Protein AF-G1L414-F1 (afdb_monomer)

Nearest PDB structures (foldseek):
  6r7o-assembly2_B  TM=3.721E-01  e=4.208E-01  Homo sapiens
  5qsr-assembly1_A  TM=3.435E-01  e=4.568E-01  Homo sapiens
  6r7o-assembly1_A  TM=3.515E-01  e=1.222E+00  Homo sapiens
  6qnx-assembly1_A  TM=3.495E-01  e=1.629E+00  Homo sapiens
  7w1m-assembly1_D  TM=3.695E-01  e=6.304E+00  Homo sapiens

Structure (mmCIF, N/CA/C/O backbone):
data_AF-G1L414-F1
#
_entry.id   AF-G1L414-F1
#
loop_
_atom_site.group_PDB
_atom_site.id
_atom_site.type_symbol
_atom_site.label_atom_id
_atom_site.label_alt_id
_atom_site.label_comp_id
_atom_site.label_asym_id
_atom_site.label_entity_id
_atom_site.label_seq_id
_atom_site.pdbx_PDB_ins_code
_atom_site.Cartn_x
_atom_site.Cartn_y
_atom_site.Cartn_z
_atom_site.occupancy
_atom_site.B_iso_or_equiv
_atom_site.auth_seq_id
_atom_site.auth_comp_id
_atom_site.auth_asym_id
_atom_site.auth_atom_id
_atom_site.pdbx_PDB_model_num
ATOM 1 N N . ILE A 1 1 ? -8.803 11.811 -27.723 1.00 50.81 1 ILE A N 1
ATOM 2 C CA . ILE A 1 1 ? -8.600 10.400 -28.135 1.00 50.81 1 ILE A CA 1
ATOM 3 C C . ILE A 1 1 ? -9.979 9.762 -28.249 1.00 50.81 1 ILE A C 1
ATOM 5 O O . ILE A 1 1 ? -10.694 9.730 -27.258 1.00 50.81 1 ILE A O 1
ATOM 9 N N . CYS A 1 2 ? -10.406 9.355 -29.447 1.00 51.78 2 CYS A N 1
ATOM 10 C CA . CYS A 1 2 ? -11.691 8.671 -29.627 1.00 51.78 2 CYS A CA 1
ATOM 11 C C . CYS A 1 2 ? -11.585 7.216 -29.149 1.00 51.78 2 CYS A C 1
ATOM 13 O O . CYS A 1 2 ? -10.572 6.559 -29.392 1.00 51.78 2 CYS A O 1
ATOM 15 N N . ARG A 1 3 ? -12.660 6.688 -28.553 1.00 53.44 3 ARG A N 1
ATOM 16 C CA . ARG A 1 3 ? -12.778 5.305 -28.043 1.00 53.44 3 ARG A CA 1
ATOM 17 C C . ARG A 1 3 ? -12.441 4.204 -29.066 1.00 53.44 3 ARG A C 1
ATOM 19 O O . ARG A 1 3 ? -12.216 3.066 -28.693 1.00 53.44 3 ARG A O 1
ATOM 26 N N . HIS A 1 4 ? -12.375 4.529 -30.353 1.00 56.03 4 HIS A N 1
ATOM 27 C CA . HIS A 1 4 ? -12.097 3.573 -31.428 1.00 56.03 4 HIS A CA 1
ATOM 28 C C . HIS A 1 4 ? -10.625 3.578 -31.873 1.00 56.03 4 HIS A C 1
ATOM 30 O O . HIS A 1 4 ? -10.174 2.636 -32.515 1.00 56.03 4 HIS A O 1
ATOM 36 N N . SER A 1 5 ? -9.852 4.604 -31.502 1.00 61.56 5 SER A N 1
ATOM 37 C CA . SER A 1 5 ? -8.450 4.767 -31.917 1.00 61.56 5 SER A CA 1
ATOM 38 C C . SER A 1 5 ? -7.453 4.437 -30.804 1.00 61.56 5 SER A C 1
ATOM 40 O O . SER A 1 5 ? -6.250 4.443 -31.049 1.00 61.56 5 SER A O 1
ATOM 42 N N . TRP A 1 6 ? -7.922 4.141 -29.585 1.00 63.28 6 TRP A N 1
ATOM 43 C CA . TRP A 1 6 ? -7.035 3.974 -28.430 1.00 63.28 6 TRP A CA 1
ATOM 44 C C . TRP A 1 6 ? -6.068 2.798 -28.583 1.00 63.28 6 TRP A C 1
ATOM 46 O O . TRP A 1 6 ? -4.946 2.920 -28.123 1.00 63.28 6 TRP A O 1
ATOM 56 N N . ARG A 1 7 ? -6.449 1.702 -29.260 1.00 66.19 7 ARG A N 1
ATOM 57 C CA . ARG A 1 7 ? -5.567 0.536 -29.478 1.00 66.19 7 ARG A CA 1
ATOM 58 C C . ARG A 1 7 ? -4.371 0.860 -30.371 1.00 66.19 7 ARG A C 1
ATOM 60 O O . ARG A 1 7 ? -3.257 0.451 -30.074 1.00 66.19 7 ARG A O 1
ATOM 67 N N . VAL A 1 8 ? -4.608 1.621 -31.439 1.00 69.75 8 VAL A N 1
ATOM 68 C CA . VAL A 1 8 ? -3.554 2.077 -32.359 1.00 69.75 8 VAL A CA 1
ATOM 69 C C . VAL A 1 8 ? -2.633 3.064 -31.647 1.00 69.75 8 VAL A C 1
ATOM 71 O O . VAL A 1 8 ? -1.415 2.963 -31.748 1.00 69.75 8 VAL A O 1
ATOM 74 N N . VAL A 1 9 ? -3.219 3.973 -30.861 1.00 70.00 9 VAL A N 1
ATOM 75 C CA . VAL A 1 9 ? -2.464 4.887 -29.999 1.00 70.00 9 VAL A CA 1
ATOM 76 C C . VAL A 1 9 ? -1.618 4.092 -29.002 1.00 70.00 9 VAL A C 1
ATOM 78 O O . VAL A 1 9 ? -0.425 4.318 -28.922 1.00 70.00 9 VAL A O 1
ATOM 81 N N . ALA A 1 10 ? -2.188 3.100 -28.321 1.00 67.94 10 ALA A N 1
ATOM 82 C CA . ALA A 1 10 ? -1.494 2.223 -27.382 1.00 67.94 10 ALA A CA 1
ATOM 83 C C . ALA A 1 10 ? -0.287 1.495 -27.998 1.00 67.94 10 ALA A C 1
ATOM 85 O O . ALA A 1 10 ? 0.779 1.484 -27.395 1.00 67.94 10 ALA A O 1
ATOM 86 N N . GLN A 1 11 ? -0.436 0.925 -29.196 1.00 73.19 11 GLN A N 1
ATOM 87 C CA . GLN A 1 11 ? 0.663 0.254 -29.904 1.00 73.19 11 GLN A CA 1
ATOM 88 C C . GLN A 1 11 ? 1.783 1.227 -30.281 1.00 73.19 11 GLN A C 1
ATOM 90 O O . GLN A 1 11 ? 2.959 0.902 -30.142 1.00 73.19 11 GLN A O 1
ATOM 95 N N . HIS A 1 12 ? 1.430 2.435 -30.721 1.00 77.12 12 HIS A N 1
ATOM 96 C CA . HIS A 1 12 ? 2.420 3.470 -31.005 1.00 77.12 12 HIS A CA 1
ATOM 97 C C . HIS A 1 12 ? 3.134 3.941 -29.725 1.00 77.12 12 HIS A C 1
ATOM 99 O O . HIS A 1 12 ? 4.356 4.065 -29.700 1.00 77.12 12 HIS A O 1
ATOM 105 N N . LEU A 1 13 ? 2.391 4.126 -28.630 1.00 74.31 13 LEU A N 1
ATOM 106 C CA . LEU A 1 13 ? 2.955 4.472 -27.324 1.00 74.31 13 LEU A CA 1
ATOM 107 C C . LEU A 1 13 ? 3.889 3.363 -26.808 1.00 74.31 13 LEU A C 1
ATOM 109 O O . LEU A 1 13 ? 4.958 3.668 -26.290 1.00 74.31 13 LEU A O 1
ATOM 113 N N . GLU A 1 14 ? 3.541 2.087 -27.005 1.00 77.94 14 GLU A N 1
ATOM 114 C CA . GLU A 1 14 ? 4.422 0.953 -26.706 1.00 77.94 14 GLU A CA 1
ATOM 115 C C . GLU A 1 14 ? 5.738 1.045 -27.490 1.00 77.94 14 GLU A C 1
ATOM 117 O O . GLU A 1 14 ? 6.805 0.923 -26.890 1.00 77.94 14 GLU A O 1
ATOM 122 N N . THR A 1 15 ? 5.697 1.307 -28.801 1.00 81.69 15 THR A N 1
ATOM 123 C CA . THR A 1 15 ? 6.929 1.421 -29.602 1.00 81.69 15 THR A CA 1
ATOM 124 C C . THR A 1 15 ? 7.836 2.560 -29.144 1.00 81.69 15 THR A C 1
ATOM 126 O O . THR A 1 15 ? 9.049 2.381 -29.098 1.00 81.69 15 THR A O 1
ATOM 129 N N . GLU A 1 16 ? 7.260 3.695 -28.746 1.00 79.75 16 GLU A N 1
ATOM 130 C CA . GLU A 1 16 ? 8.015 4.864 -28.281 1.00 79.75 16 GLU A CA 1
ATOM 131 C C . GLU A 1 16 ? 8.644 4.637 -26.895 1.00 79.75 16 GLU A C 1
ATOM 133 O O . GLU A 1 16 ? 9.783 5.037 -26.644 1.00 79.75 16 GLU A O 1
ATOM 138 N N . VAL A 1 17 ? 7.936 3.948 -25.991 1.00 79.12 17 VAL A N 1
ATOM 139 C CA . VAL A 1 17 ? 8.440 3.637 -24.641 1.00 79.12 17 VAL A CA 1
ATOM 140 C C . VAL A 1 17 ? 9.564 2.596 -24.673 1.00 79.12 17 VAL A C 1
ATOM 142 O O . VAL A 1 17 ? 10.461 2.628 -23.832 1.00 79.12 17 VAL A O 1
ATOM 145 N N . LEU A 1 18 ? 9.546 1.682 -25.644 1.00 82.69 18 LEU A N 1
ATOM 146 C CA . LEU A 1 18 ? 10.491 0.564 -25.736 1.00 82.69 18 LEU A CA 1
ATOM 147 C C . LEU A 1 18 ? 11.771 0.874 -26.525 1.00 82.69 18 LEU A C 1
ATOM 149 O O . LEU A 1 18 ? 12.502 -0.039 -26.904 1.00 82.69 18 LEU A O 1
ATOM 153 N N . THR A 1 19 ? 12.080 2.152 -26.739 1.00 83.00 19 THR A N 1
ATOM 154 C CA . THR A 1 19 ? 13.300 2.600 -27.434 1.00 83.00 19 THR A CA 1
ATOM 155 C C . THR A 1 19 ? 14.572 2.468 -26.587 1.00 83.00 19 THR A C 1
ATOM 157 O O . THR A 1 19 ? 15.674 2.638 -27.103 1.00 83.00 19 THR A O 1
ATOM 160 N N . GLY A 1 20 ? 14.440 2.194 -25.283 1.00 77.94 20 GLY A N 1
ATOM 161 C CA . GLY A 1 20 ? 15.542 2.195 -24.312 1.00 77.94 20 GLY A CA 1
ATOM 162 C C . GLY A 1 20 ? 15.990 3.592 -23.877 1.00 77.94 20 GLY A C 1
ATOM 163 O O . GLY A 1 20 ? 16.733 3.728 -22.905 1.00 77.94 20 GLY A O 1
ATOM 164 N N . VAL A 1 21 ? 15.486 4.636 -24.535 1.00 85.31 21 VAL A N 1
ATOM 165 C CA . VAL A 1 21 ? 15.573 6.022 -24.074 1.00 85.31 21 VAL A CA 1
ATOM 166 C C . VAL A 1 21 ? 14.418 6.279 -23.110 1.00 85.31 21 VAL A C 1
ATOM 168 O O . VAL A 1 21 ? 13.306 5.790 -23.309 1.00 85.31 21 VAL A O 1
ATOM 171 N N . PHE A 1 22 ? 14.670 7.029 -22.036 1.00 86.06 22 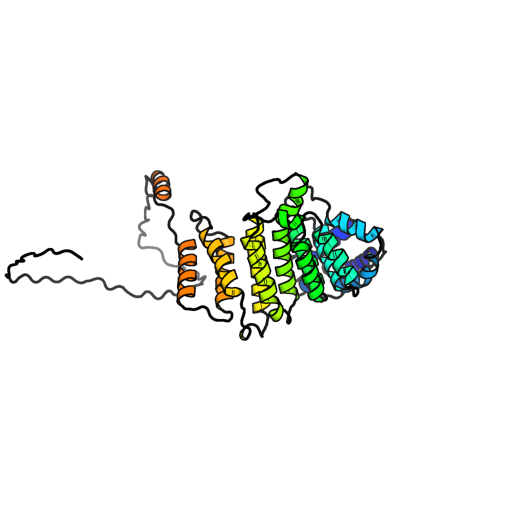PHE A N 1
ATOM 172 C CA . PHE A 1 22 ? 13.612 7.352 -21.085 1.00 86.06 22 PHE A CA 1
ATOM 173 C C . PHE A 1 22 ? 12.510 8.195 -21.765 1.00 86.06 22 PHE A C 1
ATOM 175 O O . PHE A 1 22 ? 12.831 9.199 -22.409 1.00 86.06 22 PHE A O 1
ATOM 182 N N . PRO A 1 23 ? 11.222 7.816 -21.642 1.00 88.00 23 PRO A N 1
ATOM 183 C CA . PRO A 1 23 ? 10.112 8.516 -22.279 1.00 88.00 23 PRO A CA 1
ATOM 184 C C . PRO A 1 23 ? 10.062 10.021 -22.006 1.00 88.00 23 PRO A C 1
ATOM 186 O O . PRO A 1 23 ? 10.169 10.471 -20.864 1.00 88.00 23 PRO A O 1
ATOM 189 N N . HIS A 1 24 ? 9.787 10.812 -23.046 1.00 86.88 24 HIS A N 1
ATOM 190 C CA . HIS A 1 24 ? 9.554 12.244 -22.875 1.00 86.88 24 HIS A CA 1
ATOM 191 C C . HIS A 1 24 ? 8.303 12.504 -22.017 1.00 86.88 24 HIS A C 1
ATOM 193 O O . HIS A 1 24 ? 7.304 11.784 -22.100 1.00 86.88 24 HIS A O 1
ATOM 199 N N . ARG A 1 25 ? 8.310 13.592 -21.235 1.00 85.94 25 ARG A N 1
ATOM 200 C CA . ARG A 1 25 ? 7.214 13.948 -20.314 1.00 85.94 25 ARG A CA 1
ATOM 201 C C . ARG A 1 25 ? 5.840 14.000 -20.989 1.00 85.94 25 ARG A C 1
ATOM 203 O O . ARG A 1 25 ? 4.856 13.606 -20.377 1.00 85.94 25 ARG A O 1
ATOM 210 N N . SER A 1 26 ? 5.758 14.466 -22.236 1.00 85.44 26 SER A N 1
ATOM 211 C CA . SER A 1 26 ? 4.495 14.505 -22.993 1.00 85.44 26 SER A CA 1
ATOM 212 C C . SER A 1 26 ? 3.899 13.112 -23.216 1.00 85.44 26 SER A C 1
ATOM 214 O O . SER A 1 26 ? 2.686 12.954 -23.124 1.00 85.44 26 SER A O 1
ATOM 216 N N . LEU A 1 27 ? 4.741 12.103 -23.457 1.00 84.69 27 LEU A N 1
ATOM 217 C CA . LEU A 1 27 ? 4.321 10.712 -23.615 1.00 84.69 27 LEU A CA 1
ATOM 218 C C . LEU A 1 27 ? 3.750 10.177 -22.301 1.00 84.69 27 LEU A C 1
ATOM 220 O O . LEU A 1 27 ? 2.641 9.650 -22.263 1.00 84.69 27 LEU A O 1
ATOM 224 N N . LEU A 1 28 ? 4.486 10.395 -21.209 1.00 85.31 28 LEU A N 1
ATOM 225 C CA . LEU A 1 28 ? 4.079 10.002 -19.861 1.00 85.31 28 LEU A CA 1
ATOM 226 C C . LEU A 1 28 ? 2.789 10.700 -19.427 1.00 85.31 28 LEU A C 1
ATOM 228 O O . LEU A 1 28 ? 1.949 10.079 -18.787 1.00 85.31 28 LEU A O 1
ATOM 232 N N . TYR A 1 29 ? 2.599 11.964 -19.810 1.00 85.19 29 TYR A N 1
ATOM 233 C CA . TYR A 1 29 ? 1.368 12.707 -19.548 1.00 85.19 29 TYR A CA 1
ATOM 234 C C . TYR A 1 29 ? 0.176 12.073 -20.265 1.00 85.19 29 TYR A C 1
ATOM 236 O O . TYR A 1 29 ? -0.855 11.837 -19.643 1.00 85.19 29 TYR A O 1
ATOM 244 N N . VAL A 1 30 ? 0.314 11.746 -21.557 1.00 82.81 30 VAL A N 1
ATOM 245 C CA . VAL A 1 30 ? -0.745 11.061 -22.317 1.00 82.81 30 VAL A CA 1
ATOM 246 C C . VAL A 1 30 ? -1.079 9.714 -21.680 1.00 82.81 30 VAL A C 1
ATOM 248 O O . VAL A 1 30 ? -2.257 9.423 -21.479 1.00 82.81 30 VAL A O 1
ATOM 251 N N . MET A 1 31 ? -0.064 8.932 -21.301 1.00 80.81 31 MET A N 1
ATOM 252 C CA . MET A 1 31 ? -0.253 7.665 -20.586 1.00 80.81 31 MET A CA 1
ATOM 253 C C . MET A 1 31 ? -0.967 7.874 -19.247 1.00 80.81 31 MET A C 1
ATOM 255 O O . MET A 1 31 ? -1.932 7.178 -18.955 1.00 80.81 31 MET A O 1
ATOM 259 N N . GLY A 1 32 ? -0.572 8.899 -18.495 1.00 81.12 32 GLY A N 1
ATOM 260 C CA . GLY A 1 32 ? -1.216 9.331 -17.261 1.00 81.12 32 GLY A CA 1
ATOM 261 C C . GLY A 1 32 ? -2.694 9.663 -17.413 1.00 81.12 32 GLY A C 1
ATOM 262 O O . GLY A 1 32 ? -3.526 9.197 -16.639 1.00 81.12 32 GLY A O 1
ATOM 263 N N . ILE A 1 33 ? -3.046 10.446 -18.431 1.00 80.31 33 ILE A N 1
ATOM 264 C CA . ILE A 1 33 ? -4.443 10.788 -18.714 1.00 80.31 33 ILE A CA 1
ATOM 265 C C . ILE A 1 33 ? -5.236 9.538 -19.097 1.00 80.31 33 ILE A C 1
ATOM 267 O O . ILE A 1 33 ? -6.383 9.396 -18.679 1.00 80.31 33 ILE A O 1
ATOM 271 N N . LEU A 1 34 ? -4.639 8.621 -19.860 1.00 73.44 34 LEU A N 1
ATOM 272 C CA . LEU A 1 34 ? -5.282 7.357 -20.214 1.00 73.44 34 LEU A CA 1
ATOM 273 C C . LEU A 1 34 ? -5.507 6.466 -18.989 1.00 73.44 34 LEU A C 1
ATOM 275 O O . LEU A 1 34 ? -6.561 5.844 -18.896 1.00 73.44 34 LEU A O 1
ATOM 279 N N . THR A 1 35 ? -4.576 6.443 -18.034 1.00 69.00 35 THR A N 1
ATOM 280 C CA . THR A 1 35 ? -4.738 5.668 -16.798 1.00 69.00 35 THR A CA 1
ATOM 281 C C . THR A 1 35 ? -5.725 6.282 -15.809 1.00 69.00 35 THR A C 1
ATOM 283 O O . THR A 1 35 ? -6.391 5.538 -15.100 1.00 69.00 35 THR A O 1
ATOM 286 N N . SER A 1 36 ? -5.847 7.612 -15.758 1.00 64.50 36 SER A N 1
ATOM 287 C CA . SER A 1 36 ? -6.624 8.307 -14.717 1.00 64.50 36 SER A CA 1
ATOM 288 C C . SER A 1 36 ? -8.048 8.702 -15.131 1.00 64.50 36 SER A C 1
ATOM 290 O O . SER A 1 36 ? -8.837 9.113 -14.282 1.00 64.50 36 SER A O 1
ATOM 292 N N . ASN A 1 37 ? -8.402 8.651 -16.420 1.00 60.03 37 ASN A N 1
ATOM 293 C CA . ASN A 1 37 ? -9.673 9.205 -16.895 1.00 60.03 37 ASN A CA 1
ATOM 294 C C . ASN A 1 37 ? -10.828 8.186 -16.874 1.00 60.03 37 ASN A C 1
ATOM 296 O O . ASN A 1 37 ? -10.968 7.350 -17.770 1.00 60.03 37 ASN A O 1
ATOM 300 N N . GLU A 1 38 ? -11.720 8.340 -15.891 1.00 50.75 38 GLU A N 1
ATOM 301 C CA . GLU A 1 38 ? -12.916 7.507 -15.696 1.00 50.75 38 GLU A CA 1
ATOM 302 C C . GLU A 1 38 ? -13.957 7.623 -16.824 1.00 50.75 38 GLU A C 1
ATOM 304 O O . GLU A 1 38 ? -14.786 6.733 -16.994 1.00 50.75 38 GLU A O 1
ATOM 309 N N . THR A 1 39 ? -13.933 8.707 -17.608 1.00 47.25 39 THR A N 1
ATOM 310 C CA . THR A 1 39 ? -14.964 8.992 -18.626 1.00 47.25 39 THR A CA 1
ATOM 311 C C . THR A 1 39 ? -14.710 8.312 -19.975 1.00 47.25 39 THR A C 1
ATOM 313 O O . THR A 1 39 ? -15.611 8.249 -20.811 1.00 47.25 39 THR A O 1
ATOM 316 N N . ILE A 1 40 ? -13.497 7.792 -20.206 1.00 48.53 40 ILE A N 1
ATOM 317 C CA . ILE A 1 40 ? -13.088 7.208 -21.498 1.00 48.53 40 ILE A CA 1
ATOM 318 C C . ILE A 1 40 ? -13.301 5.683 -21.536 1.00 48.53 40 ILE A C 1
ATOM 320 O O . ILE A 1 40 ? -13.527 5.132 -22.617 1.00 48.53 40 ILE A O 1
ATOM 324 N N . PHE A 1 41 ? -13.283 5.004 -20.382 1.00 45.28 41 PHE A N 1
ATOM 325 C CA . PHE A 1 41 ? -13.314 3.541 -20.280 1.00 45.28 41 PHE A CA 1
ATOM 326 C C . PHE A 1 41 ? -14.504 3.046 -19.439 1.00 45.28 41 PHE A C 1
ATOM 328 O O . PHE A 1 41 ? -14.701 3.478 -18.306 1.00 45.28 41 PHE A O 1
ATOM 335 N N . ASN A 1 42 ? -15.294 2.100 -1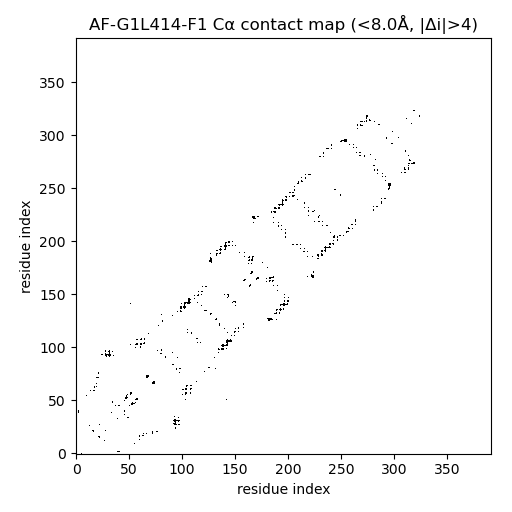9.966 1.00 42.09 42 ASN A N 1
ATOM 336 C CA . ASN A 1 42 ? -16.356 1.439 -19.189 1.00 42.09 42 ASN A CA 1
ATOM 337 C C . ASN A 1 42 ? -15.761 0.611 -18.030 1.00 42.09 42 ASN A C 1
ATOM 339 O O . ASN A 1 42 ? -14.607 0.204 -18.087 1.00 42.09 42 ASN A O 1
ATOM 343 N N . GLN A 1 43 ? -16.557 0.263 -17.011 1.00 39.41 43 GLN A N 1
ATOM 344 C CA . GLN A 1 43 ? -16.121 -0.502 -15.822 1.00 39.41 43 GLN A CA 1
ATOM 345 C C . GLN A 1 43 ? -15.370 -1.822 -16.140 1.00 39.41 43 GLN A C 1
ATOM 347 O O . GLN A 1 43 ? -14.501 -2.217 -15.372 1.00 39.41 43 GLN A O 1
ATOM 352 N N . GLY A 1 44 ? -15.641 -2.463 -17.289 1.00 38.50 44 GLY A N 1
ATOM 353 C CA . GLY A 1 44 ? -14.892 -3.629 -17.797 1.00 38.50 44 GLY A CA 1
ATOM 354 C C . GLY A 1 44 ? -13.634 -3.309 -18.627 1.00 38.50 44 GLY A C 1
ATOM 355 O O . GLY A 1 44 ? -12.759 -4.154 -18.753 1.00 38.50 44 GLY A O 1
ATOM 356 N N . GLU A 1 45 ? -13.507 -2.089 -19.159 1.00 41.03 45 GLU A N 1
ATOM 357 C CA . GLU A 1 45 ? -12.303 -1.562 -19.831 1.00 41.03 45 GLU A CA 1
ATOM 358 C C . GLU A 1 45 ? -11.380 -0.821 -18.842 1.00 41.03 45 GLU A C 1
ATOM 360 O O . GLU A 1 45 ? -10.207 -0.630 -19.126 1.00 41.03 45 GLU A O 1
ATOM 365 N N . ARG A 1 46 ? -11.875 -0.458 -17.650 1.00 39.41 46 ARG A N 1
ATOM 366 C CA . ARG A 1 46 ? -11.099 0.019 -16.485 1.00 39.41 46 ARG A CA 1
ATOM 367 C C . ARG A 1 46 ? -10.059 -1.011 -16.027 1.00 39.41 46 ARG A C 1
ATOM 369 O O . ARG A 1 46 ? -8.934 -0.664 -15.672 1.00 39.41 46 ARG A O 1
ATOM 376 N N . ALA A 1 47 ? -10.404 -2.294 -16.164 1.00 38.53 47 ALA A N 1
ATOM 377 C CA . ALA A 1 47 ? -9.485 -3.411 -15.978 1.00 38.53 47 ALA A CA 1
ATOM 378 C C . ALA A 1 47 ? -8.288 -3.376 -16.953 1.00 38.53 47 ALA A C 1
ATOM 380 O O . ALA A 1 47 ? -7.319 -4.083 -16.732 1.00 38.53 47 ALA A O 1
ATOM 381 N N . CYS A 1 48 ? -8.307 -2.543 -18.005 1.00 41.41 48 CYS A N 1
ATOM 382 C CA . CYS A 1 48 ? -7.216 -2.436 -18.977 1.00 41.41 48 CYS A CA 1
ATOM 383 C C . CYS A 1 48 ? -5.916 -1.835 -18.417 1.00 41.41 48 CYS A C 1
ATOM 385 O O . CYS A 1 48 ? -4.837 -2.075 -18.962 1.00 41.41 48 CYS A O 1
ATOM 387 N N . TRP A 1 49 ? -6.025 -1.018 -17.369 1.00 43.38 49 TRP A N 1
ATOM 388 C CA . TRP A 1 49 ? -4.919 -0.196 -16.875 1.00 43.38 49 TRP A CA 1
ATOM 389 C C . TRP A 1 49 ? -4.667 -0.364 -15.369 1.00 43.38 49 TRP A C 1
ATOM 391 O O . TRP A 1 49 ? -3.520 -0.265 -14.941 1.00 43.38 49 TRP A O 1
ATOM 401 N N . GLU A 1 50 ? -5.701 -0.660 -14.572 1.00 38.59 50 GLU A N 1
ATOM 402 C CA . GLU A 1 50 ? -5.585 -0.860 -13.114 1.00 38.59 50 GLU A CA 1
ATOM 403 C C . GLU A 1 50 ? -5.489 -2.336 -12.693 1.00 38.59 50 GLU A C 1
ATOM 405 O O . GLU A 1 50 ? -5.035 -2.637 -11.581 1.00 38.59 50 GLU A O 1
ATOM 410 N N . ASP A 1 51 ? -5.904 -3.260 -13.567 1.00 47.34 51 ASP A N 1
ATOM 411 C CA . ASP A 1 51 ? -5.702 -4.691 -13.363 1.00 47.34 51 ASP A CA 1
ATOM 412 C C . ASP A 1 51 ? -4.331 -5.079 -13.944 1.00 47.34 51 ASP A C 1
ATOM 414 O O . ASP A 1 51 ? -4.133 -4.981 -15.159 1.00 47.34 51 ASP A O 1
ATOM 418 N N . PRO A 1 52 ? -3.377 -5.570 -13.126 1.00 45.88 52 PRO A N 1
ATOM 419 C CA . PRO A 1 52 ? -2.118 -6.144 -13.614 1.00 45.88 52 PRO A CA 1
ATOM 420 C C . PRO A 1 52 ? -2.310 -7.275 -14.646 1.00 45.88 52 PRO A C 1
ATOM 422 O O . PRO A 1 52 ? -1.341 -7.741 -15.244 1.00 45.88 52 PRO A O 1
ATOM 425 N N . ALA A 1 53 ? -3.546 -7.755 -14.827 1.00 36.47 53 ALA A N 1
ATOM 426 C CA . ALA A 1 53 ? -3.932 -8.789 -15.775 1.00 36.47 53 ALA A CA 1
ATOM 427 C C . ALA A 1 53 ? -4.192 -8.304 -17.216 1.00 36.47 53 ALA A C 1
ATOM 429 O O . ALA A 1 53 ? -4.332 -9.156 -18.096 1.00 36.47 53 ALA A O 1
ATOM 430 N N . HIS A 1 54 ? -4.262 -6.998 -17.510 1.00 52.06 54 HIS A N 1
ATOM 431 C CA . HIS A 1 54 ? -4.464 -6.578 -18.900 1.00 52.06 54 HIS A CA 1
ATOM 432 C C . HIS A 1 54 ? -3.149 -6.538 -19.697 1.00 52.06 54 HIS A C 1
ATOM 434 O O . HIS A 1 54 ? -2.166 -5.935 -19.260 1.00 52.06 54 HIS A O 1
ATOM 440 N N . PRO A 1 55 ? -3.112 -7.150 -20.896 1.00 55.94 55 PRO A N 1
ATOM 441 C CA . PRO A 1 55 ? -1.866 -7.531 -21.551 1.00 55.94 55 PRO A CA 1
ATOM 442 C C . PRO A 1 55 ? -0.958 -6.368 -21.942 1.00 55.94 55 PRO A C 1
ATOM 444 O O . PRO A 1 55 ? 0.245 -6.563 -21.947 1.00 55.94 55 PRO A O 1
ATOM 447 N N . LEU A 1 56 ? -1.474 -5.172 -22.246 1.00 65.56 56 LEU A N 1
ATOM 448 C CA . LEU A 1 56 ? -0.639 -4.115 -22.832 1.00 65.56 56 LEU A CA 1
ATOM 449 C C . LEU A 1 56 ? 0.364 -3.495 -21.842 1.00 65.56 56 LEU A C 1
ATOM 451 O O . LEU A 1 56 ? 1.563 -3.519 -22.104 1.00 65.56 56 LEU A O 1
ATOM 455 N N . CYS A 1 57 ? -0.091 -2.964 -20.701 1.00 68.19 57 CYS A N 1
ATOM 456 C CA . CYS A 1 57 ? 0.815 -2.397 -19.693 1.00 68.19 57 CYS A CA 1
ATOM 457 C C . CYS A 1 57 ? 1.766 -3.448 -19.135 1.00 68.19 57 CYS A C 1
ATOM 459 O O . CYS A 1 57 ? 2.952 -3.178 -18.975 1.00 68.19 57 CYS A O 1
ATOM 461 N N . SER A 1 58 ? 1.255 -4.652 -18.886 1.00 70.00 58 SER A N 1
ATOM 462 C CA . SER A 1 58 ? 2.066 -5.763 -18.404 1.00 70.00 58 SER A CA 1
ATOM 463 C C . SER A 1 58 ? 3.092 -6.202 -19.453 1.00 70.00 58 SER A C 1
ATOM 465 O O . SER A 1 58 ? 4.237 -6.454 -19.101 1.00 70.00 58 SER A O 1
ATOM 467 N N . GLN A 1 59 ? 2.757 -6.206 -20.747 1.00 78.31 59 GLN A N 1
ATOM 468 C CA . GLN A 1 59 ? 3.705 -6.510 -21.826 1.00 78.31 59 GLN A CA 1
ATOM 469 C C . GLN A 1 59 ? 4.762 -5.413 -22.003 1.00 78.31 59 GLN A C 1
ATOM 471 O O . GLN A 1 59 ? 5.944 -5.732 -22.132 1.00 78.31 59 GLN A O 1
ATOM 476 N N . MET A 1 60 ? 4.367 -4.136 -21.968 1.00 83.44 60 MET A N 1
ATOM 477 C CA . MET A 1 60 ? 5.301 -3.003 -21.978 1.00 83.44 60 MET A CA 1
ATOM 478 C C . MET A 1 60 ? 6.257 -3.062 -20.784 1.00 83.44 60 MET A C 1
ATOM 480 O O . MET A 1 60 ? 7.465 -2.886 -20.946 1.00 83.44 60 MET A O 1
ATOM 484 N N . ALA A 1 61 ? 5.721 -3.357 -19.599 1.00 86.62 61 ALA A N 1
ATOM 485 C CA . ALA A 1 61 ? 6.493 -3.493 -18.376 1.00 86.62 61 ALA A CA 1
ATOM 486 C C . ALA A 1 61 ? 7.489 -4.656 -18.461 1.00 86.62 61 ALA A C 1
ATOM 488 O O . ALA A 1 61 ? 8.672 -4.448 -18.210 1.00 86.62 61 ALA A O 1
ATOM 489 N N . VAL A 1 62 ? 7.048 -5.839 -18.909 1.00 88.81 62 VAL A N 1
ATOM 490 C CA . VAL A 1 62 ? 7.911 -7.013 -19.140 1.00 88.81 62 VAL A CA 1
ATOM 491 C C . VAL A 1 62 ? 9.057 -6.677 -20.094 1.00 88.81 62 VAL A C 1
ATOM 493 O O . VAL A 1 62 ? 10.213 -6.959 -19.794 1.00 88.81 62 VAL A O 1
ATOM 496 N N . LYS A 1 63 ? 8.771 -6.017 -21.222 1.00 89.44 63 LYS A N 1
ATOM 497 C CA . LYS A 1 63 ? 9.812 -5.603 -22.179 1.00 89.44 63 LYS A CA 1
ATOM 498 C C . LYS A 1 63 ? 10.727 -4.499 -21.635 1.00 89.44 63 LYS A C 1
ATOM 500 O O . LYS A 1 63 ? 11.836 -4.340 -22.135 1.00 89.44 63 LYS A O 1
ATOM 505 N N . SER A 1 64 ? 10.289 -3.756 -20.620 1.00 90.75 64 SER A N 1
ATOM 506 C CA . SER A 1 64 ? 11.061 -2.676 -19.995 1.00 90.75 64 SER A CA 1
ATOM 507 C C . SER A 1 64 ? 11.913 -3.110 -18.809 1.00 90.75 64 SER A C 1
ATOM 509 O O . SER A 1 64 ? 12.734 -2.321 -18.349 1.00 90.75 64 SER A O 1
ATOM 511 N N . VAL A 1 65 ? 11.787 -4.359 -18.348 1.00 92.25 65 VAL A N 1
ATOM 512 C CA . VAL A 1 65 ? 12.634 -4.936 -17.286 1.00 92.25 65 VAL A CA 1
ATOM 513 C C . VAL A 1 65 ? 14.120 -4.752 -17.603 1.00 92.25 65 VAL A C 1
ATOM 515 O O . VAL A 1 65 ? 14.892 -4.317 -16.752 1.00 92.25 65 VAL A O 1
ATOM 518 N N . GLN A 1 66 ? 14.515 -4.962 -18.863 1.00 90.62 66 GLN A N 1
ATOM 519 C CA . GLN A 1 66 ? 15.901 -4.792 -19.316 1.00 90.62 66 GLN A CA 1
ATOM 520 C C . GLN A 1 66 ? 16.469 -3.377 -19.079 1.00 90.62 66 GLN A C 1
ATOM 522 O O . GLN A 1 66 ? 17.684 -3.211 -18.970 1.00 90.62 66 GLN A O 1
ATOM 527 N N . PHE A 1 67 ? 15.613 -2.355 -18.963 1.00 89.81 67 PHE A N 1
ATOM 528 C CA . PHE A 1 67 ? 16.037 -0.971 -18.753 1.00 89.81 67 PHE A CA 1
ATOM 529 C C . PHE A 1 67 ? 16.297 -0.635 -17.279 1.00 89.81 67 PHE A C 1
ATOM 531 O O . PHE A 1 67 ? 16.995 0.342 -17.011 1.00 89.81 67 PHE A O 1
ATOM 538 N N . LEU A 1 68 ? 15.828 -1.450 -16.322 1.00 87.31 68 LEU A N 1
ATOM 539 C CA . LEU A 1 68 ? 16.058 -1.219 -14.888 1.00 87.31 68 LEU A CA 1
ATOM 540 C C . LEU A 1 68 ? 17.549 -1.149 -14.541 1.00 87.31 68 LEU A C 1
ATOM 542 O O . LEU A 1 68 ? 17.969 -0.282 -13.781 1.00 87.31 68 LEU A O 1
ATOM 546 N N . ASN A 1 69 ? 18.354 -2.017 -15.155 1.00 86.12 69 ASN A N 1
ATOM 547 C CA . ASN A 1 69 ? 19.799 -2.073 -14.922 1.00 86.12 69 ASN A CA 1
ATOM 548 C C . ASN A 1 69 ? 20.587 -1.071 -15.788 1.00 86.12 69 ASN A C 1
ATOM 550 O O . ASN A 1 69 ? 21.813 -1.006 -15.702 1.00 86.12 69 ASN A O 1
ATOM 554 N N . THR A 1 70 ? 19.908 -0.289 -16.634 1.00 87.88 70 THR A N 1
ATOM 555 C CA . THR A 1 70 ? 20.548 0.770 -17.420 1.00 87.88 70 THR A CA 1
ATOM 556 C C . THR A 1 70 ? 20.685 2.018 -16.550 1.00 87.88 70 THR A C 1
ATOM 558 O O . THR A 1 70 ? 19.688 2.624 -16.152 1.00 87.88 70 THR A O 1
ATOM 561 N N . ASP A 1 71 ? 21.927 2.417 -16.260 1.00 81.75 71 ASP A N 1
ATOM 562 C CA . ASP A 1 71 ? 22.242 3.500 -15.312 1.00 81.75 71 ASP A CA 1
ATOM 563 C C . ASP A 1 71 ? 21.530 4.819 -15.658 1.00 81.75 71 ASP A C 1
ATOM 565 O O . ASP A 1 71 ? 20.949 5.465 -14.792 1.00 81.75 71 ASP A O 1
ATOM 569 N N . VAL A 1 72 ? 21.489 5.186 -16.941 1.00 89.25 72 VAL A N 1
ATOM 570 C CA . VAL A 1 72 ? 20.811 6.412 -17.394 1.00 89.25 72 VAL A CA 1
ATOM 571 C C . VAL A 1 72 ? 19.294 6.315 -17.206 1.00 89.25 72 VAL A C 1
ATOM 573 O O . VAL A 1 72 ? 18.687 7.208 -16.626 1.00 89.25 72 VAL A O 1
ATOM 576 N N . TRP A 1 73 ? 18.672 5.222 -17.656 1.00 89.81 73 TRP A N 1
ATOM 577 C CA . TRP A 1 73 ? 17.213 5.080 -17.637 1.00 89.81 73 TRP A CA 1
ATOM 578 C C . TRP A 1 73 ? 16.657 5.036 -16.207 1.00 89.81 73 TRP A C 1
ATOM 580 O O . TRP A 1 73 ? 15.686 5.720 -15.889 1.00 89.81 73 TRP A O 1
ATOM 590 N N . SER A 1 74 ? 17.306 4.273 -15.325 1.00 87.69 74 SER A N 1
ATOM 591 C CA . SER A 1 74 ? 16.920 4.157 -13.914 1.00 87.69 74 SER A CA 1
ATOM 592 C C . SER A 1 74 ? 17.043 5.481 -13.151 1.00 87.69 74 SER A C 1
ATOM 594 O O . SER A 1 74 ? 16.157 5.816 -12.359 1.00 87.69 74 SER A O 1
ATOM 596 N N . LYS A 1 75 ? 18.095 6.264 -13.420 1.00 90.50 75 LYS A N 1
ATOM 597 C CA . LYS A 1 75 ? 18.274 7.607 -12.851 1.00 90.50 75 LYS A CA 1
ATOM 598 C C . LYS A 1 75 ? 17.200 8.578 -13.328 1.00 90.50 75 LYS A C 1
ATOM 600 O O . LYS A 1 75 ? 16.632 9.282 -12.497 1.00 90.50 75 LYS A O 1
ATOM 605 N N . GLU A 1 76 ? 16.885 8.587 -14.622 1.00 91.56 76 GLU A N 1
ATOM 606 C CA . GLU A 1 76 ? 15.824 9.436 -15.182 1.00 91.56 76 GLU A CA 1
ATOM 607 C C . GLU A 1 76 ? 14.443 9.073 -14.621 1.00 91.56 76 GLU A C 1
ATOM 609 O O . GLU A 1 76 ? 13.675 9.960 -14.244 1.00 91.56 76 GLU A O 1
ATOM 614 N N . LEU A 1 77 ? 14.150 7.777 -14.463 1.00 91.56 77 LEU A N 1
ATOM 615 C CA . LEU A 1 77 ? 12.926 7.316 -13.805 1.00 91.56 77 LEU A CA 1
ATOM 616 C C . LEU A 1 77 ? 12.822 7.859 -12.377 1.00 91.56 77 LEU A C 1
ATOM 618 O O . LEU A 1 77 ? 11.797 8.434 -12.001 1.00 91.56 77 LEU A O 1
ATOM 622 N N . LEU A 1 78 ? 13.875 7.685 -11.575 1.00 91.06 78 LEU A N 1
ATOM 623 C CA . LEU A 1 78 ? 13.880 8.146 -10.190 1.00 91.06 78 LEU A CA 1
ATOM 624 C C . LEU A 1 78 ? 13.779 9.674 -10.111 1.00 91.06 78 LEU A C 1
ATOM 626 O O . LEU A 1 78 ? 13.040 10.201 -9.280 1.00 91.06 78 LEU A O 1
ATOM 630 N N . LEU A 1 79 ? 14.464 10.396 -10.998 1.00 91.19 79 LEU A N 1
ATOM 631 C CA . LEU A 1 79 ? 14.391 11.852 -11.090 1.00 91.19 79 LEU A CA 1
ATOM 632 C C . LEU A 1 79 ? 12.972 12.321 -11.438 1.00 91.19 79 LEU A C 1
ATOM 634 O O . LEU A 1 79 ? 12.452 13.239 -10.803 1.00 91.19 79 LEU A O 1
ATOM 638 N N . ALA A 1 80 ? 12.304 11.658 -12.383 1.00 90.75 80 ALA A N 1
ATOM 639 C CA . ALA A 1 80 ? 10.923 11.961 -12.744 1.00 90.75 80 ALA A CA 1
ATOM 640 C C . ALA A 1 80 ? 9.939 11.689 -11.590 1.00 90.75 80 ALA A C 1
ATOM 642 O O . ALA A 1 80 ? 9.009 12.469 -11.379 1.00 90.75 80 ALA A O 1
ATOM 643 N N . LEU A 1 81 ? 10.161 10.626 -10.808 1.00 89.88 81 LEU A N 1
ATOM 644 C CA . LEU A 1 81 ? 9.342 10.273 -9.641 1.00 89.88 81 LEU A CA 1
ATOM 645 C C . LEU A 1 81 ? 9.573 11.186 -8.428 1.00 89.88 81 LEU A C 1
ATOM 647 O O . LEU A 1 81 ? 8.655 11.390 -7.634 1.00 89.88 81 LEU A O 1
ATOM 651 N N . THR A 1 82 ? 10.779 11.730 -8.266 1.00 87.81 82 THR A N 1
ATOM 652 C CA . THR A 1 82 ? 11.163 12.536 -7.092 1.00 87.81 82 THR A CA 1
ATOM 653 C C . THR A 1 82 ? 11.033 14.034 -7.302 1.00 87.81 82 THR A C 1
ATOM 655 O O . THR A 1 82 ? 11.070 14.789 -6.329 1.00 87.81 82 THR A O 1
ATOM 658 N N . LYS A 1 83 ? 10.838 14.478 -8.548 1.00 85.12 83 LYS A N 1
ATOM 659 C CA . LYS A 1 83 ? 10.648 15.890 -8.865 1.00 85.12 83 LYS A CA 1
ATOM 660 C C . LYS A 1 83 ? 9.481 16.465 -8.039 1.00 85.12 83 LYS A C 1
ATOM 662 O O . LYS A 1 83 ? 8.365 15.932 -8.117 1.00 85.12 83 LYS A O 1
ATOM 667 N N . PRO A 1 84 ? 9.722 17.518 -7.232 1.00 72.62 84 PRO A N 1
ATOM 668 C CA . PRO A 1 84 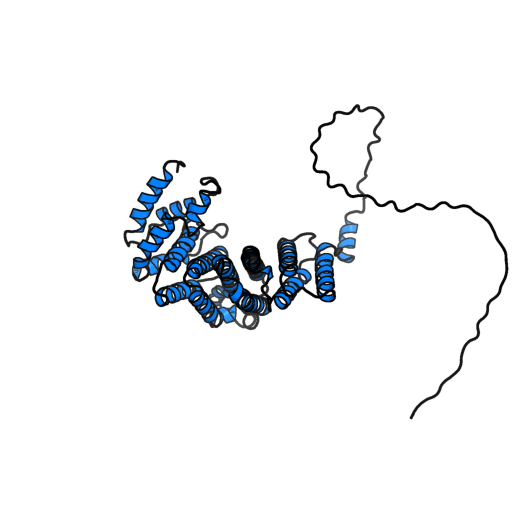? 8.674 18.141 -6.441 1.00 72.62 84 PRO A CA 1
ATOM 669 C C . PRO A 1 84 ? 7.675 18.837 -7.365 1.00 72.62 84 PRO A C 1
ATOM 671 O O . PRO A 1 84 ? 8.052 19.497 -8.338 1.00 72.62 84 PRO A O 1
ATOM 674 N N . ASP A 1 85 ? 6.396 18.675 -7.051 1.00 69.31 85 ASP A N 1
ATOM 675 C CA . ASP A 1 85 ? 5.312 19.296 -7.798 1.00 69.31 85 ASP A CA 1
ATOM 676 C C . ASP A 1 85 ? 5.224 20.780 -7.398 1.00 69.31 85 ASP A C 1
ATOM 678 O O . ASP A 1 85 ? 5.226 21.112 -6.214 1.00 69.31 85 ASP A O 1
ATOM 682 N N . GLN A 1 86 ? 5.182 21.694 -8.375 1.00 61.31 86 GLN A N 1
ATOM 683 C CA . GLN A 1 86 ? 5.151 23.144 -8.104 1.00 61.31 86 GLN A CA 1
ATOM 684 C C . GLN A 1 86 ? 3.816 23.609 -7.494 1.00 61.31 86 GLN A C 1
ATOM 686 O O . GLN A 1 86 ? 3.749 24.687 -6.909 1.00 61.31 86 GLN A O 1
ATOM 691 N N . THR A 1 87 ? 2.754 22.809 -7.626 1.00 58.38 87 THR A N 1
ATOM 692 C CA . THR A 1 87 ? 1.400 23.124 -7.156 1.00 58.38 87 THR A CA 1
ATOM 693 C C . THR A 1 87 ? 0.858 22.001 -6.277 1.00 58.38 87 THR A C 1
ATOM 695 O O . THR A 1 87 ? 0.736 20.863 -6.717 1.00 58.38 87 THR A O 1
ATOM 698 N N . HIS A 1 88 ? 0.481 22.340 -5.043 1.00 53.22 88 HIS A N 1
ATOM 699 C CA . HIS A 1 88 ? 0.074 21.418 -3.973 1.00 53.22 88 HIS A CA 1
ATOM 700 C C . HIS A 1 88 ? -1.208 20.601 -4.230 1.00 53.22 88 HIS A C 1
ATOM 702 O O . HIS A 1 88 ? -1.547 19.752 -3.406 1.00 53.22 88 HIS A O 1
ATOM 708 N N . GLN A 1 89 ? -1.954 20.879 -5.303 1.00 55.50 89 GLN A N 1
ATOM 709 C CA . GLN A 1 89 ? -3.367 20.501 -5.384 1.00 55.50 89 GLN A CA 1
ATOM 710 C C . GLN A 1 89 ? -3.642 19.178 -6.109 1.00 55.50 89 GLN A C 1
ATOM 712 O O . GLN A 1 89 ? -4.538 18.455 -5.684 1.00 55.50 89 GLN A O 1
ATOM 717 N N . GLU A 1 90 ? -2.864 18.804 -7.130 1.00 63.12 90 GLU A N 1
ATOM 718 C CA . GLU A 1 90 ? -3.081 17.562 -7.885 1.00 63.12 90 GLU A CA 1
ATOM 719 C C . GLU A 1 90 ? -1.753 16.955 -8.343 1.00 63.12 90 GLU A C 1
ATOM 721 O O . GLU A 1 90 ? -0.850 17.662 -8.793 1.00 63.12 90 GLU A O 1
ATOM 726 N N . GLN A 1 91 ? -1.627 15.629 -8.219 1.00 69.31 91 GLN A N 1
ATOM 727 C CA . GLN A 1 91 ? -0.481 14.924 -8.782 1.00 69.31 91 GLN A CA 1
ATOM 728 C C . GLN A 1 91 ? -0.564 14.998 -10.306 1.00 69.31 91 GLN A C 1
ATOM 730 O O . GLN A 1 91 ? -1.621 14.680 -10.859 1.00 69.31 91 GLN A O 1
ATOM 735 N N . PRO A 1 92 ? 0.536 15.333 -10.997 1.00 80.50 92 PRO A N 1
ATOM 736 C CA . PRO A 1 92 ? 0.548 15.286 -12.443 1.00 80.50 92 PRO A CA 1
ATOM 737 C C . PRO A 1 92 ? 0.206 13.865 -12.918 1.00 80.50 92 PRO A C 1
ATOM 739 O O . PRO A 1 92 ? 0.752 12.897 -12.367 1.00 80.50 92 PRO A O 1
ATOM 742 N N . PRO A 1 93 ? -0.664 13.702 -13.927 1.00 81.12 93 PRO A N 1
ATOM 743 C CA . PRO A 1 93 ? -1.064 12.386 -14.420 1.00 81.12 93 PRO A CA 1
ATOM 744 C C . PRO A 1 93 ? 0.149 11.544 -14.846 1.00 81.12 93 PRO A C 1
ATOM 746 O O . PRO A 1 93 ? 0.154 10.332 -14.633 1.00 81.12 93 PRO A O 1
ATOM 749 N N . GLU A 1 94 ? 1.220 12.170 -15.351 1.00 85.25 94 GLU A N 1
ATOM 750 C CA . GLU A 1 94 ? 2.472 11.484 -15.682 1.00 85.25 94 GLU A CA 1
ATOM 751 C C . GLU A 1 94 ? 3.092 10.754 -14.486 1.00 85.25 94 GLU A C 1
ATOM 753 O O . GLU A 1 94 ? 3.579 9.635 -14.623 1.00 85.25 94 GLU A O 1
ATOM 758 N N . LYS A 1 95 ? 3.050 11.356 -13.296 1.00 87.75 95 LYS A N 1
ATOM 759 C CA . LYS A 1 95 ? 3.693 10.819 -12.095 1.00 87.75 95 LYS A CA 1
ATOM 760 C C . LYS A 1 95 ? 2.881 9.656 -11.528 1.00 87.75 95 LYS A C 1
ATOM 762 O O . LYS A 1 95 ? 3.463 8.670 -11.087 1.00 87.75 95 LYS A O 1
ATOM 767 N N . ALA A 1 96 ? 1.550 9.743 -11.592 1.00 85.56 96 ALA A N 1
ATOM 768 C CA . ALA A 1 96 ? 0.662 8.639 -11.229 1.00 85.56 96 ALA A CA 1
ATOM 769 C C . ALA A 1 96 ? 0.915 7.409 -12.117 1.00 85.56 96 ALA A C 1
ATOM 771 O O . ALA A 1 96 ? 1.118 6.307 -11.602 1.00 85.56 96 ALA A O 1
ATOM 772 N N . PHE A 1 97 ? 1.003 7.612 -13.438 1.00 87.56 97 PHE A N 1
ATOM 773 C CA . PHE A 1 97 ? 1.359 6.547 -14.374 1.00 87.56 97 PHE A CA 1
ATOM 774 C C . PHE A 1 97 ? 2.740 5.960 -14.087 1.00 87.56 97 PHE A C 1
ATOM 776 O O . PHE A 1 97 ? 2.876 4.742 -14.058 1.00 87.56 97 PHE A O 1
ATOM 783 N N . LEU A 1 98 ? 3.755 6.792 -13.832 1.00 91.56 98 LEU A N 1
ATOM 784 C CA . LEU A 1 98 ? 5.113 6.310 -13.570 1.00 91.56 98 LEU A CA 1
ATOM 785 C C . LEU A 1 98 ? 5.191 5.361 -12.367 1.00 91.56 98 LEU A C 1
ATOM 787 O O . LEU A 1 98 ? 5.901 4.363 -12.448 1.00 91.56 98 LEU A O 1
ATOM 791 N N . PHE A 1 99 ? 4.459 5.620 -11.279 1.00 93.12 99 PHE A N 1
ATOM 792 C CA . PHE A 1 99 ? 4.416 4.697 -10.137 1.00 93.12 99 PHE A CA 1
ATOM 793 C C . PHE A 1 99 ? 3.780 3.350 -10.504 1.00 93.12 99 PHE A C 1
ATOM 795 O O . PHE A 1 99 ? 4.318 2.294 -10.171 1.00 93.12 99 PHE A O 1
ATOM 802 N N . ILE A 1 100 ? 2.663 3.367 -11.238 1.00 90.56 100 ILE A N 1
ATOM 803 C CA . ILE A 1 100 ? 2.023 2.137 -11.729 1.00 90.56 100 ILE A CA 1
ATOM 804 C C . ILE A 1 100 ? 2.990 1.376 -12.636 1.00 90.56 100 ILE A C 1
ATOM 806 O O . ILE A 1 100 ? 3.236 0.189 -12.435 1.00 90.56 100 ILE A O 1
ATOM 810 N N . TYR A 1 101 ? 3.567 2.075 -13.609 1.00 90.12 101 TYR A N 1
ATOM 811 C CA . TYR A 1 101 ? 4.461 1.500 -14.598 1.00 90.12 101 TYR A CA 1
ATOM 812 C C . TYR A 1 101 ? 5.697 0.883 -13.950 1.00 90.12 101 TYR A C 1
ATOM 814 O O . TYR A 1 101 ? 6.020 -0.272 -14.213 1.00 90.12 101 TYR A O 1
ATOM 822 N N . TYR A 1 102 ? 6.333 1.607 -13.029 1.00 94.75 102 TYR A N 1
ATOM 823 C CA . TYR A 1 102 ? 7.474 1.099 -12.283 1.00 94.75 102 TYR A CA 1
ATOM 824 C C . TYR A 1 102 ? 7.106 -0.138 -11.459 1.00 94.75 102 TYR A C 1
ATOM 826 O O . TYR A 1 102 ? 7.830 -1.129 -11.488 1.00 94.75 102 TYR A O 1
ATOM 834 N N . GLY A 1 103 ? 5.946 -0.129 -10.796 1.00 95.31 103 GLY A N 1
ATOM 835 C CA . GLY A 1 103 ? 5.456 -1.277 -10.034 1.00 95.31 103 GLY A CA 1
ATOM 836 C C . GLY A 1 103 ? 5.225 -2.513 -10.899 1.00 95.31 103 GLY A C 1
ATOM 837 O O . GLY A 1 103 ? 5.582 -3.614 -10.490 1.00 95.31 103 GLY A O 1
ATOM 838 N N . LEU A 1 104 ? 4.692 -2.337 -12.111 1.00 92.38 104 LEU A N 1
ATOM 839 C CA . LEU A 1 104 ? 4.511 -3.423 -13.076 1.00 92.38 104 LEU A CA 1
ATOM 840 C C . LEU A 1 104 ? 5.847 -3.956 -13.610 1.00 92.38 104 LEU A C 1
ATOM 842 O O . LEU A 1 104 ? 5.981 -5.165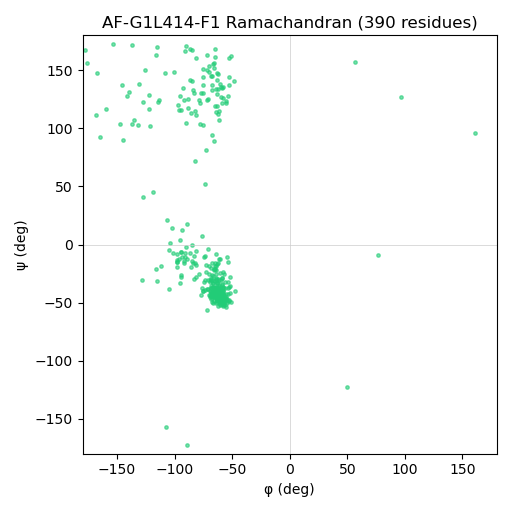 -13.782 1.00 92.38 104 LEU A O 1
ATOM 846 N N . ILE A 1 105 ? 6.844 -3.093 -13.841 1.00 94.25 105 ILE A N 1
ATOM 847 C CA . ILE A 1 105 ? 8.186 -3.544 -14.248 1.00 94.25 105 ILE A CA 1
ATOM 848 C C . ILE A 1 105 ? 8.822 -4.356 -13.114 1.00 94.25 105 ILE A C 1
ATOM 850 O O . ILE A 1 105 ? 9.334 -5.445 -13.354 1.00 94.25 105 ILE A O 1
ATOM 854 N N . LEU A 1 106 ? 8.732 -3.878 -11.869 1.00 96.81 106 LEU A N 1
ATOM 855 C CA . LEU A 1 106 ? 9.248 -4.601 -10.701 1.00 96.81 106 LEU A CA 1
ATOM 856 C C . LEU A 1 106 ? 8.505 -5.906 -10.430 1.00 96.81 106 LEU A C 1
ATOM 858 O O . LEU A 1 106 ? 9.104 -6.849 -9.935 1.00 96.81 106 LEU A O 1
ATOM 862 N N . GLN A 1 107 ? 7.213 -5.969 -10.746 1.00 95.31 107 GLN A N 1
ATOM 863 C CA . GLN A 1 107 ? 6.457 -7.214 -10.722 1.00 95.31 107 GLN A CA 1
ATOM 864 C C . GLN A 1 107 ? 6.952 -8.183 -11.805 1.00 95.31 107 GLN A C 1
ATOM 866 O O . GLN A 1 107 ? 6.939 -9.390 -11.588 1.00 95.31 107 GLN A O 1
ATOM 871 N N . ALA A 1 108 ? 7.333 -7.688 -12.985 1.00 94.50 108 ALA A N 1
ATOM 872 C CA . ALA A 1 108 ? 7.778 -8.503 -14.112 1.00 94.50 108 ALA A CA 1
ATOM 873 C C . ALA A 1 108 ? 9.233 -8.996 -13.990 1.00 94.50 108 ALA A C 1
ATOM 875 O O . ALA A 1 108 ? 9.554 -10.037 -14.556 1.00 94.50 108 ALA A O 1
ATOM 876 N N . GLU A 1 109 ? 10.083 -8.287 -13.250 1.00 95.88 109 GLU A N 1
ATOM 877 C CA . GLU A 1 109 ? 11.481 -8.653 -12.997 1.00 95.88 109 GLU A CA 1
ATOM 878 C C . GLU A 1 109 ? 11.607 -10.006 -12.273 1.00 95.88 109 GLU A C 1
ATOM 880 O O . GLU A 1 109 ? 10.872 -10.300 -11.337 1.00 95.88 109 GLU A O 1
ATOM 885 N N . ASP A 1 110 ? 12.559 -10.839 -12.689 1.00 94.62 110 ASP A N 1
ATOM 886 C CA . ASP A 1 110 ? 12.795 -12.153 -12.076 1.00 94.62 110 ASP A CA 1
ATOM 887 C C . ASP A 1 110 ? 13.889 -12.091 -11.002 1.00 94.62 110 ASP A C 1
ATOM 889 O O . ASP A 1 110 ? 13.881 -12.862 -10.036 1.00 94.62 110 ASP A O 1
ATOM 893 N N . ASN A 1 111 ? 14.836 -11.158 -11.133 1.00 96.38 111 ASN A N 1
ATOM 894 C CA . ASN A 1 111 ? 15.927 -11.001 -10.187 1.00 96.38 111 ASN A CA 1
ATOM 895 C C . ASN A 1 111 ? 15.466 -10.277 -8.914 1.00 96.38 111 ASN A C 1
ATOM 897 O O . ASN A 1 111 ? 15.361 -9.049 -8.850 1.00 96.38 111 ASN A O 1
ATOM 901 N N . SER A 1 112 ? 15.290 -11.047 -7.842 1.00 95.50 112 SER A N 1
ATOM 902 C CA . SER A 1 112 ? 14.903 -10.523 -6.532 1.00 95.50 112 SER A CA 1
ATOM 903 C C . SER A 1 112 ? 15.876 -9.487 -5.960 1.00 95.50 112 SER A C 1
ATOM 905 O O . SER A 1 112 ? 15.449 -8.597 -5.224 1.00 95.50 112 SER A O 1
ATOM 907 N N . ILE A 1 113 ? 17.169 -9.550 -6.291 1.00 96.56 113 ILE A N 1
ATOM 908 C CA . ILE A 1 113 ? 18.161 -8.560 -5.846 1.00 96.56 113 ILE A CA 1
ATOM 909 C C . ILE A 1 113 ? 17.883 -7.211 -6.512 1.00 96.56 113 ILE A C 1
ATOM 911 O O . ILE A 1 113 ? 17.879 -6.184 -5.828 1.00 96.56 113 ILE A O 1
ATOM 915 N N . THR A 1 114 ? 17.592 -7.213 -7.814 1.00 96.31 114 THR A N 1
ATOM 916 C CA . THR A 1 114 ? 17.199 -6.016 -8.568 1.00 96.31 114 THR A CA 1
ATOM 917 C C . THR A 1 114 ? 15.916 -5.426 -7.989 1.00 96.31 114 THR A C 1
ATOM 919 O O . THR A 1 114 ? 15.922 -4.264 -7.584 1.00 96.31 114 THR A O 1
ATOM 922 N N . VAL A 1 115 ? 14.864 -6.236 -7.803 1.00 97.69 115 VAL A N 1
ATOM 923 C CA . VAL A 1 115 ? 13.597 -5.782 -7.194 1.00 97.69 115 VAL A CA 1
ATOM 924 C C . VAL A 1 115 ? 13.833 -5.128 -5.831 1.00 97.69 115 VAL A C 1
ATOM 926 O O . VAL A 1 115 ? 13.373 -4.014 -5.580 1.00 97.69 115 VAL A O 1
ATOM 929 N N . ARG A 1 116 ? 14.602 -5.778 -4.947 1.00 97.81 116 ARG A N 1
ATOM 930 C CA . ARG A 1 116 ? 14.904 -5.243 -3.609 1.00 97.81 116 ARG A CA 1
ATOM 931 C C . ARG A 1 116 ? 15.697 -3.942 -3.656 1.00 97.81 116 ARG A C 1
ATOM 933 O O . ARG A 1 116 ? 15.468 -3.071 -2.821 1.00 97.81 116 ARG A O 1
ATOM 940 N N . THR A 1 117 ? 16.630 -3.823 -4.596 1.00 96.81 117 THR A N 1
ATOM 941 C CA . THR A 1 117 ? 17.463 -2.625 -4.765 1.00 96.81 117 THR A CA 1
ATOM 942 C C . THR A 1 117 ? 16.598 -1.450 -5.200 1.00 96.81 117 THR A C 1
ATOM 944 O O . THR A 1 117 ? 16.581 -0.425 -4.529 1.00 96.81 117 THR A O 1
ATOM 947 N N . HIS A 1 118 ? 15.788 -1.646 -6.237 1.00 97.00 118 HIS A N 1
ATOM 948 C CA . HIS A 1 118 ? 14.880 -0.638 -6.773 1.00 97.00 118 HIS A CA 1
ATOM 949 C C . HIS A 1 118 ? 13.802 -0.187 -5.777 1.00 97.00 118 HIS A C 1
ATOM 951 O O . HIS A 1 118 ? 13.542 1.013 -5.658 1.00 97.00 118 HIS A O 1
ATOM 957 N N . LEU A 1 119 ? 13.209 -1.117 -5.017 1.00 97.69 119 LEU A N 1
ATOM 958 C CA . LEU A 1 119 ? 12.261 -0.778 -3.951 1.00 97.69 119 LEU A CA 1
ATOM 959 C C . LEU A 1 119 ? 12.925 -0.003 -2.813 1.00 97.69 119 LEU A C 1
ATOM 961 O O . LEU A 1 119 ? 12.337 0.951 -2.311 1.00 97.69 119 LEU A O 1
ATOM 965 N N . ARG A 1 120 ? 14.150 -0.377 -2.417 1.00 96.69 120 ARG A N 1
ATOM 966 C CA . ARG A 1 120 ? 14.899 0.365 -1.395 1.00 96.69 120 ARG A CA 1
ATOM 967 C C . ARG A 1 120 ? 15.200 1.783 -1.868 1.00 96.69 120 ARG A C 1
ATOM 969 O O . ARG A 1 120 ? 14.867 2.720 -1.162 1.00 96.69 120 ARG A O 1
ATOM 976 N N . THR A 1 121 ? 15.728 1.941 -3.081 1.00 95.56 121 THR A N 1
ATOM 977 C CA . THR A 1 121 ? 16.002 3.260 -3.668 1.00 95.56 121 THR A CA 1
ATOM 978 C C . THR A 1 121 ? 14.744 4.123 -3.759 1.00 95.56 121 THR A C 1
ATOM 980 O O . THR A 1 121 ? 14.818 5.327 -3.544 1.00 95.56 121 THR A O 1
ATOM 983 N N . LEU A 1 122 ? 13.583 3.525 -4.044 1.00 96.56 122 LEU A N 1
ATOM 984 C CA . LEU A 1 122 ? 12.309 4.240 -4.067 1.00 96.56 122 LEU A CA 1
ATOM 985 C C . LEU A 1 122 ? 11.846 4.672 -2.667 1.00 96.56 122 LEU A C 1
ATOM 987 O O . LEU A 1 122 ? 11.366 5.793 -2.498 1.00 96.56 122 LEU A O 1
ATOM 991 N N . LEU A 1 123 ? 11.971 3.791 -1.673 1.00 95.69 123 LEU A N 1
ATOM 992 C CA . LEU A 1 123 ? 11.668 4.106 -0.275 1.00 95.69 123 LEU A CA 1
ATOM 993 C C . LEU A 1 123 ? 12.639 5.137 0.300 1.00 95.69 123 LEU A C 1
ATOM 995 O O . LEU A 1 123 ? 12.244 5.897 1.169 1.00 95.69 123 LEU A O 1
ATOM 999 N N . ASP A 1 124 ? 13.863 5.217 -0.221 1.00 93.44 124 ASP A N 1
ATOM 1000 C CA . ASP A 1 124 ? 14.846 6.222 0.181 1.00 93.44 124 ASP A CA 1
ATOM 1001 C C . ASP A 1 124 ? 14.555 7.628 -0.405 1.00 93.44 124 ASP A C 1
ATOM 1003 O O . ASP A 1 124 ? 15.360 8.552 -0.272 1.00 93.44 124 ASP A O 1
ATOM 1007 N N . THR A 1 125 ? 13.406 7.820 -1.061 1.00 92.38 125 THR A N 1
ATOM 1008 C CA . THR A 1 125 ? 12.969 9.128 -1.565 1.00 92.38 125 THR A CA 1
ATOM 1009 C C . THR A 1 125 ? 12.119 9.893 -0.548 1.00 92.38 125 THR A C 1
ATOM 1011 O O . THR A 1 125 ? 11.626 9.348 0.433 1.00 92.38 125 THR A O 1
ATOM 1014 N N . SER A 1 126 ? 11.910 11.191 -0.787 1.00 89.81 126 SER A N 1
ATOM 1015 C CA . SER A 1 126 ? 11.119 12.045 0.105 1.00 89.81 126 SER A CA 1
ATOM 1016 C C . SER A 1 126 ? 9.677 11.553 0.294 1.00 89.81 126 SER A C 1
ATOM 1018 O O . SER A 1 126 ? 8.950 11.297 -0.667 1.00 89.81 126 SER A O 1
ATOM 1020 N N . HIS A 1 127 ? 9.216 11.539 1.547 1.00 91.50 127 HIS A N 1
ATOM 1021 C CA . HIS A 1 127 ? 7.845 11.186 1.918 1.00 91.50 127 HIS A CA 1
ATOM 1022 C C . HIS A 1 127 ? 6.975 12.408 2.228 1.00 91.50 127 HIS A C 1
ATOM 1024 O O . HIS A 1 127 ? 5.902 12.258 2.807 1.00 91.50 127 HIS A O 1
ATOM 1030 N N . GLN A 1 128 ? 7.398 13.626 1.881 1.00 87.56 128 GLN A N 1
ATOM 1031 C CA . GLN A 1 128 ? 6.655 14.849 2.234 1.00 87.56 128 GLN A CA 1
ATOM 1032 C C . GLN A 1 128 ? 5.301 14.946 1.531 1.00 87.56 128 GLN A C 1
ATOM 1034 O O . GLN A 1 128 ? 4.307 15.373 2.124 1.00 87.56 128 GLN A O 1
ATOM 1039 N N . TRP A 1 129 ? 5.246 14.495 0.281 1.00 87.62 129 TRP A N 1
ATOM 1040 C CA . TRP A 1 129 ? 4.103 14.716 -0.593 1.00 87.62 129 TRP A CA 1
ATOM 1041 C C . TRP A 1 129 ? 3.089 13.566 -0.509 1.00 87.62 129 TRP A C 1
ATOM 1043 O O . TRP A 1 129 ? 3.463 12.422 -0.775 1.00 87.62 129 TRP A O 1
ATOM 1053 N N . PRO A 1 130 ? 1.800 13.828 -0.205 1.00 89.12 130 PRO A N 1
ATOM 1054 C CA . PRO A 1 130 ? 0.785 12.779 -0.049 1.00 89.12 130 PRO A CA 1
ATOM 1055 C C . PRO A 1 130 ? 0.694 11.822 -1.235 1.00 89.12 130 PRO A C 1
ATOM 1057 O O . PRO A 1 130 ? 0.771 10.608 -1.071 1.00 89.12 130 PRO A O 1
ATOM 1060 N N . LYS A 1 131 ? 0.633 12.378 -2.443 1.00 88.12 131 LYS A N 1
ATOM 1061 C CA . LYS A 1 131 ? 0.499 11.608 -3.679 1.00 88.12 131 LYS A CA 1
ATOM 1062 C C . LYS A 1 131 ? 1.747 10.795 -4.029 1.00 88.12 131 LYS A C 1
ATOM 1064 O O . LYS A 1 131 ? 1.644 9.699 -4.568 1.00 88.12 131 LYS A O 1
ATOM 1069 N N . GLN A 1 132 ? 2.927 11.280 -3.644 1.00 91.81 132 GLN A N 1
ATOM 1070 C CA . GLN A 1 132 ? 4.162 10.503 -3.742 1.00 91.81 132 GLN A CA 1
ATOM 1071 C C . GLN A 1 132 ? 4.144 9.314 -2.779 1.00 91.81 132 GLN A C 1
ATOM 1073 O O . GLN A 1 132 ? 4.478 8.211 -3.194 1.00 91.81 132 GLN A O 1
ATOM 1078 N N . ARG A 1 133 ? 3.687 9.493 -1.530 1.00 93.81 133 ARG A N 1
ATOM 1079 C CA . ARG A 1 133 ? 3.539 8.377 -0.578 1.00 93.81 133 ARG A CA 1
ATOM 1080 C C . ARG A 1 133 ? 2.583 7.303 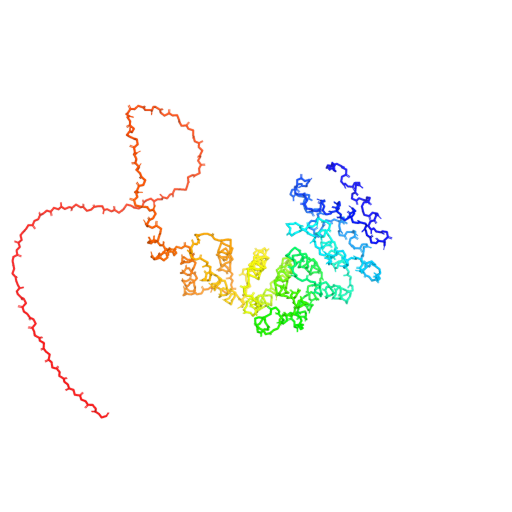-1.097 1.00 93.81 133 ARG A C 1
ATOM 1082 O O . ARG A 1 133 ? 2.910 6.121 -1.046 1.00 93.81 133 ARG A O 1
ATOM 1089 N N . GLU A 1 134 ? 1.428 7.715 -1.621 1.00 93.25 134 GLU A N 1
ATOM 1090 C CA . GLU A 1 134 ? 0.451 6.813 -2.249 1.00 93.25 134 GLU A CA 1
ATOM 1091 C C . GLU A 1 134 ? 1.066 6.058 -3.438 1.00 93.25 134 GLU A C 1
ATOM 1093 O O . GLU A 1 134 ? 0.914 4.841 -3.543 1.00 93.25 134 GLU A O 1
ATOM 1098 N N . GLY A 1 135 ? 1.818 6.757 -4.293 1.00 93.50 135 GLY A N 1
ATOM 1099 C CA . GLY A 1 135 ? 2.514 6.171 -5.438 1.00 93.50 135 GLY A CA 1
ATOM 1100 C C . GLY A 1 135 ? 3.614 5.172 -5.063 1.00 93.50 135 GLY A C 1
ATOM 1101 O O . GLY A 1 135 ? 3.685 4.084 -5.643 1.00 93.50 135 GLY A O 1
ATOM 1102 N N . ILE A 1 136 ? 4.437 5.488 -4.056 1.00 97.25 136 ILE A N 1
ATOM 1103 C CA . ILE A 1 136 ? 5.460 4.577 -3.514 1.00 97.25 136 ILE A CA 1
ATOM 1104 C C . ILE A 1 136 ? 4.795 3.308 -2.972 1.00 97.25 136 ILE A C 1
ATOM 1106 O O . ILE A 1 136 ? 5.215 2.194 -3.296 1.00 97.25 136 ILE A O 1
ATOM 1110 N N . ALA A 1 137 ? 3.724 3.465 -2.192 1.00 97.94 137 ALA A N 1
ATOM 1111 C CA . ALA A 1 137 ? 2.978 2.338 -1.651 1.00 97.94 137 ALA A CA 1
ATOM 1112 C C . ALA A 1 137 ? 2.365 1.474 -2.763 1.00 97.94 137 ALA A C 1
ATOM 1114 O O . ALA A 1 137 ? 2.457 0.247 -2.708 1.00 97.94 137 ALA A O 1
ATOM 1115 N N . LEU A 1 138 ? 1.775 2.093 -3.791 1.00 95.50 138 LEU A N 1
ATOM 1116 C CA . LEU A 1 138 ? 1.195 1.387 -4.936 1.00 95.50 138 LEU A CA 1
ATOM 1117 C C . LEU A 1 138 ? 2.251 0.582 -5.702 1.00 95.50 138 LEU A C 1
ATOM 1119 O O . LEU A 1 138 ? 2.040 -0.599 -5.972 1.00 95.50 138 LEU A O 1
ATOM 1123 N N . THR A 1 139 ? 3.400 1.196 -5.984 1.00 97.00 139 THR A N 1
ATOM 1124 C CA . THR A 1 139 ? 4.554 0.544 -6.628 1.00 97.00 139 THR A CA 1
ATOM 1125 C C . THR A 1 139 ? 5.004 -0.679 -5.831 1.00 97.00 139 THR A C 1
ATOM 1127 O O . THR A 1 139 ? 5.179 -1.766 -6.382 1.00 97.00 139 THR A O 1
ATOM 1130 N N . THR A 1 140 ? 5.117 -0.514 -4.510 1.00 98.06 140 THR A N 1
ATOM 1131 C CA . THR A 1 140 ? 5.498 -1.579 -3.574 1.00 98.06 140 THR A CA 1
ATOM 1132 C C . THR A 1 140 ? 4.486 -2.728 -3.581 1.00 98.06 140 THR A C 1
ATOM 1134 O O . THR A 1 140 ? 4.871 -3.895 -3.628 1.00 98.06 140 THR A O 1
ATOM 1137 N N . GLY A 1 141 ? 3.186 -2.420 -3.594 1.00 96.06 141 GLY A N 1
ATOM 1138 C CA . GLY A 1 141 ? 2.134 -3.433 -3.687 1.00 96.06 141 GLY A CA 1
ATOM 1139 C C . GLY A 1 141 ? 2.119 -4.186 -5.013 1.00 96.06 141 GLY A C 1
ATOM 1140 O O . GLY A 1 141 ? 1.921 -5.397 -5.016 1.00 96.06 141 GLY A O 1
ATOM 1141 N N . LEU A 1 142 ? 2.330 -3.501 -6.140 1.00 95.31 142 LEU A N 1
ATOM 1142 C CA . LEU A 1 142 ? 2.397 -4.148 -7.455 1.00 95.31 142 LEU A CA 1
ATOM 1143 C C . LEU A 1 142 ? 3.559 -5.149 -7.519 1.00 95.31 142 LEU A C 1
ATOM 1145 O O . LEU A 1 142 ? 3.345 -6.303 -7.889 1.00 95.31 142 LEU A O 1
ATOM 1149 N N . ALA A 1 143 ? 4.743 -4.769 -7.031 1.00 97.06 143 ALA A N 1
ATOM 1150 C CA . ALA A 1 143 ? 5.874 -5.691 -6.908 1.00 97.06 143 ALA A CA 1
ATOM 1151 C C . ALA A 1 143 ? 5.546 -6.910 -6.014 1.00 97.06 143 ALA A C 1
ATOM 1153 O O . ALA A 1 143 ? 5.967 -8.035 -6.298 1.00 97.06 143 ALA A O 1
ATOM 1154 N N . ALA A 1 144 ? 4.735 -6.722 -4.966 1.00 96.56 144 ALA A N 1
ATOM 1155 C CA . ALA A 1 144 ? 4.357 -7.788 -4.037 1.00 96.56 144 ALA A CA 1
ATOM 1156 C C . ALA A 1 144 ? 3.521 -8.906 -4.676 1.00 96.56 144 ALA A C 1
ATOM 1158 O O . ALA A 1 144 ? 3.470 -10.002 -4.122 1.00 96.56 144 ALA A O 1
ATOM 1159 N N . VAL A 1 145 ? 2.905 -8.672 -5.843 1.00 93.94 145 VAL A N 1
ATOM 1160 C CA . VAL A 1 145 ? 2.131 -9.701 -6.560 1.00 93.94 145 VAL A CA 1
ATOM 1161 C C . VAL A 1 145 ? 2.991 -10.928 -6.888 1.00 93.94 145 VAL A C 1
ATOM 1163 O O . VAL A 1 145 ? 2.487 -12.047 -6.828 1.00 93.94 145 VAL A O 1
ATOM 1166 N N . ARG A 1 146 ? 4.275 -10.735 -7.231 1.00 94.19 146 ARG A N 1
ATOM 1167 C CA . ARG A 1 146 ? 5.228 -11.827 -7.522 1.00 94.19 146 ARG A CA 1
ATOM 1168 C C . ARG A 1 146 ? 6.342 -11.969 -6.485 1.00 94.19 146 ARG A C 1
ATOM 1170 O O . ARG A 1 146 ? 6.951 -13.031 -6.405 1.00 94.19 146 ARG A O 1
ATOM 1177 N N . HIS A 1 147 ? 6.587 -10.942 -5.670 1.00 96.31 147 HIS A N 1
ATOM 1178 C CA . HIS A 1 147 ? 7.745 -10.884 -4.770 1.00 96.31 147 HIS A CA 1
ATOM 1179 C C . HIS A 1 147 ? 7.367 -10.580 -3.315 1.00 96.31 147 HIS A C 1
ATOM 1181 O O . HIS A 1 147 ? 8.054 -9.806 -2.649 1.00 96.31 147 HIS A O 1
ATOM 1187 N N . LEU A 1 148 ? 6.279 -11.173 -2.817 1.00 95.69 148 LEU A N 1
ATOM 1188 C CA . LEU A 1 148 ? 5.707 -10.880 -1.497 1.00 95.69 148 LEU A CA 1
ATOM 1189 C C . LEU A 1 148 ? 6.742 -10.943 -0.355 1.00 95.69 148 LEU A C 1
ATOM 1191 O O . LEU A 1 148 ? 6.891 -9.970 0.384 1.00 95.69 148 LEU A O 1
ATOM 1195 N N . ASP A 1 149 ? 7.529 -12.021 -0.272 1.00 96.94 149 ASP A N 1
ATOM 1196 C CA . ASP A 1 149 ? 8.572 -12.193 0.753 1.00 96.94 149 ASP A CA 1
ATOM 1197 C C . ASP A 1 149 ? 9.666 -11.119 0.679 1.00 96.94 149 ASP A C 1
ATOM 1199 O O . ASP A 1 149 ? 10.156 -10.616 1.694 1.00 96.94 149 ASP A O 1
ATOM 1203 N N . HIS A 1 150 ? 10.066 -10.746 -0.538 1.00 97.94 150 HIS A N 1
ATOM 1204 C CA . HIS A 1 150 ? 11.108 -9.746 -0.754 1.00 97.94 150 HIS A CA 1
ATOM 1205 C C . HIS A 1 150 ? 10.614 -8.335 -0.447 1.00 97.94 150 HIS A C 1
ATOM 1207 O O . HIS A 1 150 ? 11.359 -7.558 0.149 1.00 97.94 150 HIS A O 1
ATOM 1213 N N . VAL A 1 151 ? 9.367 -8.020 -0.807 1.00 98.00 151 VAL A N 1
ATOM 1214 C CA . VAL A 1 151 ? 8.719 -6.753 -0.454 1.00 98.00 151 VAL A CA 1
ATOM 1215 C C . VAL A 1 151 ? 8.600 -6.625 1.060 1.00 98.00 151 VAL A C 1
ATOM 1217 O O . VAL A 1 151 ? 9.018 -5.608 1.612 1.00 98.00 151 VAL A O 1
ATOM 1220 N N . TRP A 1 152 ? 8.129 -7.673 1.742 1.00 97.38 152 TRP A N 1
ATOM 1221 C CA . TRP A 1 152 ? 8.097 -7.718 3.203 1.00 97.38 152 TRP A CA 1
ATOM 1222 C C . TRP A 1 152 ? 9.478 -7.451 3.810 1.00 97.38 152 TRP A C 1
ATOM 1224 O O . TRP A 1 152 ? 9.628 -6.568 4.652 1.00 97.38 152 TRP A O 1
ATOM 1234 N N . ALA A 1 153 ? 10.513 -8.154 3.340 1.00 97.62 153 ALA A N 1
ATOM 1235 C CA . ALA A 1 153 ? 11.874 -7.985 3.843 1.00 97.62 153 ALA A CA 1
ATOM 1236 C C . ALA A 1 153 ? 12.430 -6.566 3.617 1.00 97.62 153 ALA A C 1
ATOM 1238 O O . ALA A 1 153 ? 13.184 -6.059 4.449 1.00 97.62 153 ALA A O 1
ATOM 1239 N N . VAL A 1 154 ? 12.082 -5.920 2.499 1.00 98.06 154 VAL A N 1
ATOM 1240 C CA . VAL A 1 154 ? 12.475 -4.532 2.219 1.00 98.06 154 VAL A CA 1
ATOM 1241 C C . VAL A 1 154 ? 11.761 -3.563 3.159 1.00 98.06 154 VAL A C 1
ATOM 1243 O O . VAL A 1 154 ? 12.432 -2.709 3.736 1.00 98.06 154 VAL A O 1
ATOM 1246 N N . LEU A 1 155 ? 10.451 -3.719 3.372 1.00 97.62 155 LEU A N 1
ATOM 1247 C CA . LEU A 1 155 ? 9.688 -2.891 4.313 1.00 97.62 155 LEU A CA 1
ATOM 1248 C C . LEU A 1 155 ? 10.183 -3.061 5.754 1.00 97.62 155 LEU A C 1
ATOM 1250 O O . LEU A 1 155 ? 10.358 -2.072 6.461 1.00 97.62 155 LEU A O 1
ATOM 1254 N N . GLU A 1 156 ? 10.501 -4.289 6.162 1.00 95.69 156 GLU A N 1
ATOM 1255 C CA . GLU A 1 156 ? 11.115 -4.592 7.458 1.00 95.69 156 GLU A CA 1
ATOM 1256 C C . GLU A 1 156 ? 12.463 -3.896 7.643 1.00 95.69 156 GLU A C 1
ATOM 1258 O O . GLU A 1 156 ? 12.742 -3.309 8.691 1.00 95.69 156 GLU A O 1
ATOM 1263 N N . GLN A 1 157 ? 13.324 -3.971 6.628 1.00 95.50 157 GLN A N 1
ATOM 1264 C CA . GLN A 1 157 ? 14.648 -3.366 6.676 1.00 95.50 157 GLN A CA 1
ATOM 1265 C C . GLN A 1 157 ? 14.556 -1.839 6.692 1.00 95.50 157 GLN A C 1
ATOM 1267 O O . GLN A 1 157 ? 15.214 -1.195 7.511 1.00 95.50 157 GLN A O 1
ATOM 1272 N N . PHE A 1 158 ? 13.729 -1.267 5.818 1.00 94.62 158 PHE A N 1
ATOM 1273 C CA . PHE A 1 158 ? 13.485 0.168 5.766 1.00 94.62 158 PHE A CA 1
ATOM 1274 C C . PHE A 1 158 ? 12.895 0.664 7.087 1.00 94.62 158 PHE A C 1
ATOM 1276 O O . PHE A 1 158 ? 13.378 1.639 7.652 1.00 94.62 158 PHE A O 1
ATOM 1283 N N . GLY A 1 159 ? 11.954 -0.079 7.666 1.00 91.25 159 GLY A N 1
ATOM 1284 C CA . GLY A 1 159 ? 11.345 0.217 8.955 1.00 91.25 159 GLY A CA 1
ATOM 1285 C C . GLY A 1 159 ? 12.317 0.329 10.134 1.00 91.25 159 GLY A C 1
ATOM 1286 O O . GLY A 1 159 ? 12.024 1.016 11.112 1.00 91.25 159 GLY A O 1
ATOM 1287 N N . ARG A 1 160 ? 13.483 -0.323 10.040 1.00 89.44 160 ARG A N 1
ATOM 1288 C CA . ARG A 1 160 ? 14.560 -0.297 11.048 1.00 89.44 160 ARG A CA 1
ATOM 1289 C C . ARG A 1 160 ? 15.640 0.751 10.761 1.00 89.44 160 ARG A C 1
ATOM 1291 O O . ARG A 1 160 ? 16.543 0.924 11.586 1.00 89.44 160 ARG A O 1
ATOM 1298 N N . SER A 1 161 ? 15.570 1.419 9.611 1.00 88.62 161 SER A N 1
ATOM 1299 C CA . SER A 1 161 ? 16.544 2.421 9.181 1.00 88.62 161 SER A CA 1
ATOM 1300 C C . SER A 1 161 ? 16.537 3.656 10.088 1.00 88.62 161 SER A C 1
ATOM 1302 O O . SER A 1 161 ? 15.555 3.954 10.774 1.00 88.62 161 SER A O 1
ATOM 1304 N N . THR A 1 162 ? 17.656 4.381 10.120 1.00 77.94 162 THR A N 1
ATOM 1305 C CA . THR A 1 162 ? 17.774 5.620 10.900 1.00 77.94 162 THR A CA 1
ATOM 1306 C C . THR A 1 162 ? 16.770 6.698 10.481 1.00 77.94 162 THR A C 1
ATOM 1308 O O . THR A 1 162 ? 16.188 7.283 11.395 1.00 77.94 162 THR A O 1
ATOM 1311 N N . PRO A 1 163 ? 16.459 6.915 9.185 1.00 74.56 163 PRO A N 1
ATOM 1312 C CA . PRO A 1 163 ? 15.479 7.924 8.802 1.00 74.56 163 PRO A CA 1
ATOM 1313 C C . PRO A 1 163 ? 14.060 7.613 9.280 1.00 74.56 163 PRO A C 1
ATOM 1315 O O . PRO A 1 163 ? 13.351 8.495 9.759 1.00 74.56 163 PRO A O 1
ATOM 1318 N N . VAL A 1 164 ? 13.647 6.342 9.246 1.00 78.75 164 VAL A N 1
ATOM 1319 C CA . VAL A 1 164 ? 12.313 5.953 9.730 1.00 78.75 164 VAL A CA 1
ATOM 1320 C C . VAL A 1 164 ? 12.188 6.151 11.238 1.00 78.75 164 VAL A C 1
ATOM 1322 O O . VAL A 1 164 ? 11.128 6.560 11.711 1.00 78.75 164 VAL A O 1
ATOM 1325 N N . LYS A 1 165 ? 13.265 5.964 12.010 1.00 80.06 165 LYS A N 1
ATOM 1326 C CA . LYS A 1 165 ? 13.241 6.261 13.452 1.00 80.06 165 LYS A CA 1
ATOM 1327 C C . LYS A 1 165 ? 12.882 7.723 13.741 1.00 80.06 165 LYS A C 1
ATOM 1329 O O . LYS A 1 165 ? 12.254 7.973 14.764 1.00 80.06 165 LYS A O 1
ATOM 1334 N N . TRP A 1 166 ? 13.191 8.667 12.848 1.00 71.44 166 TRP A N 1
ATOM 1335 C CA . TRP A 1 166 ? 12.814 10.079 13.008 1.00 71.44 166 TRP A CA 1
ATOM 1336 C C . TRP A 1 166 ? 11.313 10.338 12.863 1.00 71.44 166 TRP A C 1
ATOM 1338 O O . TRP A 1 166 ? 10.797 11.275 13.466 1.00 71.44 166 TRP A O 1
ATOM 1348 N N . SER A 1 167 ? 10.589 9.481 12.138 1.00 73.25 167 SER A N 1
ATOM 1349 C CA . SER A 1 167 ? 9.119 9.533 12.082 1.00 73.25 167 SER A CA 1
ATOM 1350 C C . SER A 1 167 ? 8.434 9.024 13.360 1.00 73.25 167 SER A C 1
ATOM 1352 O O . SER A 1 167 ? 7.224 9.208 13.536 1.00 73.25 167 SER A O 1
ATOM 1354 N N . LEU A 1 168 ? 9.202 8.418 14.277 1.00 78.94 168 LEU A N 1
ATOM 1355 C CA . LEU A 1 168 ? 8.717 7.918 15.560 1.00 78.94 168 LEU A CA 1
ATOM 1356 C C . LEU A 1 168 ? 8.738 9.011 16.644 1.00 78.94 168 LEU A C 1
ATOM 1358 O O . LEU A 1 168 ? 9.676 9.802 16.763 1.00 78.94 168 LEU A O 1
ATOM 1362 N N . HIS A 1 169 ? 7.713 9.020 17.496 1.00 64.06 169 HIS A N 1
ATOM 1363 C CA . HIS A 1 169 ? 7.484 9.986 18.574 1.00 64.06 169 HIS A CA 1
ATOM 1364 C C . HIS A 1 169 ? 8.692 10.129 19.516 1.00 64.06 169 HIS A C 1
ATOM 1366 O O . HIS A 1 169 ? 8.957 11.217 20.025 1.00 64.06 169 HIS A O 1
ATOM 1372 N N . SER A 1 170 ? 9.462 9.056 19.729 1.00 54.78 170 SER A N 1
ATOM 1373 C CA . SER A 1 170 ? 10.650 9.077 20.597 1.00 54.78 170 SER A CA 1
ATOM 1374 C C . SER A 1 170 ? 11.775 9.998 20.094 1.00 54.78 170 SER A C 1
ATOM 1376 O O . SER A 1 170 ? 12.647 10.351 20.886 1.00 54.78 170 SER A O 1
ATOM 1378 N N . PHE A 1 171 ? 11.773 10.382 18.812 1.00 52.62 171 PHE A N 1
ATOM 1379 C CA . PHE A 1 171 ? 12.827 11.194 18.185 1.00 52.62 171 PHE A CA 1
ATOM 1380 C C . PHE A 1 171 ? 12.335 12.562 17.696 1.00 52.62 171 PHE A C 1
ATOM 1382 O O . PHE A 1 171 ? 13.128 13.495 17.592 1.00 52.62 171 PHE A O 1
ATOM 1389 N N . CYS A 1 172 ? 11.025 12.714 17.480 1.00 51.75 172 CYS A N 1
ATOM 1390 C CA . CYS A 1 172 ? 10.418 13.920 16.914 1.00 51.75 172 CYS A CA 1
ATOM 1391 C C . CYS A 1 172 ? 10.547 15.181 17.802 1.00 51.75 172 CYS A C 1
ATOM 1393 O O . CYS A 1 172 ? 10.349 16.291 17.316 1.00 51.75 172 CYS A O 1
ATOM 1395 N N . LEU A 1 173 ? 10.872 15.033 19.095 1.00 49.56 173 LEU A N 1
ATOM 1396 C CA . LEU A 1 173 ? 10.884 16.137 20.065 1.00 49.56 173 LEU A CA 1
ATOM 1397 C C . LEU A 1 173 ? 12.243 16.828 20.259 1.00 49.56 173 LEU A C 1
ATOM 1399 O O . LEU A 1 173 ? 12.266 17.857 20.930 1.00 49.56 173 LEU A O 1
ATOM 1403 N N . LYS A 1 174 ? 13.367 16.295 19.745 1.00 51.03 174 LYS A N 1
ATOM 1404 C CA . LYS A 1 174 ? 14.694 16.850 20.097 1.00 51.03 174 LYS A CA 1
ATOM 1405 C C . LYS A 1 174 ? 15.526 17.486 18.991 1.00 51.03 174 LYS A C 1
ATOM 1407 O O . LYS A 1 174 ? 16.209 18.441 19.324 1.00 51.03 174 LYS A O 1
ATOM 1412 N N . VAL A 1 175 ? 15.469 17.078 17.728 1.00 50.75 175 VAL A N 1
ATOM 1413 C CA . VAL A 1 175 ? 16.123 17.808 16.622 1.00 50.75 175 VAL A CA 1
ATOM 1414 C C . VAL A 1 175 ? 15.440 17.362 15.336 1.00 50.75 175 VAL A C 1
ATOM 1416 O O . VAL A 1 175 ? 15.510 16.184 15.004 1.00 50.75 175 VAL A O 1
ATOM 1419 N N . LEU A 1 176 ? 14.773 18.268 14.625 1.00 54.56 176 LEU A N 1
ATOM 1420 C CA . LEU A 1 176 ? 14.418 18.040 13.228 1.00 54.56 176 LEU A CA 1
ATOM 1421 C C . LEU A 1 176 ? 15.054 19.176 12.434 1.00 54.56 176 LEU A C 1
ATOM 1423 O O . LEU A 1 176 ? 14.574 20.309 12.480 1.00 54.56 176 LEU A O 1
ATOM 1427 N N . ASN A 1 177 ? 16.171 18.892 11.768 1.00 58.56 177 ASN A N 1
ATOM 1428 C CA . ASN A 1 177 ? 16.734 19.829 10.805 1.00 58.56 177 ASN A CA 1
ATOM 1429 C C . ASN A 1 177 ? 15.837 19.854 9.553 1.00 58.56 177 ASN A C 1
ATOM 1431 O O . ASN A 1 177 ? 15.030 18.950 9.333 1.00 58.56 177 ASN A O 1
ATOM 1435 N N . SER A 1 178 ? 15.979 20.879 8.705 1.00 56.31 178 SER A N 1
ATOM 1436 C CA . SER A 1 178 ? 15.201 21.011 7.456 1.00 56.31 178 SER A CA 1
ATOM 1437 C C . SER A 1 178 ? 15.256 19.745 6.577 1.00 56.31 178 SER A C 1
ATOM 1439 O O . SER A 1 178 ? 14.252 19.342 5.991 1.00 56.31 178 SER A O 1
ATOM 1441 N N . GLU A 1 179 ? 16.407 19.063 6.549 1.00 56.22 179 GLU A N 1
ATOM 1442 C CA . GLU A 1 179 ? 16.624 17.828 5.782 1.00 56.22 179 GLU A CA 1
ATOM 1443 C C . GLU A 1 179 ? 15.909 16.598 6.370 1.00 56.22 179 GLU A C 1
ATOM 1445 O O . GLU A 1 179 ? 15.566 15.675 5.631 1.00 56.22 179 GLU A O 1
ATOM 1450 N N . ASP A 1 180 ? 15.602 16.588 7.669 1.00 66.88 180 ASP A N 1
ATOM 1451 C CA . ASP A 1 180 ? 14.955 15.454 8.340 1.00 66.88 180 ASP A CA 1
ATOM 1452 C C . ASP A 1 180 ? 13.431 15.452 8.127 1.00 66.88 180 ASP A C 1
ATOM 1454 O O . ASP A 1 180 ? 12.763 14.421 8.259 1.00 66.88 180 ASP A O 1
ATOM 1458 N N . LEU A 1 181 ? 12.862 16.595 7.719 1.00 74.56 181 LEU A N 1
ATOM 1459 C CA . LEU A 1 181 ? 11.431 16.749 7.447 1.00 74.56 181 LEU A CA 1
ATOM 1460 C C . LEU A 1 181 ? 10.955 15.813 6.327 1.00 74.56 181 LEU A C 1
ATOM 1462 O O . LEU A 1 181 ? 9.781 15.446 6.279 1.00 74.56 181 LEU A O 1
ATOM 1466 N N . GLN A 1 182 ? 11.860 15.389 5.435 1.00 77.00 182 GLN A N 1
ATOM 1467 C CA . GLN A 1 182 ? 11.529 14.455 4.358 1.00 77.00 182 GLN A CA 1
ATOM 1468 C C . GLN A 1 182 ? 11.093 13.072 4.848 1.00 77.00 182 GLN A C 1
ATOM 1470 O O . GLN A 1 182 ? 10.308 12.400 4.179 1.00 77.00 182 GLN A O 1
ATOM 1475 N N . TRP A 1 183 ? 11.534 12.695 6.047 1.00 83.44 183 TRP A N 1
ATOM 1476 C CA . TRP A 1 183 ? 11.277 11.391 6.646 1.00 83.44 183 TRP A CA 1
ATOM 1477 C C . TRP A 1 183 ? 10.119 11.403 7.631 1.00 83.44 183 TRP A C 1
ATOM 1479 O O . TRP A 1 183 ? 9.665 10.337 8.033 1.00 83.44 183 TRP A O 1
ATOM 1489 N N . LYS A 1 184 ? 9.586 12.583 7.978 1.00 85.81 184 LYS A N 1
ATOM 1490 C CA . LYS A 1 184 ? 8.493 12.750 8.948 1.00 85.81 184 LYS A CA 1
ATOM 1491 C C . LYS A 1 184 ? 7.319 11.793 8.701 1.00 85.81 184 LYS A C 1
ATOM 1493 O O . LYS A 1 184 ? 6.770 11.243 9.650 1.00 85.81 184 LYS A O 1
ATOM 1498 N N . TRP A 1 185 ? 6.967 11.567 7.434 1.00 91.19 185 TRP A N 1
ATOM 1499 C CA . TRP A 1 185 ? 5.840 10.720 7.019 1.00 91.19 185 TRP A CA 1
ATOM 1500 C C . TRP A 1 185 ? 6.262 9.374 6.413 1.00 91.19 185 TRP A C 1
ATOM 1502 O O . TRP A 1 185 ? 5.485 8.732 5.696 1.00 91.19 185 TRP A O 1
ATOM 1512 N N . ALA A 1 186 ? 7.484 8.918 6.697 1.00 93.38 186 ALA A N 1
ATOM 1513 C CA . ALA A 1 186 ? 7.945 7.600 6.276 1.00 93.38 186 ALA A CA 1
ATOM 1514 C C . ALA A 1 186 ? 7.052 6.491 6.864 1.00 93.38 186 ALA A C 1
ATOM 1516 O O . ALA A 1 186 ? 6.570 5.647 6.109 1.00 93.38 186 ALA A O 1
ATOM 1517 N N . SER A 1 187 ? 6.699 6.555 8.158 1.00 94.00 187 SER A N 1
ATOM 1518 C CA . SER A 1 187 ? 5.718 5.642 8.779 1.00 94.00 187 SER A CA 1
ATOM 1519 C C . SER A 1 187 ? 4.376 5.597 8.047 1.00 94.00 187 SER A C 1
ATOM 1521 O O . SER A 1 187 ? 3.829 4.518 7.828 1.00 94.00 187 SER A O 1
ATOM 1523 N N . SER A 1 188 ? 3.849 6.748 7.619 1.00 95.25 188 SER A N 1
ATOM 1524 C CA . SER A 1 188 ? 2.603 6.823 6.845 1.00 95.25 188 SER A CA 1
ATOM 1525 C C . SER A 1 188 ? 2.721 6.070 5.515 1.00 95.25 188 SER A C 1
ATOM 1527 O O . SER A 1 188 ? 1.810 5.346 5.123 1.00 95.25 188 SER A O 1
ATOM 1529 N N . THR A 1 189 ? 3.873 6.178 4.850 1.00 97.06 189 THR A N 1
ATOM 1530 C CA . THR A 1 189 ? 4.158 5.453 3.600 1.00 97.06 189 THR A CA 1
ATOM 1531 C C . THR A 1 189 ? 4.293 3.950 3.832 1.00 97.06 189 THR A C 1
ATOM 1533 O O . THR A 1 189 ? 3.768 3.160 3.048 1.00 97.06 189 THR A O 1
ATOM 1536 N N . ILE A 1 190 ? 4.950 3.540 4.921 1.00 97.00 190 ILE A N 1
ATOM 1537 C CA . ILE A 1 190 ? 5.091 2.128 5.303 1.00 97.00 190 ILE A CA 1
ATOM 1538 C C . ILE A 1 190 ? 3.717 1.504 5.576 1.00 97.00 190 ILE A C 1
ATOM 1540 O O . ILE A 1 190 ? 3.424 0.428 5.059 1.00 97.00 190 ILE A O 1
ATOM 1544 N N . LEU A 1 191 ? 2.848 2.198 6.320 1.00 97.62 191 LEU A N 1
ATOM 1545 C CA . LEU A 1 191 ? 1.472 1.759 6.572 1.00 97.62 191 LEU A CA 1
ATOM 1546 C C . LEU A 1 191 ? 0.709 1.523 5.264 1.00 97.62 191 LEU A C 1
ATOM 1548 O O . LEU A 1 191 ? 0.178 0.433 5.052 1.00 97.62 191 LEU A O 1
ATOM 1552 N N . LEU A 1 192 ? 0.713 2.507 4.358 1.00 98.06 192 LEU A N 1
ATOM 1553 C CA . LEU A 1 192 ? 0.076 2.372 3.045 1.00 98.06 192 LEU A CA 1
ATOM 1554 C C . LEU A 1 192 ? 0.672 1.211 2.237 1.00 98.06 192 LEU A C 1
ATOM 1556 O O . LEU A 1 192 ? -0.069 0.478 1.585 1.00 98.06 192 LEU A O 1
ATOM 1560 N N . SER A 1 193 ? 1.990 1.009 2.306 1.00 98.38 193 SER A N 1
ATOM 1561 C CA . SER A 1 193 ? 2.684 -0.075 1.599 1.00 98.38 193 SER A CA 1
ATOM 1562 C C . SER A 1 193 ? 2.249 -1.450 2.105 1.00 98.38 193 SER A C 1
ATOM 1564 O O . SER A 1 193 ? 1.993 -2.339 1.296 1.00 98.38 193 SER A O 1
ATOM 1566 N N . TYR A 1 194 ? 2.069 -1.618 3.418 1.00 98.50 194 TYR A N 1
ATOM 1567 C CA . TYR A 1 194 ? 1.493 -2.840 3.980 1.00 98.50 194 TYR A CA 1
ATOM 1568 C C . TYR A 1 194 ? 0.040 -3.065 3.541 1.00 98.50 194 TYR A C 1
ATOM 1570 O O . TYR A 1 194 ? -0.332 -4.194 3.223 1.00 98.50 194 TYR A O 1
ATOM 1578 N N . GLY A 1 195 ? -0.772 -2.005 3.461 1.00 97.69 195 GLY A N 1
ATOM 1579 C CA . GLY A 1 195 ? -2.131 -2.089 2.914 1.00 97.69 195 GLY A CA 1
ATOM 1580 C C . GLY A 1 195 ? -2.146 -2.529 1.444 1.00 97.69 195 GLY A C 1
ATOM 1581 O O . GLY A 1 195 ? -2.902 -3.423 1.062 1.00 97.69 195 GLY A O 1
ATOM 1582 N N . GLN A 1 196 ? -1.267 -1.953 0.620 1.00 97.25 196 GLN A N 1
ATOM 1583 C CA . GLN A 1 196 ? -1.100 -2.321 -0.790 1.00 97.25 196 GLN A CA 1
ATOM 1584 C C . GLN A 1 196 ? -0.613 -3.764 -0.953 1.00 97.25 196 GLN A C 1
ATOM 1586 O O . GLN A 1 196 ? -1.173 -4.518 -1.748 1.00 97.25 196 GLN A O 1
ATOM 1591 N N . MET A 1 197 ? 0.360 -4.185 -0.145 1.00 96.38 197 MET A N 1
ATOM 1592 C CA . MET A 1 197 ? 0.831 -5.567 -0.093 1.00 96.38 197 MET A CA 1
ATOM 1593 C C . MET A 1 197 ? -0.317 -6.535 0.246 1.00 96.38 197 MET A C 1
ATOM 1595 O O . MET A 1 197 ? -0.479 -7.555 -0.425 1.00 96.38 197 MET A O 1
ATOM 1599 N N . ALA A 1 198 ? -1.175 -6.180 1.210 1.00 96.00 198 ALA A N 1
ATOM 1600 C CA . ALA A 1 198 ? -2.320 -6.999 1.598 1.00 96.00 198 ALA A CA 1
ATOM 1601 C C . ALA A 1 198 ? -3.327 -7.204 0.456 1.00 96.00 198 ALA A C 1
ATOM 1603 O O . ALA A 1 198 ? -3.762 -8.324 0.191 1.00 96.00 198 ALA A O 1
ATOM 1604 N N . VAL A 1 199 ? -3.672 -6.131 -0.263 1.00 93.88 199 VAL A N 1
ATOM 1605 C CA . VAL A 1 199 ? -4.598 -6.191 -1.408 1.00 93.88 199 VAL A CA 1
ATOM 1606 C C . VAL A 1 199 ? -4.046 -7.057 -2.540 1.00 93.88 199 VAL A C 1
ATOM 1608 O O . VAL A 1 199 ? -4.810 -7.723 -3.240 1.00 93.88 199 VAL A O 1
ATOM 1611 N N . ARG A 1 200 ? -2.724 -7.064 -2.726 1.00 93.38 200 ARG A N 1
ATOM 1612 C CA . ARG A 1 200 ? -2.053 -7.721 -3.853 1.00 93.38 200 ARG A CA 1
ATOM 1613 C C . ARG A 1 200 ? -1.631 -9.166 -3.572 1.00 93.38 200 ARG A C 1
ATOM 1615 O O . ARG A 1 200 ? -1.419 -9.908 -4.527 1.00 93.38 200 ARG A O 1
ATOM 1622 N N . ALA A 1 201 ? -1.634 -9.600 -2.309 1.00 90.25 201 ALA A N 1
ATOM 1623 C CA . ALA A 1 201 ? -1.403 -10.995 -1.916 1.00 90.25 201 ALA A CA 1
ATOM 1624 C C . ALA A 1 201 ? -2.524 -11.969 -2.354 1.00 90.25 201 ALA A C 1
ATOM 1626 O O . ALA A 1 201 ? -2.318 -13.184 -2.375 1.00 90.25 201 ALA A O 1
ATOM 1627 N N . LYS A 1 202 ? -3.708 -11.457 -2.735 1.00 86.12 202 LYS A N 1
ATOM 1628 C CA . LYS A 1 202 ? -4.859 -12.237 -3.239 1.00 86.12 202 LYS A CA 1
ATOM 1629 C C . LYS A 1 202 ? -5.196 -13.435 -2.326 1.00 86.12 202 LYS A C 1
ATOM 1631 O O . LYS A 1 202 ? -5.462 -13.252 -1.140 1.00 86.12 202 LYS A O 1
ATOM 1636 N N . ALA A 1 203 ? -5.195 -14.659 -2.861 1.00 86.19 203 ALA A N 1
ATOM 1637 C CA . ALA A 1 203 ? -5.538 -15.879 -2.128 1.00 86.19 203 ALA A CA 1
ATOM 1638 C C . ALA A 1 203 ? -4.537 -16.218 -1.006 1.00 86.19 203 ALA A C 1
ATOM 1640 O O . ALA A 1 203 ? -4.892 -16.917 -0.060 1.00 86.19 203 ALA A O 1
ATOM 1641 N N . HIS A 1 204 ? -3.315 -15.686 -1.071 1.00 90.56 204 HIS A N 1
ATOM 1642 C CA . HIS A 1 204 ? -2.228 -15.998 -0.143 1.00 90.56 204 HIS A CA 1
ATOM 1643 C C . HIS A 1 204 ? -2.131 -15.021 1.035 1.00 90.56 204 HIS A C 1
ATOM 1645 O O . HIS A 1 204 ? -1.128 -15.028 1.735 1.00 90.56 204 HIS A O 1
ATOM 1651 N N . ILE A 1 205 ? -3.139 -14.171 1.271 1.00 94.31 205 ILE A N 1
ATOM 1652 C CA . ILE A 1 205 ? -3.080 -13.136 2.315 1.00 94.31 205 ILE A CA 1
ATOM 1653 C C . ILE A 1 205 ? -3.088 -13.691 3.747 1.00 94.31 205 ILE A C 1
ATOM 1655 O O . ILE A 1 205 ? -2.409 -13.134 4.601 1.00 94.31 205 ILE A O 1
ATOM 1659 N N . LEU A 1 206 ? -3.820 -14.775 4.032 1.00 94.25 206 LEU A N 1
ATOM 1660 C CA . LEU A 1 206 ? -4.093 -15.204 5.416 1.00 94.25 206 LEU A CA 1
ATOM 1661 C C . LEU A 1 206 ? -2.830 -15.393 6.284 1.00 94.25 206 LEU A C 1
ATOM 1663 O O . LEU A 1 206 ? -2.794 -14.801 7.363 1.00 94.25 206 LEU A O 1
ATOM 1667 N N . PRO A 1 207 ? -1.761 -16.078 5.822 1.00 94.25 207 PRO A N 1
ATOM 1668 C CA . PRO A 1 207 ? -0.530 -16.239 6.606 1.00 94.25 207 PRO A CA 1
ATOM 1669 C C . PRO A 1 207 ? 0.207 -14.926 6.916 1.00 94.25 207 PRO A C 1
ATOM 1671 O O . PRO A 1 207 ? 1.070 -14.888 7.789 1.00 94.25 207 PRO A O 1
ATOM 1674 N N . TRP A 1 208 ? -0.106 -13.845 6.198 1.00 95.50 208 TRP A N 1
ATOM 1675 C CA . TRP A 1 208 ? 0.543 -12.544 6.347 1.00 95.50 208 TRP A CA 1
ATOM 1676 C C . TRP A 1 208 ? -0.240 -11.571 7.219 1.00 95.50 208 TRP A C 1
ATOM 1678 O O . TRP A 1 208 ? 0.331 -10.564 7.630 1.00 95.50 208 TRP A O 1
ATOM 1688 N N . VAL A 1 209 ? -1.519 -11.836 7.505 1.00 95.69 209 VAL A N 1
ATOM 1689 C CA . VAL A 1 209 ? -2.401 -10.868 8.176 1.00 95.69 209 VAL A CA 1
ATOM 1690 C C . VAL A 1 209 ? -1.845 -10.446 9.530 1.00 95.69 209 VAL A C 1
ATOM 1692 O O . VAL A 1 209 ? -1.686 -9.252 9.757 1.00 95.69 209 VAL A O 1
ATOM 1695 N N . ASP A 1 210 ? -1.491 -11.393 10.399 1.00 96.00 210 ASP A N 1
ATOM 1696 C CA . ASP A 1 210 ? -0.982 -11.063 11.736 1.00 96.00 210 ASP A CA 1
ATOM 1697 C C . ASP A 1 210 ? 0.383 -10.366 11.680 1.00 96.00 210 ASP A C 1
ATOM 1699 O O . ASP A 1 210 ? 0.623 -9.402 12.407 1.00 96.00 210 ASP A O 1
ATOM 1703 N N . ASN A 1 211 ? 1.256 -10.764 10.752 1.00 96.25 211 ASN A N 1
ATOM 1704 C CA . ASN A 1 211 ? 2.529 -10.078 10.536 1.00 96.25 211 ASN A CA 1
ATOM 1705 C C . ASN A 1 211 ? 2.295 -8.616 10.127 1.00 96.25 211 ASN A C 1
ATOM 1707 O O . ASN A 1 211 ? 2.845 -7.699 10.739 1.00 96.25 211 ASN A O 1
ATOM 1711 N N . ILE A 1 212 ? 1.422 -8.386 9.146 1.00 97.25 212 ILE A N 1
ATOM 1712 C CA . ILE A 1 212 ? 1.048 -7.050 8.680 1.00 97.25 212 ILE A CA 1
ATOM 1713 C C . ILE A 1 212 ? 0.418 -6.230 9.813 1.00 97.25 212 ILE A C 1
ATOM 1715 O O . ILE A 1 212 ? 0.837 -5.096 10.049 1.00 97.25 212 ILE A O 1
ATOM 1719 N N . LEU A 1 213 ? -0.551 -6.799 10.535 1.00 96.81 213 LEU A N 1
ATOM 1720 C CA . LEU A 1 213 ? -1.238 -6.137 11.643 1.00 96.81 213 LEU A CA 1
ATOM 1721 C C . LEU A 1 213 ? -0.270 -5.731 12.746 1.00 96.81 213 LEU A C 1
ATOM 1723 O O . LEU A 1 213 ? -0.310 -4.581 13.177 1.00 96.81 213 LEU A O 1
ATOM 1727 N N . SER A 1 214 ? 0.648 -6.617 13.136 1.00 96.88 214 SER A N 1
ATOM 1728 C CA . SER A 1 214 ? 1.646 -6.313 14.165 1.00 96.88 214 SER A CA 1
ATOM 1729 C C . SER A 1 214 ? 2.476 -5.075 13.801 1.00 96.88 214 SER A C 1
ATOM 1731 O O . SER A 1 214 ? 2.768 -4.229 14.649 1.00 96.88 214 SER A O 1
ATOM 1733 N N . ARG A 1 215 ? 2.803 -4.903 12.511 1.00 96.56 215 ARG A N 1
ATOM 1734 C CA . ARG A 1 215 ? 3.512 -3.720 12.014 1.00 96.56 215 ARG A CA 1
ATOM 1735 C C . ARG A 1 215 ? 2.625 -2.494 11.930 1.00 96.56 215 ARG A C 1
ATOM 1737 O O . ARG A 1 215 ? 3.074 -1.417 12.314 1.00 96.56 215 ARG A O 1
ATOM 1744 N N . MET A 1 216 ? 1.378 -2.638 11.492 1.00 97.12 216 MET A N 1
ATOM 1745 C CA . MET A 1 216 ? 0.428 -1.525 11.485 1.00 97.12 216 MET A CA 1
ATOM 1746 C C . MET A 1 216 ? 0.199 -0.965 12.895 1.00 97.12 216 MET A C 1
ATOM 1748 O O . MET A 1 216 ? 0.294 0.246 13.090 1.00 97.12 216 MET A O 1
ATOM 1752 N N . VAL A 1 217 ? -0.015 -1.842 13.879 1.00 96.25 217 VAL A N 1
ATOM 1753 C CA . VAL A 1 217 ? -0.164 -1.502 15.303 1.00 96.25 217 VAL A CA 1
ATOM 1754 C C . VAL A 1 217 ? 1.103 -0.833 15.841 1.00 96.25 217 VAL A C 1
ATOM 1756 O O . VAL A 1 217 ? 1.026 0.225 16.467 1.00 96.25 217 VAL A O 1
ATOM 1759 N N . PHE A 1 218 ? 2.286 -1.381 15.538 1.00 94.62 218 PHE A N 1
ATOM 1760 C CA . PHE A 1 218 ? 3.563 -0.776 15.925 1.00 94.62 218 PHE A CA 1
ATOM 1761 C C . PHE A 1 218 ? 3.692 0.671 15.422 1.00 94.62 218 PHE A C 1
ATOM 1763 O O . PHE A 1 218 ? 3.922 1.589 16.211 1.00 94.62 218 PHE A O 1
ATOM 1770 N N . TYR A 1 219 ? 3.511 0.910 14.120 1.00 93.50 219 TYR A N 1
ATOM 1771 C CA . TYR A 1 219 ? 3.654 2.262 13.575 1.00 93.50 219 TYR A CA 1
ATOM 1772 C C . TYR A 1 219 ? 2.578 3.214 14.089 1.00 93.50 219 TYR A C 1
ATOM 1774 O O . TYR A 1 219 ? 2.880 4.386 14.306 1.00 93.50 219 TYR A O 1
ATOM 1782 N N . PHE A 1 220 ? 1.364 2.729 14.340 1.00 92.31 220 PHE A N 1
ATOM 1783 C CA . PHE A 1 220 ? 0.309 3.532 14.943 1.00 92.31 220 PHE A CA 1
ATOM 1784 C C . PHE A 1 220 ? 0.674 4.011 16.356 1.00 92.31 220 PHE A C 1
ATOM 1786 O O . PHE A 1 220 ? 0.523 5.194 16.659 1.00 92.31 220 PHE A O 1
ATOM 1793 N N . HIS A 1 221 ? 1.199 3.135 17.215 1.00 89.44 221 HIS A N 1
ATOM 1794 C CA . HIS A 1 221 ? 1.552 3.510 18.587 1.00 89.44 221 HIS A CA 1
ATOM 1795 C C . HIS A 1 221 ? 2.774 4.420 18.678 1.00 89.44 221 HIS A C 1
ATOM 1797 O O . HIS A 1 221 ? 2.802 5.321 19.515 1.00 89.44 221 HIS A O 1
ATOM 1803 N N . TYR A 1 222 ? 3.785 4.182 17.841 1.00 87.56 222 TYR A N 1
ATOM 1804 C CA . TYR A 1 222 ? 5.086 4.824 18.007 1.00 87.56 222 TYR A CA 1
ATOM 1805 C C . TYR A 1 222 ? 5.344 6.004 17.072 1.00 87.56 222 TYR A C 1
ATOM 1807 O O . TYR A 1 222 ? 6.355 6.671 17.261 1.00 87.56 222 TYR A O 1
ATOM 1815 N N . SER A 1 223 ? 4.487 6.295 16.091 1.00 85.62 223 SER A N 1
ATOM 1816 C CA . SER A 1 223 ? 4.696 7.417 15.157 1.00 85.62 223 SER A CA 1
ATOM 1817 C C . SER A 1 223 ? 4.073 8.730 15.636 1.00 85.62 223 SER A C 1
ATOM 1819 O O . SER A 1 223 ? 3.334 8.772 16.619 1.00 85.62 223 SER A O 1
ATOM 1821 N N . SER A 1 224 ? 4.380 9.831 14.944 1.00 75.75 224 SER A N 1
ATOM 1822 C CA . SER A 1 224 ? 3.729 11.120 15.200 1.00 75.75 224 SER A CA 1
ATOM 1823 C C . SER A 1 224 ? 2.233 11.053 14.851 1.00 75.75 224 SER A C 1
ATOM 1825 O O . SER A 1 224 ? 1.858 10.780 13.717 1.00 75.75 224 SER A O 1
ATOM 1827 N N . TRP A 1 225 ? 1.364 11.275 15.843 1.00 80.19 225 TRP A N 1
ATOM 1828 C CA . TRP A 1 225 ? -0.104 11.216 15.726 1.00 80.19 225 TRP A CA 1
ATOM 1829 C C . TRP A 1 225 ? -0.700 12.420 14.973 1.00 80.19 225 TRP A C 1
ATOM 1831 O O . TRP A 1 225 ? -1.596 13.106 15.465 1.00 80.19 225 TRP A O 1
ATOM 1841 N N . ASP A 1 226 ? -0.193 12.705 13.778 1.00 87.94 226 ASP A N 1
ATOM 1842 C CA . ASP A 1 226 ? -0.768 13.713 12.897 1.00 87.94 226 ASP A CA 1
ATOM 1843 C C . ASP A 1 226 ? -1.885 13.137 12.013 1.00 87.94 226 ASP A C 1
ATOM 1845 O O . ASP A 1 226 ? -2.103 11.925 11.933 1.00 87.94 226 ASP A O 1
ATOM 1849 N N . GLU A 1 227 ? -2.629 14.021 11.348 1.00 89.56 227 GLU A N 1
ATOM 1850 C CA . GLU A 1 227 ? -3.762 13.613 10.512 1.00 89.56 227 GLU A CA 1
ATOM 1851 C C . GLU A 1 227 ? -3.325 12.727 9.335 1.00 89.56 227 GLU A C 1
ATOM 1853 O O . GLU A 1 227 ? -4.044 11.819 8.925 1.00 89.56 227 GLU A O 1
ATOM 1858 N N . THR A 1 228 ? -2.100 12.918 8.836 1.00 91.69 228 THR A N 1
ATOM 1859 C CA . THR A 1 228 ? -1.558 12.105 7.744 1.00 91.69 228 THR A CA 1
ATOM 1860 C C . THR A 1 228 ? -1.356 10.655 8.176 1.00 91.69 228 THR A C 1
ATOM 1862 O O . THR A 1 228 ? -1.724 9.739 7.433 1.00 91.69 228 THR A O 1
ATOM 1865 N N . LEU A 1 229 ? -0.782 10.421 9.360 1.00 92.38 229 LEU A N 1
ATOM 1866 C CA . LEU A 1 229 ? -0.625 9.078 9.908 1.00 92.38 229 LEU A CA 1
ATOM 1867 C C . LEU A 1 229 ? -1.987 8.416 10.138 1.00 92.38 229 LEU A C 1
ATOM 1869 O O . LEU A 1 229 ? -2.163 7.275 9.713 1.00 92.38 229 LEU A O 1
ATOM 1873 N N . LYS A 1 230 ? -2.953 9.124 10.743 1.00 93.25 230 LYS A N 1
ATOM 1874 C CA . LYS A 1 230 ? -4.303 8.586 10.995 1.00 93.25 230 LYS A CA 1
ATOM 1875 C C . LYS A 1 230 ? -4.986 8.127 9.708 1.00 93.25 230 LYS A C 1
ATOM 1877 O O . LYS A 1 230 ? -5.432 6.984 9.631 1.00 93.25 230 LYS A O 1
ATOM 1882 N N . GLN A 1 231 ? -5.011 8.979 8.681 1.00 94.69 231 GLN A N 1
ATOM 1883 C CA . GLN A 1 231 ? -5.622 8.640 7.392 1.00 94.69 231 GLN A CA 1
ATOM 1884 C C . GLN A 1 231 ? -4.894 7.482 6.700 1.00 94.69 231 GLN A C 1
ATOM 1886 O O . GLN A 1 231 ? -5.534 6.581 6.154 1.00 94.69 231 GLN A O 1
ATOM 1891 N N . SER A 1 232 ? -3.559 7.458 6.764 1.00 96.06 232 SER A N 1
ATOM 1892 C CA . SER A 1 232 ? -2.755 6.373 6.186 1.00 96.06 232 SER A CA 1
ATOM 1893 C C . SER A 1 232 ? -3.006 5.039 6.891 1.00 96.06 232 SER A C 1
ATOM 1895 O O . SER A 1 232 ? -3.146 4.013 6.231 1.00 96.06 232 SER A O 1
ATOM 1897 N N . PHE A 1 233 ? -3.121 5.058 8.221 1.00 97.25 233 PHE A N 1
ATOM 1898 C CA . PHE A 1 233 ? -3.466 3.893 9.032 1.00 97.25 233 PHE A CA 1
ATOM 1899 C C . PHE A 1 233 ? -4.859 3.360 8.687 1.00 97.25 233 PHE A C 1
ATOM 1901 O O . PHE A 1 233 ? -4.990 2.190 8.337 1.00 97.25 233 PHE A O 1
ATOM 1908 N N . LEU A 1 234 ? -5.890 4.214 8.706 1.00 97.00 234 LEU A N 1
ATOM 1909 C CA . LEU A 1 234 ? -7.261 3.805 8.384 1.00 97.00 234 LEU A CA 1
ATOM 1910 C C . LEU A 1 234 ? -7.381 3.265 6.959 1.00 97.00 234 LEU A C 1
ATOM 1912 O O . LEU A 1 234 ? -8.005 2.226 6.748 1.00 97.00 234 LEU A O 1
ATOM 1916 N N . THR A 1 235 ? -6.739 3.923 5.991 1.00 96.81 235 THR A N 1
ATOM 1917 C CA . THR A 1 235 ? -6.705 3.464 4.596 1.00 96.81 235 THR A CA 1
ATOM 1918 C C . THR A 1 235 ? -6.050 2.089 4.491 1.00 96.81 235 THR A C 1
ATOM 1920 O O . THR A 1 235 ? -6.617 1.179 3.889 1.00 96.81 235 THR A O 1
ATOM 1923 N N . ALA A 1 236 ? -4.892 1.895 5.123 1.00 98.12 236 ALA A N 1
ATOM 1924 C CA . ALA A 1 236 ? -4.183 0.622 5.095 1.00 98.12 236 ALA A CA 1
ATOM 1925 C C . ALA A 1 236 ? -4.975 -0.516 5.765 1.00 98.12 236 ALA A C 1
ATOM 1927 O O . ALA A 1 236 ? -5.028 -1.630 5.241 1.00 98.12 236 ALA A O 1
ATOM 1928 N N . VAL A 1 237 ? -5.645 -0.232 6.884 1.00 97.94 237 VAL A N 1
ATOM 1929 C CA . VAL A 1 237 ? -6.494 -1.203 7.584 1.00 97.94 237 VAL A CA 1
ATOM 1930 C C . VAL A 1 237 ? -7.742 -1.542 6.764 1.00 97.94 237 VAL A C 1
ATOM 1932 O O . VAL A 1 237 ? -8.097 -2.715 6.662 1.00 97.94 237 VAL A O 1
ATOM 1935 N N . LEU A 1 238 ? -8.380 -0.562 6.114 1.00 96.31 238 LEU A N 1
ATOM 1936 C CA . LEU A 1 238 ? -9.490 -0.809 5.182 1.00 96.31 238 LEU A CA 1
ATOM 1937 C C . LEU A 1 238 ? -9.068 -1.726 4.032 1.00 96.31 238 LEU A C 1
ATOM 1939 O O . LEU A 1 238 ? -9.787 -2.662 3.686 1.00 96.31 238 LEU A O 1
ATOM 1943 N N . MET A 1 239 ? -7.889 -1.481 3.462 1.00 96.62 239 MET A N 1
ATOM 1944 C CA . MET A 1 239 ? -7.317 -2.313 2.406 1.00 96.62 239 MET A CA 1
ATOM 1945 C C . MET A 1 239 ? -7.097 -3.758 2.866 1.00 96.62 239 MET A C 1
ATOM 1947 O O . MET A 1 239 ? -7.478 -4.691 2.156 1.00 96.62 239 MET A O 1
ATOM 1951 N N . LEU A 1 240 ? -6.544 -3.944 4.067 1.00 96.62 240 LEU A N 1
ATOM 1952 C CA . LEU A 1 240 ? -6.330 -5.256 4.672 1.00 96.62 240 LEU A CA 1
ATOM 1953 C C . LEU A 1 240 ? -7.653 -5.980 4.960 1.00 96.62 240 LEU A C 1
ATOM 1955 O O . LEU A 1 240 ? -7.833 -7.117 4.534 1.00 96.62 240 LEU A O 1
ATOM 1959 N N . VAL A 1 241 ? -8.607 -5.321 5.621 1.00 95.12 241 VAL A N 1
ATOM 1960 C CA . VAL A 1 241 ? -9.937 -5.882 5.922 1.00 95.12 241 VAL A CA 1
ATOM 1961 C C . VAL A 1 241 ? -10.671 -6.257 4.634 1.00 95.12 241 VAL A C 1
ATOM 1963 O O . VAL A 1 241 ? -11.285 -7.322 4.554 1.00 95.12 241 VAL A O 1
ATOM 1966 N N . GLY A 1 242 ? -10.569 -5.424 3.595 1.00 93.38 242 GLY A N 1
ATOM 1967 C CA . GLY A 1 242 ? -11.102 -5.724 2.269 1.00 93.38 242 GLY A CA 1
ATOM 1968 C C . GLY A 1 242 ? -10.413 -6.921 1.606 1.00 93.38 242 GLY A C 1
ATOM 1969 O O . GLY A 1 242 ? -11.073 -7.711 0.934 1.00 93.38 242 GLY A O 1
ATOM 1970 N N . ALA A 1 243 ? -9.101 -7.096 1.792 1.00 93.44 243 ALA A N 1
ATOM 1971 C CA . ALA A 1 243 ? -8.372 -8.271 1.313 1.00 93.44 243 ALA A CA 1
ATOM 1972 C C . ALA A 1 243 ? -8.807 -9.556 2.036 1.00 93.44 243 ALA A C 1
ATOM 1974 O O . ALA A 1 243 ? -9.080 -10.553 1.371 1.00 93.44 243 ALA A O 1
ATOM 1975 N N . ILE A 1 244 ? -8.960 -9.508 3.363 1.00 94.06 244 ILE A N 1
ATOM 1976 C CA . ILE A 1 244 ? -9.448 -10.629 4.182 1.00 94.06 244 ILE A CA 1
ATOM 1977 C C . ILE A 1 244 ? -10.874 -11.013 3.771 1.00 94.06 244 ILE A C 1
ATOM 1979 O O . ILE A 1 244 ? -11.150 -12.182 3.534 1.00 94.06 244 ILE A O 1
ATOM 1983 N N . SER A 1 245 ? -11.765 -10.030 3.614 1.00 90.88 245 SER A N 1
ATOM 1984 C CA . SER A 1 245 ? -13.184 -10.265 3.296 1.00 90.88 245 SER A CA 1
ATOM 1985 C C . SER A 1 245 ? -13.411 -10.919 1.928 1.00 90.88 245 SER A C 1
ATOM 1987 O O . SER A 1 245 ? -14.460 -11.512 1.701 1.00 90.88 245 SER A O 1
ATOM 1989 N N . ARG A 1 246 ? -12.448 -10.802 1.004 1.00 89.88 246 ARG A N 1
ATOM 1990 C CA . ARG A 1 246 ? -12.482 -11.452 -0.317 1.00 89.88 246 ARG A CA 1
ATOM 1991 C C . ARG A 1 246 ? -11.916 -12.876 -0.304 1.00 89.88 246 ARG A C 1
ATOM 1993 O O . ARG A 1 246 ? -11.974 -13.543 -1.330 1.00 89.88 246 ARG A O 1
ATOM 2000 N N . ASN A 1 247 ? -11.335 -13.326 0.808 1.00 90.06 247 ASN A N 1
ATOM 2001 C CA . ASN A 1 247 ? -10.710 -14.637 0.915 1.00 90.06 247 ASN A CA 1
ATOM 2002 C C . ASN A 1 247 ? -11.681 -15.650 1.540 1.00 90.06 247 ASN A C 1
ATOM 2004 O O . ASN A 1 247 ? -12.107 -15.488 2.681 1.00 90.06 247 ASN A O 1
ATOM 2008 N N . GLU A 1 248 ? -11.995 -16.719 0.809 1.00 84.50 248 GLU A N 1
ATOM 2009 C CA . GLU A 1 248 ? -12.955 -17.749 1.235 1.00 84.50 248 GLU A CA 1
ATOM 2010 C C . GLU A 1 248 ? -12.545 -18.453 2.545 1.00 84.50 248 GLU A C 1
ATOM 2012 O O . GLU A 1 248 ? -13.400 -18.825 3.348 1.00 84.50 248 GLU A O 1
ATOM 2017 N N . GLY A 1 249 ? -11.237 -18.577 2.809 1.00 85.69 249 GLY A N 1
ATOM 2018 C CA . GLY A 1 249 ? -10.694 -19.212 4.015 1.00 85.69 249 GLY A CA 1
ATOM 2019 C C . GLY A 1 249 ? -10.664 -18.313 5.256 1.00 85.69 249 GLY A C 1
ATOM 2020 O O . GLY A 1 249 ? -10.342 -18.786 6.348 1.00 85.69 249 GLY A O 1
ATOM 2021 N N . ALA A 1 250 ? -11.004 -17.025 5.127 1.00 86.31 250 ALA A N 1
ATOM 2022 C CA . ALA A 1 250 ? -10.918 -16.068 6.231 1.00 86.31 250 ALA A CA 1
ATOM 2023 C C . ALA A 1 250 ? -11.824 -16.432 7.415 1.00 86.31 250 ALA A C 1
ATOM 2025 O O . ALA A 1 250 ? -11.487 -16.147 8.560 1.00 86.31 250 ALA A O 1
ATOM 2026 N N . HIS A 1 251 ? -12.959 -17.090 7.163 1.00 83.69 251 HIS A N 1
ATOM 2027 C CA . HIS A 1 251 ? -13.894 -17.476 8.221 1.00 83.69 251 HIS A CA 1
ATOM 2028 C C . HIS A 1 251 ? -13.343 -18.565 9.145 1.00 83.69 251 HIS A C 1
ATOM 2030 O O . HIS A 1 251 ? -13.739 -18.627 10.307 1.00 83.69 251 HIS A O 1
ATOM 2036 N N . SER A 1 252 ? -12.458 -19.435 8.656 1.00 87.19 252 SER A N 1
ATOM 2037 C CA . SER A 1 252 ? -11.822 -20.497 9.450 1.00 87.19 252 SER A CA 1
ATOM 2038 C C . SER A 1 252 ? -10.504 -20.077 10.097 1.00 87.19 252 SER A C 1
ATOM 2040 O O . SER A 1 252 ? -9.987 -20.820 10.922 1.00 87.19 252 SER A O 1
ATOM 2042 N N . TYR A 1 253 ? -9.953 -18.924 9.717 1.00 91.06 253 TYR A N 1
ATOM 2043 C CA . TYR A 1 253 ? -8.663 -18.462 10.211 1.00 91.06 253 TYR A CA 1
ATOM 2044 C C . TYR A 1 253 ? -8.817 -17.745 11.556 1.00 91.06 253 TYR A C 1
ATOM 2046 O O . TYR A 1 253 ? -9.687 -16.888 11.707 1.00 91.06 253 TYR A O 1
ATOM 2054 N N . GLU A 1 254 ? -7.968 -18.082 12.524 1.00 92.25 254 GLU A N 1
ATOM 2055 C CA . GLU A 1 254 ? -7.898 -17.390 13.812 1.00 92.25 254 GLU A CA 1
ATOM 2056 C C . GLU A 1 254 ? -6.795 -16.336 13.763 1.00 92.25 254 GLU A C 1
ATOM 2058 O O . GLU A 1 254 ? -5.620 -16.657 13.597 1.00 92.25 254 GLU A O 1
ATOM 2063 N N . PHE A 1 255 ? -7.182 -15.070 13.880 1.00 93.81 255 PHE A N 1
ATOM 2064 C CA . PHE A 1 255 ? -6.258 -13.945 13.840 1.00 93.81 255 PHE A CA 1
ATOM 2065 C C . PHE A 1 255 ? -5.863 -13.534 15.258 1.00 93.81 255 PHE A C 1
ATOM 2067 O O . PHE A 1 255 ? -6.724 -13.272 16.100 1.00 93.81 255 PHE A O 1
ATOM 2074 N N . SER A 1 256 ? -4.562 -13.434 15.513 1.00 93.75 256 SER A N 1
ATOM 2075 C CA . SER A 1 256 ? -4.032 -13.098 16.837 1.00 93.75 256 SER A CA 1
ATOM 2076 C C . SER A 1 256 ? -4.002 -11.595 17.120 1.00 93.75 256 SER A C 1
ATOM 2078 O O . SER A 1 256 ? -4.165 -11.210 18.269 1.00 93.75 256 SER A O 1
ATOM 2080 N N . GLN A 1 257 ? -3.849 -10.748 16.094 1.00 93.88 257 GLN A N 1
ATOM 2081 C CA . GLN A 1 257 ? -3.614 -9.302 16.256 1.00 93.88 257 GLN A CA 1
ATOM 2082 C C . GLN A 1 257 ? -4.880 -8.424 16.179 1.00 93.88 257 GLN A C 1
ATOM 2084 O O . GLN A 1 257 ? -4.801 -7.190 16.162 1.00 93.88 257 GLN A O 1
ATOM 2089 N N . ILE A 1 258 ? -6.072 -9.024 16.060 1.00 93.25 258 ILE A N 1
ATOM 2090 C CA . ILE A 1 258 ? -7.327 -8.262 15.916 1.00 93.25 258 ILE A CA 1
ATOM 2091 C C . ILE A 1 258 ? -7.627 -7.441 17.170 1.00 93.25 258 ILE A C 1
ATOM 2093 O O . ILE A 1 258 ? -8.096 -6.306 17.060 1.00 93.25 258 ILE A O 1
ATOM 2097 N N . SER A 1 259 ? -7.368 -7.995 18.353 1.00 92.81 259 SER A N 1
ATOM 2098 C CA . SER A 1 259 ? -7.671 -7.346 19.631 1.00 92.81 259 SER A CA 1
ATOM 2099 C C . SER A 1 259 ? -6.877 -6.052 19.813 1.00 92.81 259 SER A C 1
ATOM 2101 O O . SER A 1 259 ? -7.442 -5.035 20.220 1.00 92.81 259 SER A O 1
ATOM 2103 N N . GLU A 1 260 ? -5.600 -6.071 19.446 1.00 95.25 260 GLU A N 1
ATOM 2104 C CA . GLU A 1 260 ? -4.674 -4.942 19.481 1.00 95.25 260 GLU A CA 1
ATOM 2105 C C . GLU A 1 260 ? -5.043 -3.884 18.437 1.00 95.25 260 GLU A C 1
ATOM 2107 O O . GLU A 1 260 ? -5.018 -2.683 18.718 1.00 95.25 260 GLU A O 1
ATOM 2112 N N . LEU A 1 261 ? -5.460 -4.308 17.238 1.00 96.31 261 LEU A N 1
ATOM 2113 C CA . LEU A 1 261 ? -5.979 -3.379 16.237 1.00 96.31 261 LEU A CA 1
ATOM 2114 C C . LEU A 1 261 ? -7.261 -2.685 16.727 1.00 96.31 261 LEU A C 1
ATOM 2116 O O . LEU A 1 261 ? -7.422 -1.479 16.530 1.00 96.31 261 LEU A O 1
ATOM 2120 N N . LEU A 1 262 ? -8.169 -3.414 17.379 1.00 96.12 262 LEU A N 1
ATOM 2121 C CA . LEU A 1 262 ? -9.390 -2.832 17.937 1.00 96.12 262 LEU A CA 1
ATOM 2122 C C . LEU A 1 262 ? -9.088 -1.783 19.011 1.00 96.12 262 LEU A C 1
ATOM 2124 O O . LEU A 1 262 ? -9.737 -0.740 19.003 1.00 96.12 262 LEU A O 1
ATOM 2128 N N . GLU A 1 263 ? -8.079 -1.996 19.861 1.00 95.19 263 GLU A N 1
ATOM 2129 C CA . GLU A 1 263 ? -7.618 -0.959 20.797 1.00 95.19 263 GLU A CA 1
ATOM 2130 C C . GLU A 1 263 ? -7.184 0.306 20.059 1.00 95.19 263 GLU A C 1
ATOM 2132 O O . GLU A 1 263 ? -7.631 1.405 20.385 1.00 95.19 263 GLU A O 1
ATOM 2137 N N . CYS A 1 264 ? -6.366 0.166 19.011 1.00 95.44 264 CYS A N 1
ATOM 2138 C CA . CYS A 1 264 ? -5.910 1.308 18.216 1.00 95.44 264 CYS A CA 1
ATOM 2139 C C . CYS A 1 264 ? -7.091 2.130 17.669 1.00 95.44 264 CYS A C 1
ATOM 2141 O O . CYS A 1 264 ? -7.112 3.360 17.771 1.00 95.44 264 CYS A O 1
ATOM 2143 N N . LEU A 1 265 ? -8.099 1.444 17.125 1.00 96.12 265 LEU A N 1
ATOM 2144 C CA . LEU A 1 265 ? -9.308 2.052 16.564 1.00 96.12 265 LEU A CA 1
ATOM 2145 C C . LEU A 1 265 ? -10.190 2.698 17.645 1.00 96.12 265 LEU A C 1
ATOM 2147 O O . LEU A 1 265 ? -10.750 3.772 17.425 1.00 96.12 265 LEU A O 1
ATOM 2151 N N . MET A 1 266 ? -10.288 2.096 18.830 1.00 95.12 266 MET A N 1
ATOM 2152 C CA . MET A 1 266 ? -11.006 2.691 19.958 1.00 95.12 266 MET A CA 1
ATOM 2153 C C . MET A 1 266 ? -10.333 3.977 20.440 1.00 95.12 266 MET A C 1
ATOM 2155 O O . MET A 1 266 ? -11.027 4.967 20.675 1.00 95.12 266 MET A O 1
ATOM 2159 N N . VAL A 1 267 ? -8.998 4.010 20.519 1.00 93.50 267 VAL A N 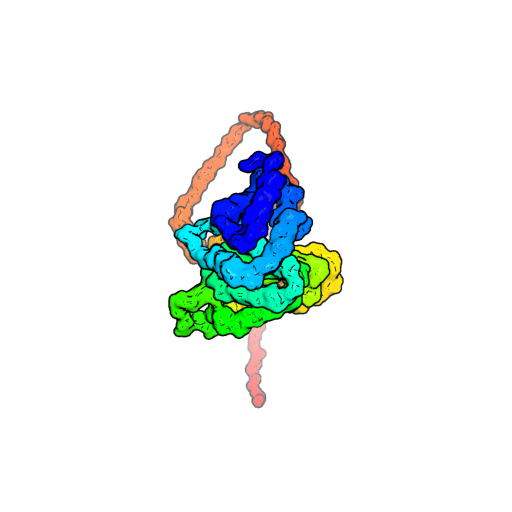1
ATOM 2160 C CA . VAL A 1 267 ? -8.270 5.239 20.872 1.00 93.50 267 VAL A CA 1
ATOM 2161 C C . VAL A 1 267 ? -8.478 6.322 19.807 1.00 93.50 267 VAL A C 1
ATOM 2163 O O . VAL A 1 267 ? -8.618 7.491 20.166 1.00 93.50 267 VAL A O 1
ATOM 2166 N N . LEU A 1 268 ? -8.553 5.969 18.515 1.00 92.50 268 LEU A N 1
ATOM 2167 C CA . LEU A 1 268 ? -8.928 6.933 17.471 1.00 92.50 268 LEU A CA 1
ATOM 2168 C C . LEU A 1 268 ? -10.300 7.548 17.753 1.00 92.50 268 LEU A C 1
ATOM 2170 O O . LEU A 1 268 ? -10.393 8.767 17.837 1.00 92.50 268 LEU A O 1
ATOM 2174 N N . LEU A 1 269 ? -11.334 6.729 17.978 1.00 92.06 269 LEU A N 1
ATOM 2175 C CA . LEU A 1 269 ? -12.688 7.222 18.264 1.00 92.06 269 LEU A CA 1
ATOM 2176 C C . LEU A 1 269 ? -12.758 8.106 19.510 1.00 92.06 269 LEU A C 1
ATOM 2178 O O . LEU A 1 269 ? -13.481 9.098 19.512 1.00 92.06 269 LEU A O 1
ATOM 2182 N N . GLN A 1 270 ? -12.017 7.762 20.561 1.00 90.88 270 GLN A N 1
ATOM 2183 C CA . GLN A 1 270 ? -11.998 8.534 21.805 1.00 90.88 270 GLN A CA 1
ATOM 2184 C C . GLN A 1 270 ? -11.329 9.903 21.647 1.00 90.88 270 GLN A C 1
ATOM 2186 O O . GLN A 1 270 ? -11.697 10.838 22.354 1.00 90.88 270 GLN A O 1
ATOM 2191 N N . LYS A 1 271 ? -10.348 10.025 20.744 1.00 88.19 271 LYS A N 1
ATOM 2192 C CA . LYS A 1 271 ? -9.651 11.291 20.472 1.00 88.19 271 LYS A CA 1
ATOM 2193 C C . LYS A 1 271 ? -10.300 12.126 19.366 1.00 88.19 271 LYS A C 1
ATOM 2195 O O . LYS A 1 271 ? -9.796 13.209 19.072 1.00 88.19 271 LYS A O 1
ATOM 2200 N N . GLU A 1 272 ? -11.367 11.641 18.735 1.00 85.81 272 GLU A N 1
ATOM 2201 C CA . GLU A 1 272 ? -12.086 12.416 17.727 1.00 85.81 272 GLU A CA 1
ATOM 2202 C C . GLU A 1 272 ? -12.808 13.624 18.355 1.00 85.81 272 GLU A C 1
ATOM 2204 O O . GLU A 1 272 ? -13.323 13.523 19.473 1.00 85.81 272 GLU A O 1
ATOM 2209 N N . PRO A 1 273 ? -12.886 14.758 17.633 1.00 82.44 273 PRO A N 1
ATOM 2210 C CA . PRO A 1 273 ? -13.574 15.960 18.096 1.00 82.44 273 PRO A CA 1
ATOM 2211 C C . PRO A 1 273 ? -15.048 15.680 18.415 1.00 82.44 273 PRO A C 1
ATOM 2213 O O . PRO A 1 273 ? -15.790 15.169 17.573 1.00 82.44 273 PRO A O 1
ATOM 2216 N N . GLN A 1 274 ? -15.480 16.026 19.630 1.00 75.56 274 GLN A N 1
ATOM 2217 C CA . GLN A 1 274 ? -16.872 15.862 20.080 1.00 75.56 274 GLN A CA 1
ATOM 2218 C C . GLN A 1 274 ? -17.783 17.006 19.610 1.00 75.56 274 GLN A C 1
ATOM 2220 O O . GLN A 1 274 ? -19.001 16.877 19.614 1.00 75.56 274 GLN A O 1
ATOM 2225 N N . ASP A 1 275 ? -17.195 18.118 19.178 1.00 71.50 275 ASP A N 1
ATOM 2226 C CA . ASP A 1 275 ? -17.871 19.306 18.656 1.00 71.50 275 ASP A CA 1
ATOM 2227 C C . ASP A 1 275 ? -18.468 19.096 17.255 1.00 71.50 275 ASP A C 1
ATOM 2229 O O . ASP A 1 275 ? -19.363 19.834 16.847 1.00 71.50 275 ASP A O 1
ATOM 2233 N N . THR A 1 276 ? -18.024 18.065 16.529 1.00 74.56 276 THR A N 1
ATOM 2234 C CA . THR A 1 276 ? -18.533 17.735 15.194 1.00 74.56 276 THR A CA 1
ATOM 2235 C C . THR A 1 276 ? -19.274 16.398 15.203 1.00 74.56 276 THR A C 1
ATOM 2237 O O . THR A 1 276 ? -18.699 15.357 15.526 1.00 74.56 276 THR A O 1
ATOM 2240 N N . LEU A 1 277 ? -20.539 16.397 14.759 1.00 68.00 277 LEU A N 1
ATOM 2241 C CA . LEU A 1 277 ? -21.407 15.205 14.740 1.00 68.00 277 LEU A CA 1
ATOM 2242 C C . LEU A 1 277 ? -20.912 14.087 13.804 1.00 68.00 277 LEU A C 1
ATOM 2244 O O . LEU A 1 277 ? -21.137 12.908 14.075 1.00 68.00 277 LEU A O 1
ATOM 2248 N N . CYS A 1 278 ? -20.202 14.423 12.723 1.00 72.88 278 CYS A N 1
ATOM 2249 C CA . CYS A 1 278 ? -19.681 13.448 11.763 1.00 72.88 278 CYS A CA 1
ATOM 2250 C C . CYS A 1 278 ? -18.284 13.832 11.258 1.00 72.88 278 CYS A C 1
ATOM 2252 O O . CYS A 1 278 ? -18.093 14.934 10.750 1.00 72.88 278 CYS A O 1
ATOM 2254 N N . THR A 1 279 ? -17.331 12.902 11.342 1.00 86.38 279 THR A N 1
ATOM 2255 C CA . THR A 1 279 ? -16.014 13.004 10.698 1.00 86.38 279 THR A CA 1
ATOM 2256 C C . THR A 1 279 ? -15.767 11.766 9.834 1.00 86.38 279 THR A C 1
ATOM 2258 O O . THR A 1 279 ? -16.246 10.670 10.147 1.00 86.38 279 THR A O 1
ATOM 2261 N N . SER A 1 280 ? -14.996 11.916 8.749 1.00 88.62 280 SER A N 1
ATOM 2262 C CA . SER A 1 280 ? -14.601 10.780 7.896 1.00 88.62 280 SER A CA 1
ATOM 2263 C C . SER A 1 280 ? -13.871 9.708 8.709 1.00 88.62 280 SER A C 1
ATOM 2265 O O . SER A 1 280 ? -14.187 8.524 8.606 1.00 88.62 280 SER A O 1
ATOM 2267 N N . THR A 1 281 ? -12.958 10.131 9.588 1.00 90.06 281 THR A N 1
ATOM 2268 C CA . THR A 1 281 ? -12.201 9.263 10.497 1.00 90.06 281 THR A CA 1
ATOM 2269 C C . THR A 1 281 ? -13.133 8.420 11.365 1.00 90.06 281 THR A C 1
ATOM 2271 O O . THR A 1 281 ? -12.966 7.201 11.432 1.00 90.06 281 THR A O 1
ATOM 2274 N N . ARG A 1 282 ? -14.170 9.020 11.970 1.00 91.06 282 ARG A N 1
ATOM 2275 C CA . ARG A 1 282 ? -15.167 8.298 12.776 1.00 91.06 282 ARG A CA 1
ATOM 2276 C C . ARG A 1 282 ? -15.929 7.270 11.948 1.00 91.06 282 ARG A C 1
ATOM 2278 O O . ARG A 1 282 ? -16.023 6.111 12.352 1.00 91.06 282 ARG A O 1
ATOM 2285 N N . GLN A 1 283 ? -16.430 7.667 10.779 1.00 91.94 283 GLN A N 1
ATOM 2286 C CA . GLN A 1 283 ? -17.174 6.773 9.890 1.00 91.94 283 GLN A CA 1
ATOM 2287 C C . GLN A 1 283 ? -16.323 5.574 9.449 1.00 91.94 283 GLN A C 1
ATOM 2289 O O . GLN A 1 283 ? -16.767 4.429 9.553 1.00 91.94 283 GLN A O 1
ATOM 2294 N N . GLN A 1 284 ? -15.094 5.825 8.990 1.00 94.19 284 GLN A N 1
ATOM 2295 C CA . GLN A 1 284 ? -14.157 4.779 8.578 1.00 94.19 284 GLN A CA 1
ATOM 2296 C C . GLN A 1 284 ? -13.823 3.848 9.743 1.00 94.19 284 GLN A C 1
ATOM 2298 O O . GLN A 1 284 ? -13.871 2.632 9.585 1.00 94.19 284 GLN A O 1
ATOM 2303 N N . THR A 1 285 ? -13.553 4.402 10.924 1.00 95.81 285 THR A N 1
ATOM 2304 C CA . THR A 1 285 ? -13.188 3.617 12.107 1.00 95.81 285 THR A CA 1
ATOM 2305 C C . THR A 1 285 ? -14.322 2.687 12.540 1.00 95.81 285 THR A C 1
ATOM 2307 O O . THR A 1 285 ? -14.095 1.490 12.707 1.00 95.81 285 THR A O 1
ATOM 2310 N N . ILE A 1 286 ? -15.561 3.187 12.637 1.00 95.25 286 ILE A N 1
ATOM 2311 C CA . ILE A 1 286 ? -16.736 2.361 12.972 1.00 95.25 286 ILE A CA 1
ATOM 2312 C C . ILE A 1 286 ? -16.963 1.277 11.908 1.00 95.25 286 ILE A C 1
ATOM 2314 O O . ILE A 1 286 ? -17.259 0.127 12.244 1.00 95.25 286 ILE A O 1
ATOM 2318 N N . HIS A 1 287 ? -16.788 1.612 10.626 1.00 95.25 287 HIS A N 1
ATOM 2319 C CA . HIS A 1 287 ? -16.907 0.643 9.538 1.00 95.25 287 HIS A CA 1
ATOM 2320 C C . HIS A 1 287 ? -15.864 -0.482 9.645 1.00 95.25 287 HIS A C 1
ATOM 2322 O O . HIS A 1 287 ? -16.207 -1.659 9.516 1.00 95.25 287 HIS A O 1
ATOM 2328 N N . ILE A 1 288 ? -14.603 -0.140 9.922 1.00 96.69 288 ILE A N 1
ATOM 2329 C CA . ILE A 1 288 ? -13.526 -1.113 10.138 1.00 96.69 288 ILE A CA 1
ATOM 2330 C C . ILE A 1 288 ? -13.857 -2.009 11.334 1.00 96.69 288 ILE A C 1
ATOM 2332 O O . ILE A 1 288 ? -13.860 -3.229 11.184 1.00 96.69 288 ILE A O 1
ATOM 2336 N N . ILE A 1 289 ? -14.182 -1.419 12.491 1.00 96.50 289 ILE A N 1
ATOM 2337 C CA . ILE A 1 289 ? -14.538 -2.151 13.716 1.00 96.50 289 ILE A CA 1
ATOM 2338 C C . ILE A 1 289 ? -15.655 -3.157 13.429 1.00 96.50 289 ILE A C 1
ATOM 2340 O O . ILE A 1 289 ? -15.537 -4.331 13.771 1.00 96.50 289 ILE A O 1
ATOM 2344 N N . SER A 1 290 ? -16.720 -2.727 12.744 1.00 95.38 290 SER A N 1
ATOM 2345 C CA . SER A 1 290 ? -17.840 -3.605 12.396 1.00 95.38 290 SER A CA 1
ATOM 2346 C C . SER A 1 290 ? -17.412 -4.818 11.565 1.00 95.38 290 SER A C 1
ATOM 2348 O O . SER A 1 290 ? -17.944 -5.910 11.768 1.00 95.38 290 SER A O 1
ATOM 2350 N N . ASN A 1 291 ? -16.458 -4.658 10.645 1.00 93.94 291 ASN A N 1
ATOM 2351 C CA . ASN A 1 291 ? -15.944 -5.772 9.851 1.00 93.94 291 ASN A CA 1
ATOM 2352 C C . ASN A 1 291 ? -15.002 -6.681 10.648 1.00 93.94 291 ASN A C 1
ATOM 2354 O O . ASN A 1 291 ? -15.114 -7.898 10.529 1.00 93.94 291 ASN A O 1
ATOM 2358 N N . LEU A 1 292 ? -14.133 -6.120 11.493 1.00 93.81 292 LEU A N 1
ATOM 2359 C CA . LEU A 1 292 ? -13.238 -6.898 12.357 1.00 93.81 292 LEU A CA 1
ATOM 2360 C C . LEU A 1 292 ? -14.012 -7.770 13.351 1.00 93.81 292 LEU A C 1
ATOM 2362 O O . LEU A 1 292 ? -13.653 -8.923 13.558 1.00 93.81 292 LEU A O 1
ATOM 2366 N N . CYS A 1 293 ? -15.131 -7.276 13.888 1.00 92.44 293 CYS A N 1
ATOM 2367 C CA . CYS A 1 293 ? -16.006 -8.039 14.784 1.00 92.44 293 CYS A CA 1
ATOM 2368 C C . CYS A 1 293 ? -16.625 -9.302 14.146 1.00 92.44 293 CYS A C 1
ATOM 2370 O O . CYS A 1 293 ? -17.208 -10.112 14.868 1.00 92.44 293 CYS A O 1
ATOM 2372 N N . LYS A 1 294 ? -16.544 -9.468 12.816 1.00 90.94 294 LYS A N 1
ATOM 2373 C CA . LYS A 1 294 ? -17.021 -10.661 12.088 1.00 90.94 294 LYS A CA 1
ATOM 2374 C C . LYS A 1 294 ? -15.947 -11.747 11.954 1.00 90.94 294 LYS A C 1
ATOM 2376 O O . LYS A 1 294 ? -16.268 -12.855 11.524 1.00 90.94 294 LYS A O 1
ATOM 2381 N N . LEU A 1 295 ? -14.690 -11.423 12.251 1.00 91.56 295 LEU A N 1
ATOM 2382 C CA . LEU A 1 295 ? -13.550 -12.329 12.126 1.00 91.56 295 LEU A CA 1
ATOM 2383 C C . LEU A 1 295 ? -13.399 -13.204 13.382 1.00 91.56 295 LEU A C 1
ATOM 2385 O O . LEU A 1 295 ? -14.047 -12.963 14.402 1.00 91.56 295 LEU A O 1
ATOM 2389 N N . ARG A 1 296 ? -12.562 -14.245 13.295 1.00 89.81 296 ARG A N 1
ATOM 2390 C CA . ARG A 1 296 ? -12.245 -15.133 14.421 1.00 89.81 296 ARG A CA 1
ATOM 2391 C C . ARG A 1 296 ? -10.885 -14.785 15.048 1.00 89.81 296 ARG A C 1
ATOM 2393 O O . ARG A 1 296 ? -9.989 -14.379 14.313 1.00 89.81 296 ARG A O 1
ATOM 2400 N N . PRO A 1 297 ? -10.706 -14.982 16.367 1.00 91.00 297 PRO A N 1
ATOM 2401 C CA . PRO A 1 297 ? -11.686 -15.501 17.325 1.00 91.00 297 PRO A CA 1
ATOM 2402 C C . PRO A 1 297 ? -12.810 -14.490 17.628 1.00 91.00 297 PRO A C 1
ATOM 2404 O O . PRO A 1 297 ? -12.597 -13.280 17.540 1.00 91.00 297 PRO A O 1
ATOM 2407 N N . PRO A 1 298 ? -14.032 -14.960 17.950 1.00 89.44 298 PRO A N 1
ATOM 2408 C CA . PRO A 1 298 ? -15.125 -14.061 18.285 1.00 89.44 298 PRO A CA 1
ATOM 2409 C C . PRO A 1 298 ? -14.793 -13.293 19.565 1.00 89.44 298 PRO A C 1
ATOM 2411 O O . PRO A 1 298 ? -14.399 -13.883 20.567 1.00 89.44 298 PRO A O 1
ATOM 2414 N N . LEU A 1 299 ? -15.024 -11.982 19.546 1.00 90.00 299 LEU A N 1
ATOM 2415 C CA . LEU A 1 299 ? -14.870 -11.149 20.737 1.00 90.00 299 LEU A CA 1
ATOM 2416 C C . LEU A 1 299 ? -15.863 -11.577 21.824 1.00 90.00 299 LEU A C 1
ATOM 2418 O O . LEU A 1 299 ? -17.033 -11.878 21.527 1.00 90.00 299 LEU A O 1
ATOM 2422 N N . ASP A 1 300 ? -15.411 -11.550 23.075 1.00 92.00 300 ASP A N 1
ATOM 2423 C CA . ASP A 1 300 ? -16.267 -11.771 24.235 1.00 92.00 300 ASP A CA 1
ATOM 2424 C C . ASP A 1 300 ? -17.326 -10.655 24.389 1.00 92.00 300 ASP A C 1
ATOM 2426 O O . ASP A 1 300 ? -17.325 -9.627 23.698 1.00 92.00 300 ASP A O 1
ATOM 2430 N N . SER A 1 301 ? -18.301 -10.891 25.269 1.00 93.38 301 SER A N 1
ATOM 2431 C CA . SER A 1 301 ? -19.427 -9.970 25.451 1.00 93.38 301 SER A CA 1
ATOM 2432 C C . SER A 1 301 ? -19.027 -8.648 26.109 1.00 93.38 301 SER A C 1
ATOM 2434 O O . SER A 1 301 ? -19.643 -7.621 25.819 1.00 93.38 301 SER A O 1
ATOM 2436 N N . GLU A 1 302 ? -18.031 -8.661 26.993 1.00 94.75 302 GLU A N 1
ATOM 2437 C CA . GLU A 1 302 ? -17.564 -7.469 27.702 1.00 94.75 302 GLU A CA 1
ATOM 2438 C C . GLU A 1 302 ? -16.893 -6.515 26.716 1.00 94.75 302 GLU A C 1
ATOM 2440 O O . GLU A 1 302 ? -17.254 -5.340 26.609 1.00 94.75 302 GLU A O 1
ATOM 2445 N N . ARG A 1 303 ? -16.012 -7.062 25.883 1.00 92.25 303 ARG A N 1
ATOM 2446 C CA . ARG A 1 303 ? -15.303 -6.346 24.838 1.00 92.25 303 ARG A CA 1
ATOM 2447 C C . ARG A 1 303 ? -16.243 -5.747 23.802 1.00 92.25 303 ARG A C 1
ATOM 2449 O O . ARG A 1 303 ? -16.093 -4.583 23.430 1.00 92.25 303 ARG A O 1
ATOM 2456 N N . LYS A 1 304 ? -17.251 -6.506 23.361 1.00 93.25 304 LYS A N 1
ATOM 2457 C CA . LYS A 1 304 ? -18.300 -5.991 22.461 1.00 93.25 304 LYS A CA 1
ATOM 2458 C C . LYS A 1 304 ? -19.058 -4.822 23.090 1.00 93.25 304 LYS A C 1
ATOM 2460 O O . LYS A 1 304 ? -19.292 -3.826 22.409 1.00 93.25 304 LYS A O 1
ATOM 2465 N N . SER A 1 305 ? -19.411 -4.926 24.373 1.00 95.31 305 SER A N 1
ATOM 2466 C CA . SER A 1 305 ? -20.075 -3.849 25.117 1.00 95.31 305 SER A CA 1
ATOM 2467 C C . SER A 1 305 ? -19.205 -2.589 25.185 1.00 95.31 305 SER A C 1
ATOM 2469 O O . SER A 1 305 ? -19.676 -1.491 24.887 1.00 95.31 305 SER A O 1
ATOM 2471 N N . GLN A 1 306 ? -17.911 -2.746 25.476 1.00 95.50 306 GLN A N 1
ATOM 2472 C CA . GLN A 1 306 ? -16.950 -1.644 25.529 1.00 95.50 306 GLN A CA 1
ATOM 2473 C C . GLN A 1 306 ? -16.820 -0.929 24.174 1.00 95.50 306 GLN A C 1
ATOM 2475 O O . GLN A 1 306 ? -16.904 0.298 24.109 1.00 95.50 306 GLN A O 1
ATOM 2480 N N . ILE A 1 307 ? -16.674 -1.689 23.084 1.00 95.19 307 ILE A N 1
ATOM 2481 C CA . ILE A 1 307 ? -16.603 -1.151 21.718 1.00 95.19 307 ILE A CA 1
ATOM 2482 C C . ILE A 1 307 ? -17.883 -0.385 21.370 1.00 95.19 307 ILE A C 1
ATOM 2484 O O . ILE A 1 307 ? -17.809 0.736 20.864 1.00 95.19 307 ILE A O 1
ATOM 2488 N N . LEU A 1 308 ? -19.055 -0.965 21.655 1.00 94.62 308 LEU A N 1
ATOM 2489 C CA . LEU A 1 308 ? -20.346 -0.320 21.409 1.00 94.62 308 LEU A CA 1
ATOM 2490 C C . LEU A 1 308 ? -20.481 0.983 22.197 1.00 94.62 308 LEU A C 1
ATOM 2492 O O . LEU A 1 308 ? -20.880 1.991 21.621 1.00 94.62 308 LEU A O 1
ATOM 2496 N N . SER A 1 309 ? -20.105 0.981 23.477 1.00 93.56 309 SER A N 1
ATOM 2497 C CA . SER A 1 309 ? -20.119 2.171 24.330 1.00 93.56 309 SER A CA 1
ATOM 2498 C C . SER A 1 309 ? -19.250 3.290 23.751 1.00 93.56 309 SER A C 1
ATOM 2500 O O . SER A 1 309 ? -19.731 4.408 23.574 1.00 93.56 309 SER A O 1
ATOM 2502 N N . VAL A 1 310 ? -18.009 2.985 23.348 1.00 93.00 310 VAL A N 1
ATOM 2503 C CA . VAL A 1 310 ? -17.104 3.969 22.728 1.00 93.00 310 VAL A CA 1
ATOM 2504 C C . VAL A 1 310 ? -17.659 4.489 21.400 1.00 93.00 310 VAL A C 1
ATOM 2506 O O . VAL A 1 310 ? -17.649 5.697 21.167 1.00 93.00 310 VAL A O 1
ATOM 2509 N N . CYS A 1 311 ? -18.191 3.612 20.543 1.00 91.50 311 CYS A N 1
ATOM 2510 C CA . CYS A 1 311 ? -18.788 4.025 19.271 1.00 91.50 311 CYS A CA 1
ATOM 2511 C C . CYS A 1 311 ? -19.994 4.949 19.494 1.00 91.50 311 CYS A C 1
ATOM 2513 O O . CYS A 1 311 ? -20.068 6.014 18.882 1.00 91.50 311 CYS A O 1
ATOM 2515 N N . LEU A 1 312 ? -20.910 4.577 20.394 1.00 89.44 312 LEU A N 1
ATOM 2516 C CA . LEU A 1 312 ? -22.091 5.377 20.720 1.00 89.44 312 LEU A CA 1
ATOM 2517 C C . LEU A 1 312 ? -21.699 6.714 21.340 1.00 89.44 312 LEU A C 1
ATOM 2519 O O . LEU A 1 312 ? -22.197 7.741 20.896 1.00 89.44 312 LEU A O 1
ATOM 2523 N N . HIS A 1 313 ? -20.767 6.726 22.293 1.00 87.69 313 HIS A N 1
ATOM 2524 C CA . HIS A 1 313 ? -20.275 7.962 22.895 1.00 87.69 313 HIS A CA 1
ATOM 2525 C C . HIS A 1 313 ? -19.618 8.874 21.851 1.00 87.69 313 HIS A C 1
ATOM 2527 O O . HIS A 1 313 ? -19.828 10.079 21.872 1.00 87.69 313 HIS A O 1
ATOM 2533 N N . SER A 1 314 ? -18.874 8.322 20.887 1.00 87.31 314 SER A N 1
ATOM 2534 C CA . SER A 1 314 ? -18.240 9.129 19.835 1.00 87.31 314 SER A CA 1
ATOM 2535 C C . SER A 1 314 ? -19.235 9.826 18.892 1.00 87.31 314 SER A C 1
ATOM 2537 O O . SER A 1 314 ? -18.869 10.806 18.251 1.00 87.31 314 SER A O 1
ATOM 2539 N N . VAL A 1 315 ? -20.474 9.326 18.789 1.00 85.06 315 VAL A N 1
ATOM 2540 C CA . VAL A 1 315 ? -21.518 9.847 17.882 1.00 85.06 315 VAL A CA 1
ATOM 2541 C C . VAL A 1 315 ? -22.586 10.648 18.630 1.00 85.06 315 VAL A C 1
ATOM 2543 O O . VAL A 1 315 ? -23.090 11.637 18.109 1.00 85.06 315 VAL A O 1
ATOM 2546 N N . LEU A 1 316 ? -22.963 10.195 19.827 1.00 80.12 316 LEU A N 1
ATOM 2547 C CA . LEU A 1 316 ? -24.098 10.698 20.603 1.00 80.12 316 LEU A CA 1
ATOM 2548 C C . LEU A 1 316 ? -23.682 11.592 21.777 1.00 80.12 316 LEU A C 1
ATOM 2550 O O . LEU A 1 316 ? -24.557 12.032 22.523 1.00 80.12 316 LEU A O 1
ATOM 2554 N N . ALA A 1 317 ? -22.383 11.848 21.976 1.00 70.19 317 ALA A N 1
ATOM 2555 C CA . ALA A 1 317 ? -21.948 12.816 22.975 1.00 70.19 317 ALA A CA 1
ATOM 2556 C C . ALA A 1 317 ? -22.554 14.187 22.654 1.00 70.19 317 ALA A C 1
ATOM 2558 O O . ALA A 1 317 ? -22.375 14.734 21.566 1.00 70.19 317 ALA A O 1
ATOM 2559 N N . LEU A 1 318 ? -23.303 14.724 23.615 1.00 60.16 318 LEU A N 1
ATOM 2560 C CA . LEU A 1 318 ? -23.792 16.092 23.555 1.00 60.16 318 LEU A CA 1
ATOM 2561 C C . LEU A 1 318 ? -22.593 17.047 23.677 1.00 60.16 318 LEU A C 1
ATOM 2563 O O . LEU A 1 318 ? -21.668 16.746 24.438 1.00 60.16 318 LEU A O 1
ATOM 2567 N N . PRO A 1 319 ? -22.601 18.201 22.985 1.00 60.66 319 PRO A N 1
ATOM 2568 C CA . PRO A 1 319 ? -21.621 19.246 23.244 1.00 60.66 319 PRO A CA 1
ATOM 2569 C C . PRO A 1 319 ? -21.614 19.594 24.738 1.00 60.66 319 PRO A C 1
ATOM 2571 O O . PRO A 1 319 ? -22.668 19.593 25.380 1.00 60.66 319 PRO A O 1
ATOM 2574 N N . LEU A 1 320 ? -20.433 19.896 25.287 1.00 62.78 320 LEU A N 1
ATOM 2575 C CA . LEU A 1 320 ? -20.272 20.340 26.676 1.00 62.78 320 LEU A CA 1
ATOM 2576 C C . LEU A 1 320 ? -21.270 21.460 27.004 1.00 62.78 320 LEU A C 1
ATOM 2578 O O . LEU A 1 320 ? -21.498 22.344 26.175 1.00 62.78 320 LEU A O 1
ATOM 2582 N N . LEU A 1 321 ? -21.836 21.439 28.216 1.00 58.91 321 LEU A N 1
ATOM 2583 C CA . LEU A 1 321 ? -22.858 22.402 28.641 1.00 58.91 321 LEU A CA 1
ATOM 2584 C C . LEU A 1 321 ? -22.390 23.854 28.446 1.00 58.91 321 LEU A C 1
ATOM 2586 O O . LEU A 1 321 ? -23.159 24.657 27.944 1.00 58.91 321 LEU A O 1
ATOM 2590 N N . ASP A 1 322 ? -21.111 24.151 28.691 1.00 62.25 322 ASP A N 1
ATOM 2591 C CA . ASP A 1 322 ? -20.506 25.477 28.484 1.00 62.25 322 ASP A CA 1
ATOM 2592 C C . ASP A 1 322 ? -20.488 25.928 27.009 1.00 62.25 322 ASP A C 1
ATOM 2594 O O . ASP A 1 322 ? -20.516 27.122 26.705 1.00 62.25 322 ASP A O 1
ATOM 2598 N N . VAL A 1 323 ? -20.401 24.980 26.068 1.00 61.66 323 VAL A N 1
ATOM 2599 C CA . VAL A 1 323 ? -20.508 25.238 24.622 1.00 61.66 323 VAL A CA 1
ATOM 2600 C C . VAL A 1 323 ? -21.970 25.454 24.262 1.00 61.66 323 VAL A C 1
ATOM 2602 O O . VAL A 1 323 ? -22.288 26.402 23.546 1.00 61.66 323 VAL A O 1
ATOM 2605 N N . LEU A 1 324 ? -22.861 24.624 24.814 1.00 59.81 324 LEU A N 1
ATOM 2606 C CA . LEU A 1 324 ? -24.300 24.792 24.660 1.00 59.81 324 LEU A CA 1
ATOM 2607 C C . LEU A 1 324 ? -24.738 26.170 25.169 1.00 59.81 324 LEU A C 1
ATOM 2609 O O . LEU A 1 324 ? -25.331 26.902 24.398 1.00 59.81 324 LEU A O 1
ATOM 2613 N N . GLU A 1 325 ? -24.359 26.577 26.384 1.00 59.44 325 GLU A N 1
ATOM 2614 C CA . GLU A 1 325 ? -24.681 27.875 26.993 1.00 59.44 325 GLU A CA 1
ATOM 2615 C C . GLU A 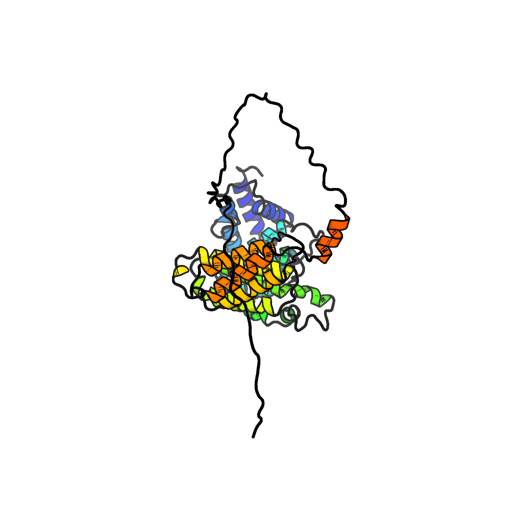1 325 ? -24.191 29.062 26.155 1.00 59.44 325 GLU A C 1
ATOM 2617 O O . GLU A 1 325 ? -24.950 30.007 25.933 1.00 59.44 325 GLU A O 1
ATOM 2622 N N . LYS A 1 326 ? -22.972 28.997 25.601 1.00 61.91 326 LYS A N 1
ATOM 2623 C CA . LYS A 1 326 ? -22.460 30.022 24.671 1.00 61.91 326 LYS A CA 1
ATOM 2624 C C . LYS A 1 326 ? -23.286 30.122 23.385 1.00 61.91 326 LYS A C 1
ATOM 2626 O O . LYS A 1 326 ? -23.433 31.220 22.851 1.00 61.91 326 LYS A O 1
ATOM 2631 N N . HIS A 1 327 ? -23.839 29.009 22.900 1.00 54.81 327 HIS A N 1
ATOM 2632 C CA . HIS A 1 327 ? -24.765 28.990 21.765 1.00 54.81 327 HIS A CA 1
ATOM 2633 C C . HIS A 1 327 ? -26.208 29.352 22.161 1.00 54.81 327 HIS A C 1
ATOM 2635 O O . HIS A 1 327 ? -26.920 29.941 21.350 1.00 54.81 327 HIS A O 1
ATOM 2641 N N . THR A 1 328 ? -26.640 29.097 23.399 1.00 50.84 328 THR A N 1
ATOM 2642 C CA . THR A 1 328 ? -27.960 29.497 23.919 1.00 50.84 328 THR A CA 1
ATOM 2643 C C . THR A 1 328 ? -28.072 31.018 24.039 1.00 50.84 328 THR A C 1
ATOM 2645 O O . THR A 1 328 ? -29.142 31.572 23.797 1.00 50.84 328 THR A O 1
ATOM 2648 N N . CYS A 1 329 ? -26.961 31.721 24.289 1.00 50.16 329 CYS A N 1
ATOM 2649 C CA . CYS A 1 329 ? -26.897 33.186 24.225 1.00 50.16 329 CYS A CA 1
ATOM 2650 C C . CYS A 1 329 ? -27.183 33.766 22.821 1.00 50.16 329 CYS A C 1
ATOM 2652 O O . CYS A 1 329 ? -27.457 34.959 22.711 1.00 50.16 329 CYS A O 1
ATOM 2654 N N . LEU A 1 330 ? -27.138 32.952 21.755 1.00 47.06 330 LEU A N 1
ATOM 2655 C CA . LEU A 1 330 ? -27.481 33.354 20.380 1.00 47.06 330 LEU A CA 1
ATOM 2656 C C . LEU A 1 330 ? -28.943 33.048 20.000 1.00 47.06 330 LEU A C 1
ATOM 2658 O O . LEU A 1 330 ? -29.389 33.475 18.940 1.00 47.06 330 LEU A O 1
ATOM 2662 N N . PHE A 1 331 ? -29.702 32.357 20.859 1.00 48.06 331 PHE A N 1
ATOM 2663 C CA . PHE A 1 331 ? -31.113 32.007 20.643 1.00 48.06 331 PHE A CA 1
ATOM 2664 C C . PHE A 1 331 ? -32.026 32.613 21.719 1.00 48.06 331 PHE A C 1
ATOM 2666 O O . PHE A 1 331 ? -32.924 31.954 22.241 1.00 48.06 331 PHE A O 1
ATOM 2673 N N . LEU A 1 332 ? -31.823 33.894 22.041 1.00 50.44 332 LEU A N 1
ATOM 2674 C CA . LEU A 1 332 ? -32.760 34.648 22.887 1.00 50.44 332 LEU A CA 1
ATOM 2675 C C . LEU A 1 332 ? -34.092 34.977 22.191 1.00 50.44 332 LEU A C 1
ATOM 2677 O O . LEU A 1 332 ? -35.006 35.470 22.845 1.00 50.44 332 LEU A O 1
ATOM 2681 N N . GLU A 1 333 ? -34.250 34.631 20.912 1.00 43.41 333 GLU A N 1
ATOM 2682 C CA . GLU A 1 333 ? -35.565 34.523 20.287 1.00 43.41 333 GLU A CA 1
ATOM 2683 C C . GLU A 1 333 ? -35.750 33.110 19.719 1.00 43.41 333 GLU A C 1
ATOM 2685 O O . GLU A 1 333 ? -35.017 32.713 18.805 1.00 43.41 333 GLU A O 1
ATOM 2690 N N . PRO A 1 334 ? -36.713 32.315 20.224 1.00 45.59 334 PRO A N 1
ATOM 2691 C CA . PRO A 1 334 ? -37.117 31.113 19.514 1.00 45.59 334 PRO A CA 1
ATOM 2692 C C . PRO A 1 334 ? -37.632 31.537 18.128 1.00 45.59 334 PRO A C 1
ATOM 2694 O O . PRO A 1 334 ? -38.401 32.502 18.046 1.00 45.59 334 PRO A O 1
ATOM 2697 N N . PRO A 1 335 ? -37.250 30.856 17.028 1.00 42.41 335 PRO A N 1
ATOM 2698 C CA . PRO A 1 335 ? -37.825 31.155 15.727 1.00 42.41 335 PRO A CA 1
ATOM 2699 C C . PRO A 1 335 ? -39.339 31.026 15.851 1.00 42.41 335 PRO A C 1
ATOM 2701 O O . PRO A 1 335 ? -39.859 30.006 16.307 1.00 42.41 335 PRO A O 1
ATOM 2704 N N . ASN A 1 336 ? -40.037 32.103 15.505 1.00 41.88 336 ASN 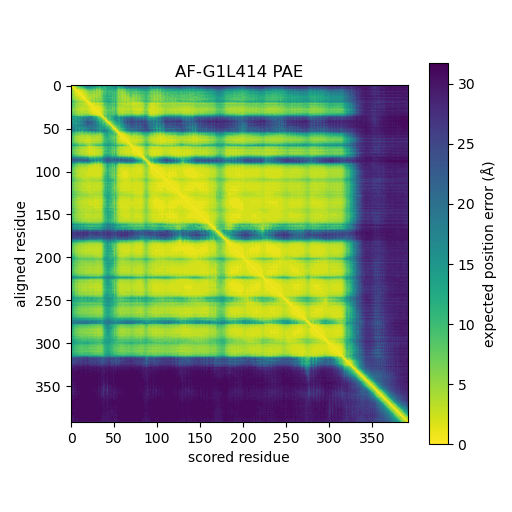A N 1
ATOM 2705 C CA . ASN A 1 336 ? -41.482 32.197 15.582 1.00 41.88 336 ASN A CA 1
ATOM 2706 C C . ASN A 1 336 ? -42.058 31.200 14.564 1.00 41.88 336 ASN A C 1
ATOM 2708 O O . ASN A 1 336 ? -42.238 31.526 13.391 1.00 41.88 336 ASN A O 1
ATOM 2712 N N . ILE A 1 337 ? -42.276 29.947 14.977 1.00 47.59 337 ILE A N 1
ATOM 2713 C CA . ILE A 1 337 ? -42.945 28.940 14.154 1.00 47.59 337 ILE A CA 1
ATOM 2714 C C . ILE A 1 337 ? -44.419 29.341 14.128 1.00 47.59 337 ILE A C 1
ATOM 2716 O O . ILE A 1 337 ? -45.250 28.844 14.887 1.00 47.59 337 ILE A O 1
ATOM 2720 N N . GLN A 1 338 ? -44.748 30.288 13.252 1.00 41.41 338 GLN A N 1
ATOM 2721 C CA . GLN A 1 338 ? -46.116 30.489 12.815 1.00 41.41 338 GLN A CA 1
ATOM 2722 C C . GLN A 1 338 ? -46.484 29.262 11.991 1.00 41.41 338 GLN A C 1
ATOM 2724 O O . GLN A 1 338 ? -46.181 29.174 10.806 1.00 41.41 338 GLN A O 1
ATOM 2729 N N . VAL A 1 339 ? -47.099 28.282 12.648 1.00 35.84 339 VAL A N 1
ATOM 2730 C CA . VAL A 1 339 ? -47.777 27.181 11.968 1.00 35.84 339 VAL A CA 1
ATOM 2731 C C . VAL A 1 339 ? -48.902 27.813 11.142 1.00 35.84 339 VAL A C 1
ATOM 2733 O O . VAL A 1 339 ? -49.825 28.382 11.738 1.00 35.84 339 VAL A O 1
ATOM 2736 N N . PRO A 1 340 ? -48.877 27.756 9.798 1.00 36.88 340 PRO A N 1
ATOM 2737 C CA . PRO A 1 340 ? -50.016 28.202 9.016 1.00 36.88 340 PRO A CA 1
ATOM 2738 C C . PRO A 1 340 ? -51.187 27.285 9.366 1.00 36.88 340 PRO A C 1
ATOM 2740 O O . PRO A 1 340 ? -51.105 26.067 9.190 1.00 36.88 340 PRO A O 1
ATOM 2743 N N . ARG A 1 341 ? -52.275 27.849 9.901 1.00 32.69 341 ARG A N 1
ATOM 2744 C CA . ARG A 1 341 ? -53.532 27.108 10.039 1.00 32.69 341 ARG A CA 1
ATOM 2745 C C . ARG A 1 341 ? -53.983 26.733 8.629 1.00 32.69 341 ARG A C 1
ATOM 2747 O O . ARG A 1 341 ? -54.416 27.604 7.880 1.00 32.69 341 ARG A O 1
ATOM 2754 N N . LEU A 1 342 ? -53.867 25.456 8.267 1.00 34.12 342 LEU A N 1
ATOM 2755 C CA . LEU A 1 342 ? -54.518 24.936 7.070 1.00 34.12 342 LEU A CA 1
ATOM 2756 C C . LEU A 1 342 ? -56.032 25.092 7.246 1.00 34.12 342 LEU A C 1
ATOM 2758 O O . LEU A 1 342 ? -56.638 24.451 8.106 1.00 34.12 342 LEU A O 1
ATOM 2762 N N . GLY A 1 343 ? -56.626 25.976 6.445 1.00 36.84 343 GLY A N 1
ATOM 2763 C CA . GLY A 1 343 ? -58.064 25.998 6.212 1.00 36.84 343 GLY A CA 1
ATOM 2764 C C . GLY A 1 343 ? -58.501 24.740 5.449 1.00 36.84 343 GLY A C 1
ATOM 2765 O O . GLY A 1 343 ? -57.685 24.129 4.752 1.00 36.84 343 GLY A O 1
ATOM 2766 N N . PRO A 1 344 ? -59.768 24.325 5.582 1.00 38.50 344 PRO A N 1
ATOM 2767 C CA . PRO A 1 344 ? -60.258 23.075 5.026 1.00 38.50 344 PRO A CA 1
ATOM 2768 C C . PRO A 1 344 ? -60.604 23.255 3.546 1.00 38.50 344 PRO A C 1
ATOM 2770 O O . PRO A 1 344 ? -61.773 23.298 3.197 1.00 38.50 344 PRO A O 1
ATOM 2773 N N . ASP A 1 345 ? -59.605 23.392 2.677 1.00 39.72 345 ASP A N 1
ATOM 2774 C CA . ASP A 1 345 ? -59.792 23.094 1.255 1.00 39.72 345 ASP A CA 1
ATOM 2775 C C . ASP A 1 345 ? -58.442 22.968 0.540 1.00 39.72 345 ASP A C 1
ATOM 2777 O O . ASP A 1 345 ? -57.860 23.942 0.070 1.00 39.72 345 ASP A O 1
ATOM 2781 N N . TRP A 1 346 ? -57.917 21.745 0.453 1.00 28.78 346 TRP A N 1
ATOM 2782 C CA . TRP A 1 346 ? -57.008 21.407 -0.639 1.00 28.78 346 TRP A CA 1
ATOM 2783 C C . TRP A 1 346 ? -57.173 19.937 -1.010 1.00 28.78 346 TRP A C 1
ATOM 2785 O O . TRP A 1 346 ? -56.742 19.026 -0.302 1.00 28.78 346 TRP A O 1
ATOM 2795 N N . LYS A 1 347 ? -57.858 19.715 -2.135 1.00 29.30 347 LYS A N 1
ATOM 2796 C CA . LYS A 1 347 ? -57.972 18.413 -2.792 1.00 29.30 347 LYS A CA 1
ATOM 2797 C C . LYS A 1 347 ? -56.587 17.936 -3.224 1.00 29.30 347 LYS A C 1
ATOM 2799 O O . LYS A 1 347 ? -55.805 18.697 -3.791 1.00 29.30 347 LYS A O 1
ATOM 2804 N N . GLY A 1 348 ? -56.312 16.669 -2.936 1.00 30.31 348 GLY A N 1
ATOM 2805 C CA . GLY A 1 348 ? -55.040 16.025 -3.211 1.00 30.31 348 GLY A CA 1
ATOM 2806 C C . GLY A 1 348 ? -54.724 15.886 -4.697 1.00 30.31 348 GLY A C 1
ATOM 2807 O O . GLY A 1 348 ? -55.604 15.713 -5.538 1.00 30.31 348 GLY A O 1
ATOM 2808 N N . THR A 1 349 ? -53.427 15.867 -4.976 1.00 29.02 349 THR A N 1
ATOM 2809 C CA . THR A 1 349 ? -52.862 15.137 -6.107 1.00 29.02 349 THR A CA 1
ATOM 2810 C C . THR A 1 349 ? -51.625 14.407 -5.610 1.00 29.02 349 THR A C 1
ATOM 2812 O O . THR A 1 349 ? -50.597 15.029 -5.336 1.00 29.02 349 THR A O 1
ATOM 2815 N N . ASP A 1 350 ? -51.760 13.090 -5.480 1.00 28.80 350 ASP A N 1
ATOM 2816 C CA . ASP A 1 350 ? -50.674 12.148 -5.246 1.00 28.80 350 ASP A CA 1
ATOM 2817 C C . ASP A 1 350 ? -49.652 12.213 -6.382 1.00 28.80 350 ASP A C 1
ATOM 2819 O O . ASP A 1 350 ? -49.981 12.007 -7.553 1.00 28.80 350 ASP A O 1
ATOM 2823 N N . LYS A 1 351 ? -48.381 12.403 -6.025 1.00 27.70 351 LYS A N 1
ATOM 2824 C CA . LYS A 1 351 ? -47.265 11.846 -6.791 1.00 27.70 351 LYS A CA 1
ATOM 2825 C C . LYS A 1 351 ? -46.304 11.159 -5.833 1.00 27.70 351 LYS A C 1
ATOM 2827 O O . LYS A 1 351 ? -45.524 11.791 -5.130 1.00 27.70 351 LYS A O 1
ATOM 2832 N N . HIS A 1 352 ? -46.404 9.836 -5.835 1.00 29.44 352 HIS A N 1
ATOM 2833 C CA . HIS A 1 352 ? -45.464 8.900 -5.245 1.00 29.44 352 HIS A CA 1
ATOM 2834 C C . HIS A 1 352 ? -44.031 9.139 -5.746 1.00 29.44 352 HIS A C 1
ATOM 2836 O O . HIS A 1 352 ? -43.779 9.072 -6.945 1.00 29.44 352 HIS A O 1
ATOM 2842 N N . PHE A 1 353 ? -43.086 9.276 -4.818 1.00 26.36 353 PHE A N 1
ATOM 2843 C CA . PHE A 1 353 ? -41.748 8.697 -4.944 1.00 26.36 353 PHE A CA 1
ATOM 2844 C C . PHE A 1 353 ? -41.396 8.094 -3.584 1.00 26.36 353 PHE A C 1
ATOM 2846 O O . PHE A 1 353 ? -41.176 8.800 -2.603 1.00 26.36 353 PHE A O 1
ATOM 2853 N N . GLY A 1 354 ? -41.487 6.768 -3.504 1.00 26.30 354 GLY A N 1
ATOM 2854 C CA . GLY A 1 354 ? -41.319 6.013 -2.274 1.00 26.30 354 GLY A CA 1
ATOM 2855 C C . GLY A 1 354 ? -39.887 5.547 -2.084 1.00 26.30 354 GLY A C 1
ATOM 2856 O O . GLY A 1 354 ? -39.323 4.987 -3.010 1.00 26.30 354 GLY A O 1
ATOM 2857 N N . TRP A 1 355 ? -39.377 5.713 -0.864 1.00 26.59 355 TRP A N 1
ATOM 2858 C CA . TRP A 1 355 ? -38.513 4.764 -0.154 1.00 26.59 355 TRP A CA 1
ATOM 2859 C C . TRP A 1 355 ? -38.900 4.862 1.329 1.00 26.59 355 TRP A C 1
ATOM 2861 O O . TRP A 1 355 ? -38.416 5.719 2.063 1.00 26.59 355 TRP A O 1
ATOM 2871 N N . GLY A 1 356 ? -39.868 4.046 1.752 1.00 24.81 356 GLY A N 1
ATOM 2872 C CA . GLY A 1 356 ? -40.315 3.971 3.142 1.00 24.81 356 GLY A CA 1
ATOM 2873 C C . GLY A 1 356 ? -39.587 2.855 3.884 1.00 24.81 356 GLY A C 1
ATOM 2874 O O . GLY A 1 356 ? -39.782 1.685 3.571 1.00 24.81 356 GLY A O 1
ATOM 2875 N N . VAL A 1 357 ? -38.795 3.205 4.899 1.00 27.22 357 VAL A N 1
ATOM 2876 C CA . VAL A 1 357 ? -38.439 2.279 5.981 1.00 27.22 357 VAL A CA 1
ATOM 2877 C C . VAL A 1 357 ? -39.555 2.360 7.020 1.00 27.22 357 VAL A C 1
ATOM 2879 O O . VAL A 1 357 ? -39.770 3.397 7.645 1.00 27.22 357 VAL A O 1
ATOM 2882 N N . THR A 1 358 ? -40.310 1.276 7.183 1.00 25.34 358 THR A N 1
ATOM 2883 C CA . THR A 1 358 ? -41.388 1.179 8.172 1.00 25.34 358 THR A CA 1
ATOM 2884 C C . THR A 1 358 ? -40.798 0.988 9.570 1.00 25.34 358 THR A C 1
ATOM 2886 O O . THR A 1 358 ? -40.403 -0.114 9.941 1.00 25.34 358 THR A O 1
ATOM 2889 N N . VAL A 1 359 ? -40.772 2.045 10.383 1.00 26.53 359 VAL A N 1
ATOM 2890 C CA . VAL A 1 359 ? -40.554 1.918 11.832 1.00 26.53 359 VAL A CA 1
ATOM 2891 C C . VAL A 1 359 ? -41.890 1.545 12.478 1.00 26.53 359 VAL A C 1
ATOM 2893 O O . VAL A 1 359 ? -42.823 2.349 12.504 1.00 26.53 359 VAL A O 1
ATOM 2896 N N . ARG A 1 360 ? -42.011 0.315 12.997 1.00 23.34 360 ARG A N 1
ATOM 2897 C CA . ARG A 1 360 ? -43.142 -0.078 13.856 1.00 23.34 360 ARG A CA 1
ATOM 2898 C C . ARG A 1 360 ? -43.090 0.747 15.148 1.00 23.34 360 ARG A C 1
ATOM 2900 O O . ARG A 1 360 ? -42.176 0.578 15.949 1.00 23.34 360 ARG A O 1
ATOM 2907 N N . LYS A 1 361 ? -44.080 1.619 15.363 1.00 24.95 361 LYS A N 1
ATOM 2908 C CA . LYS A 1 361 ? -44.334 2.267 16.659 1.00 24.95 361 LYS A CA 1
ATOM 2909 C C . LYS A 1 361 ? -44.880 1.234 17.650 1.00 24.95 361 LYS A C 1
ATOM 2911 O O . LYS A 1 361 ? -45.897 0.604 17.375 1.00 24.95 361 LYS A O 1
ATOM 2916 N N . VAL A 1 362 ? -44.233 1.101 18.805 1.00 25.55 362 VAL A N 1
ATOM 2917 C CA . VAL A 1 362 ? -44.795 0.441 19.994 1.00 25.55 362 VAL A CA 1
ATOM 2918 C C . VAL A 1 362 ? -45.543 1.515 20.801 1.00 25.55 362 VAL A C 1
ATOM 2920 O O . VAL A 1 362 ? -44.929 2.545 21.092 1.00 25.55 362 VAL A O 1
ATOM 2923 N N . PRO A 1 363 ? -46.835 1.359 21.147 1.00 27.88 363 PRO A N 1
ATOM 2924 C CA . PRO A 1 363 ? -47.551 2.378 21.911 1.00 27.88 363 PRO A CA 1
ATOM 2925 C C . PRO A 1 363 ? -47.191 2.302 23.398 1.00 27.88 363 PRO A C 1
ATOM 2927 O O . PRO A 1 363 ? -47.379 1.269 24.037 1.00 27.88 363 PRO A O 1
ATOM 2930 N N . TRP A 1 364 ? -46.726 3.419 23.955 1.00 25.22 364 TRP A N 1
ATOM 2931 C CA . TRP A 1 364 ? -46.757 3.668 25.394 1.00 25.22 364 TRP A CA 1
ATOM 2932 C C . TRP A 1 364 ? -48.183 4.075 25.780 1.00 25.22 364 TRP A C 1
ATOM 2934 O O . TRP A 1 364 ? -48.728 5.031 25.228 1.00 25.22 364 TRP A O 1
ATOM 2944 N N . ALA A 1 365 ? -48.798 3.323 26.691 1.00 27.20 365 ALA A N 1
ATOM 2945 C CA . ALA A 1 365 ? -50.138 3.590 27.198 1.00 27.20 365 ALA A CA 1
ATOM 2946 C C . ALA A 1 365 ? -50.137 4.828 28.112 1.00 27.20 365 ALA A C 1
ATOM 2948 O O . ALA A 1 365 ? -49.398 4.890 29.094 1.00 27.20 365 ALA A O 1
ATOM 2949 N N . GLN A 1 366 ? -50.982 5.805 27.781 1.00 28.34 366 GLN A N 1
ATOM 2950 C CA . GLN A 1 366 ? -51.354 6.913 28.659 1.00 28.34 366 GLN A CA 1
ATOM 2951 C C . GLN A 1 366 ? -52.341 6.415 29.723 1.00 28.34 366 GLN A C 1
ATOM 2953 O O . GLN A 1 366 ? -53.247 5.638 29.427 1.00 28.34 366 GLN A O 1
ATOM 2958 N N . GLY A 1 367 ? -52.129 6.847 30.967 1.00 24.05 367 GLY A N 1
ATOM 2959 C CA . GLY A 1 367 ? -52.935 6.464 32.121 1.00 24.05 367 GLY A CA 1
ATOM 2960 C C . GLY A 1 367 ? -54.343 7.059 32.115 1.00 24.05 367 GLY A C 1
ATOM 2961 O O . GLY A 1 367 ? -54.568 8.146 31.591 1.00 24.05 367 GLY A O 1
ATOM 2962 N N . ASN A 1 368 ? -55.262 6.352 32.775 1.00 26.66 368 ASN A N 1
ATOM 2963 C CA . ASN A 1 368 ? -56.558 6.877 33.190 1.00 26.66 368 ASN A CA 1
ATOM 2964 C C . ASN A 1 368 ? -56.625 6.918 34.718 1.00 26.66 368 ASN A C 1
ATOM 2966 O O . ASN A 1 368 ? -56.465 5.911 35.405 1.00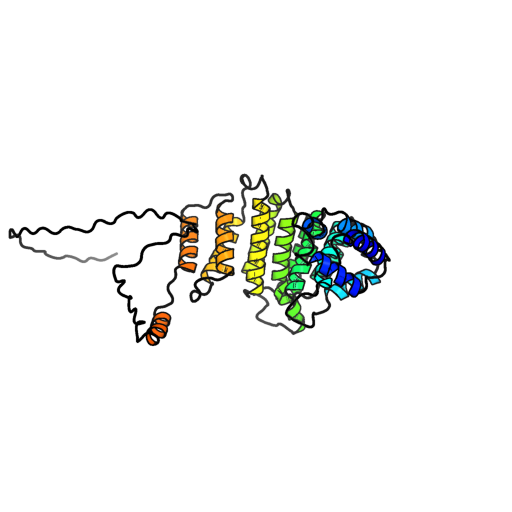 26.66 368 ASN A O 1
ATOM 2970 N N . THR A 1 369 ? -56.875 8.118 35.222 1.00 28.39 369 THR A N 1
ATOM 2971 C CA . THR A 1 369 ? -57.225 8.467 36.594 1.00 28.39 369 THR A CA 1
ATOM 2972 C C . THR A 1 369 ? -58.683 8.097 36.873 1.00 28.39 369 THR A C 1
ATOM 2974 O O . THR A 1 369 ? -59.572 8.543 36.154 1.00 28.39 369 THR A O 1
ATOM 2977 N N . THR A 1 370 ? -58.955 7.398 37.976 1.00 28.39 370 THR A N 1
ATOM 2978 C CA . THR A 1 370 ? -60.251 7.473 38.675 1.00 28.39 370 THR A CA 1
ATOM 2979 C C . THR A 1 370 ? -60.030 7.482 40.181 1.00 28.39 370 THR A C 1
ATOM 2981 O O . THR A 1 370 ? -59.259 6.689 40.717 1.00 28.39 370 THR A O 1
ATOM 2984 N N . ALA A 1 371 ? -60.697 8.429 40.833 1.00 28.34 371 ALA A N 1
ATOM 2985 C CA . ALA A 1 371 ? -60.606 8.768 42.244 1.00 28.34 371 ALA A CA 1
ATOM 2986 C C . ALA A 1 371 ? -61.327 7.770 43.171 1.00 28.34 371 ALA A C 1
ATOM 2988 O O . ALA A 1 371 ? -62.366 7.218 42.818 1.00 28.34 371 ALA A O 1
ATOM 2989 N N . GLY A 1 372 ? -60.817 7.643 44.398 1.00 26.23 372 GLY A N 1
ATOM 2990 C CA . GLY A 1 372 ? -61.488 7.038 45.551 1.00 26.23 372 GLY A CA 1
ATOM 2991 C C . GLY A 1 372 ? -60.698 7.343 46.830 1.00 26.23 372 GLY A C 1
ATOM 2992 O O . GLY A 1 372 ? -59.561 6.906 46.967 1.00 26.23 372 GLY A O 1
ATOM 2993 N N . ALA A 1 373 ? -61.265 8.161 47.720 1.00 28.86 373 ALA A N 1
ATOM 2994 C CA . ALA A 1 373 ? -60.657 8.632 48.972 1.00 28.86 373 ALA A CA 1
ATOM 2995 C C . ALA A 1 373 ? -60.956 7.667 50.165 1.00 28.86 373 ALA A C 1
ATOM 2997 O O . ALA A 1 373 ? -61.487 6.583 49.937 1.00 28.86 373 ALA A O 1
ATOM 2998 N N . PRO A 1 374 ? -60.620 7.988 51.435 1.00 37.62 374 PRO A N 1
ATOM 2999 C CA . PRO A 1 374 ? -59.465 7.445 52.156 1.00 37.62 374 PRO A CA 1
ATOM 3000 C C . PRO A 1 374 ? -59.843 6.598 53.394 1.00 37.62 374 PRO A C 1
ATOM 3002 O O . PRO A 1 374 ? -60.925 6.753 53.958 1.00 37.62 374 PRO A O 1
ATOM 3005 N N . GLN A 1 375 ? -58.915 5.787 53.917 1.00 27.22 375 GLN A N 1
ATOM 3006 C CA . GLN A 1 375 ? -58.998 5.271 55.294 1.00 27.22 375 GLN A CA 1
ATOM 3007 C C . GLN A 1 375 ? -57.680 5.453 56.058 1.00 27.22 375 GLN A C 1
ATOM 3009 O O . GLN A 1 375 ? -56.587 5.327 55.516 1.00 27.22 375 GLN A O 1
ATOM 3014 N N . LYS A 1 376 ? -57.846 5.857 57.321 1.00 27.64 376 LYS A N 1
ATOM 3015 C CA . LYS A 1 376 ? -56.853 6.364 58.274 1.00 27.64 376 LYS A CA 1
ATOM 3016 C C . LYS A 1 376 ? -56.048 5.258 58.979 1.00 27.64 376 LYS A C 1
ATOM 3018 O O . LYS A 1 376 ? -56.575 4.184 59.233 1.00 27.64 376 LYS A O 1
ATOM 3023 N N . ALA A 1 377 ? -54.906 5.717 59.506 1.00 26.72 377 ALA A N 1
ATOM 3024 C CA . ALA A 1 377 ? -54.282 5.402 60.803 1.00 26.72 377 ALA A CA 1
ATOM 3025 C C . ALA A 1 377 ? -53.183 4.324 60.856 1.00 26.72 377 ALA A C 1
ATOM 3027 O O . ALA A 1 377 ? -53.391 3.173 60.501 1.00 26.72 377 ALA A O 1
ATOM 3028 N N . GLY A 1 378 ? -52.039 4.715 61.435 1.00 26.98 378 GLY A N 1
ATOM 3029 C CA . GLY A 1 378 ? -51.007 3.805 61.934 1.00 26.98 378 GLY A CA 1
ATOM 3030 C C . GLY A 1 378 ? -49.652 4.487 62.116 1.00 26.98 378 GLY A C 1
ATOM 3031 O O . GLY A 1 378 ? -48.921 4.643 61.153 1.00 26.98 378 GLY A O 1
ATOM 3032 N N . ALA A 1 379 ? -49.344 4.938 63.330 1.00 28.16 379 ALA A N 1
ATOM 3033 C CA . ALA A 1 379 ? -48.181 5.747 63.690 1.00 28.16 379 ALA A CA 1
ATOM 3034 C C . ALA A 1 379 ? -46.813 5.019 63.627 1.00 28.16 379 ALA A C 1
ATOM 3036 O O . ALA A 1 379 ? -46.709 3.838 63.943 1.00 28.16 379 ALA A O 1
ATOM 3037 N N . CYS A 1 380 ? -45.763 5.787 63.304 1.00 27.19 380 CYS A N 1
ATOM 3038 C CA . CYS A 1 380 ? -44.346 5.596 63.682 1.00 27.19 380 CYS A CA 1
ATOM 3039 C C . CYS A 1 380 ? -44.191 5.432 65.221 1.00 27.19 380 CYS A C 1
ATOM 3041 O O . CYS A 1 380 ? -45.086 5.917 65.921 1.00 27.19 380 CYS A O 1
ATOM 3043 N N . PRO A 1 381 ? -43.088 4.876 65.798 1.00 37.66 381 PRO A N 1
ATOM 3044 C CA . PRO A 1 381 ? -41.714 5.330 65.509 1.00 37.66 381 PRO A CA 1
ATOM 3045 C C . PRO A 1 381 ? -40.537 4.334 65.681 1.00 37.66 381 PRO A C 1
ATOM 3047 O O . PRO A 1 381 ? -40.657 3.236 66.214 1.00 37.66 381 PRO A O 1
ATOM 3050 N N . HIS A 1 382 ? -39.361 4.804 65.241 1.00 30.81 382 HIS A N 1
ATOM 3051 C CA . HIS A 1 382 ? -38.014 4.330 65.598 1.00 30.81 382 HIS A CA 1
ATOM 3052 C C . HIS A 1 382 ? -37.780 4.226 67.120 1.00 30.81 382 HIS A C 1
ATOM 3054 O O . HIS A 1 382 ? -38.429 4.928 67.899 1.00 30.81 382 HIS A O 1
ATOM 3060 N N . PRO A 1 383 ? -36.742 3.475 67.532 1.00 37.00 383 PRO A N 1
ATOM 3061 C CA . PRO A 1 383 ? -35.573 4.157 68.094 1.00 37.00 383 PRO A CA 1
ATOM 3062 C C . PRO A 1 383 ? -34.212 3.602 67.624 1.00 37.00 383 PRO A C 1
ATOM 3064 O O . PRO A 1 383 ? -34.114 2.614 66.904 1.00 37.00 383 PRO A O 1
ATOM 3067 N N . ASN A 1 384 ? -33.181 4.346 68.019 1.00 29.12 384 ASN A N 1
ATOM 3068 C CA . ASN A 1 384 ? -31.783 4.360 67.580 1.00 29.12 384 ASN A CA 1
ATOM 3069 C C . ASN A 1 384 ? -30.874 3.727 68.700 1.00 29.12 384 ASN A C 1
ATOM 3071 O O . ASN A 1 384 ? -31.407 2.972 69.509 1.00 29.12 384 ASN A O 1
ATOM 3075 N N . PRO A 1 385 ? -29.552 3.985 68.827 1.00 47.53 385 PRO A N 1
ATOM 3076 C CA . PRO A 1 385 ? -28.442 3.040 68.604 1.00 47.53 385 PRO A CA 1
ATOM 3077 C C . PRO A 1 385 ? -27.588 2.679 69.857 1.00 47.53 385 PRO A C 1
ATOM 3079 O O . PRO A 1 385 ? -27.667 3.343 70.885 1.00 47.53 385 PRO A O 1
ATOM 3082 N N . ALA A 1 386 ? -26.698 1.678 69.749 1.00 32.66 386 ALA A N 1
ATOM 3083 C CA . ALA A 1 386 ? -25.509 1.427 70.600 1.00 32.66 386 ALA A CA 1
ATOM 3084 C C . ALA A 1 386 ? -24.634 0.351 69.903 1.00 32.66 386 ALA A C 1
ATOM 3086 O O . ALA A 1 386 ? -25.191 -0.507 69.233 1.00 32.66 386 ALA A O 1
ATOM 3087 N N . GLY A 1 387 ? -23.303 0.276 69.962 1.00 31.56 387 GLY A N 1
ATOM 3088 C CA . GLY A 1 387 ? -22.283 0.967 70.737 1.00 31.56 387 GLY A CA 1
ATOM 3089 C C . GLY A 1 387 ? -20.881 0.476 70.313 1.00 31.56 387 GLY A C 1
ATOM 3090 O O . GLY A 1 387 ? -20.728 -0.500 69.586 1.00 31.56 387 GLY A O 1
ATOM 3091 N N . VAL A 1 388 ? -19.885 1.231 70.759 1.00 36.22 388 VAL A N 1
ATOM 3092 C CA . VAL A 1 388 ? -18.427 1.167 70.551 1.00 36.22 388 VAL A CA 1
ATOM 3093 C C . VAL A 1 388 ? -17.780 -0.123 71.088 1.00 36.22 388 VAL A C 1
ATOM 3095 O O . VAL A 1 388 ? -18.188 -0.559 72.157 1.00 36.22 388 VAL A O 1
ATOM 3098 N N . GLN A 1 389 ? -16.716 -0.647 70.444 1.00 34.12 389 GLN A N 1
ATOM 3099 C CA . GLN A 1 389 ? -15.434 -0.998 71.104 1.00 34.12 389 GLN A CA 1
ATOM 3100 C C . GLN A 1 389 ? -14.325 -1.494 70.153 1.00 34.12 389 GLN A C 1
ATOM 3102 O O . GLN A 1 389 ? -14.555 -1.941 69.035 1.00 34.12 389 GLN A O 1
ATOM 3107 N N . SER A 1 390 ? -13.106 -1.310 70.649 1.00 34.44 390 SER A N 1
ATOM 3108 C CA . SER A 1 390 ? -11.784 -1.212 70.031 1.00 34.44 390 SER A CA 1
ATOM 3109 C C . SER A 1 390 ? -10.884 -2.430 70.287 1.00 34.44 390 SER A C 1
ATOM 3111 O O . SER A 1 390 ? -10.904 -2.913 71.413 1.00 34.44 390 SER A O 1
ATOM 3113 N N . ALA A 1 391 ? -10.016 -2.745 69.308 1.00 32.75 391 ALA A N 1
ATOM 3114 C CA . ALA A 1 391 ? -8.670 -3.372 69.378 1.00 32.75 391 ALA A CA 1
ATOM 3115 C C . ALA A 1 391 ? -8.524 -4.755 70.079 1.00 32.75 391 ALA A C 1
ATOM 3117 O O . ALA A 1 391 ? -9.391 -5.156 70.853 1.00 32.75 391 ALA A O 1
ATOM 3118 N N . PRO A 1 392 ? -7.477 -5.548 69.765 1.00 48.12 392 PRO A N 1
ATOM 3119 C CA . PRO A 1 392 ? -6.054 -5.189 69.882 1.00 48.12 392 PRO A CA 1
ATOM 3120 C C . PRO A 1 392 ? -5.329 -4.933 68.559 1.00 48.12 392 PRO A C 1
ATOM 3122 O O . PRO A 1 392 ? -5.764 -5.482 67.521 1.00 48.12 392 PRO A O 1
#

InterPro domains:
  IPR016024 Armadillo-type fold [SSF48371] (162-302)
  IPR045206 Maestro heat-like repeat-containing protein [PTHR23120] (3-329)
  IPR055408 MROH2B-like, HEAT-repeats domain [PF23210] (62-320)

Mean predicted aligned error: 14.07 Å

Solvent-accessible surface area (backbone atoms only — not comparable to full-atom values): 23061 Å² total; per-residue (Å²): 136,56,87,86,49,50,66,62,50,49,54,52,51,46,59,58,53,68,66,74,53,70,66,53,68,71,58,38,32,54,50,7,48,66,66,69,45,74,88,75,42,54,85,81,51,46,41,50,70,77,35,85,82,23,65,64,60,44,48,50,17,48,71,43,37,76,40,62,81,34,72,68,37,40,49,51,52,50,49,62,68,64,56,80,73,96,53,95,84,66,77,56,41,29,52,58,36,48,25,53,48,52,8,41,18,43,31,54,47,82,56,64,67,59,42,47,49,55,52,48,59,58,66,73,47,72,27,70,46,69,65,53,25,53,32,54,11,47,19,49,7,42,21,17,58,71,36,46,72,54,45,51,52,46,51,55,52,51,62,68,32,76,58,36,48,48,14,20,50,93,40,61,83,77,70,75,56,86,80,50,54,33,27,50,38,35,53,30,27,50,32,32,22,51,13,30,31,34,50,39,35,53,89,67,28,72,89,45,48,47,62,50,42,54,50,47,48,50,48,65,74,44,30,54,92,44,72,66,37,53,54,24,45,53,51,15,50,49,33,33,54,54,32,46,74,71,33,88,63,43,78,80,41,72,52,81,41,56,67,62,46,49,51,57,47,50,54,50,41,72,69,48,69,63,87,47,77,77,50,70,69,52,54,52,42,55,53,48,51,62,56,56,66,72,40,31,66,72,74,55,71,68,60,52,50,51,53,48,50,50,56,48,47,51,55,67,50,72,62,56,65,74,58,48,51,64,52,51,73,76,51,84,62,75,80,81,78,75,74,79,79,79,68,98,78,78,86,85,80,89,78,91,83,86,86,82,82,84,76,84,82,78,84,81,84,80,86,84,90,81,90,84,86,90,86,86,89,84,82,84,83,85,86,85,91,87,84,88,92,79,85,134

Organism: Ailuropoda melanoleuca (NCBI:txid9646)

pLDDT: mean 75.31, std 23.76, range [23.34, 98.5]

Radius of gyration: 30.66 Å; Cα contacts (8 Å, |Δi|>4): 386; chains: 1; bounding box: 84×55×104 Å

Sequence (392 aa):
ICRHSWRVVAQHLETEVLTGVFPHRSLLYVMGILTSNETIFNQGERACWEDPAHPLCSQMAVKSVQFLNTDVWSKELLLALTKPDQTHQEQPPEKAFLFIYYGLILQAEDNSITVRTHLRTLLDTSHQWPKQREGIALTTGLAAVRHLDHVWAVLEQFGRSTPVKWSLHSFCLKVLNSEDLQWKWASSTILLSYGQMAVRAKAHILPWVDNILSRMVFYFHYSSWDETLKQSFLTAVLMLVGAISRNEGAHSYEFSQISELLECLMVLLQKEPQDTLCTSTRQQTIHIISNLCKLRPPLDSERKSQILSVCLHSVLALPLLDVLEKHTCLFLEPPNIQVPRLGPDWKGTDKHFGWGVTVRKVPWAQGNTTAGAPQKAGACPHPNPAGVQSAP

Foldseek 3Di:
DALVCVVVVLVVLLVQPLPLDADDLVSLLVLLCVLPPPVNADPVCNCCRPPLPHCRLLVSLLSCLVSLPPPNRVVVLLCLLQDDDPDQPDDRSSNLSSLSSLLSNLLNDPDLVSSLVSLLSLLPGFPLHLVSLLSNLLSLLSNLLRRVVSSVVSLVVSCPDPLLLCQWPVNVPDDDDPVSSRSVCSLLSSLSNLLSSLLSCAQNNQVCLQVSLVSLLVSLVTGDPDPSSLVSSLSSLVSNLVSLVNHPCQQVHAHDNLVSVLVSLLVQLVPDDLVDLDDPSLVSSVVSNVSSCSGPPHDDPVVVVVSVVSNCCSRVPDPDVVVVVVVVVVPPDDPPPPPPPDDPDDDDDDDDDDDDDDDDDDDDDDDDDDDDDDDDDDDDDDDDDDDDDDDD

Secondary structure (DSSP, 8-state):
--TTTHHHHHHHHHHHHTTSSPPPHHHHHHHHHHHH-TTTS-TTTTHHHHSTTSHHHHHHHHHHHHHHT-HHHHHHHHHHHHPPPSSTT---HHHHHHHHHHHHHHHH---HHHHHHHHHHHHTS---SHHHHHHHHHHHHHHHHHHHHHHHHHHHHHHTSHHHHHTBTTTTTT---GGGGGGTTHHHHHHHHHHHHHHHTGGG-GGGHHHHHHHHHHHHHHB---HHHHHHHHHHHHHHHHHHHT-GGGGT-B-SSHHHHHHHHHHHHHHS-TT-S--HHHHHHHHHHHHHTTSBSPPPHHHHHHHHHHHHHHHHPPPPHHHHHHHHTT-SS----------S----------------PPPPPPP-------------------------